Protein AF-A0AAV0MQD9-F1 (afdb_monomer_lite)

Organism: NCBI:txid586396

Sequence (584 aa):
MNAKMGSFRYGLAEKRERLLSMKGQSVFGFPNIEKEDEPRSCCSYRFFSDKIVEFCRTIQDFGIMAVEMGRSDPRKIVFSAKVGLTLMIISLLIYWKEPMKELSQHSVWAVLTVVVVFEFSIGATLSKGFNRGLGTLSAGGLALGMAELSQLVGEWEEEVIVISIFIMGFCATYAKLLPPLKPYEYGFRVYLLTYCMVMISGYQTREFIHTAVTRFLLIAFGAGVCLAINIFIYPIWAGEDLHNLVAKNFMNVATSLEGCVEGYLNCVEYERIPSKILTYQASDDPLYRGYRSAVESTSQEDALMSFAVWEPPHGPYKSCGYPWSNYVKVSGSLRHCAFMVMALHGCILSEIQLFNAQAPAERRQVFRQELQRVGAEGAKVLRLLGNKIKNLEKLGPVDVLYEVHEAAEELQKKVDKKSYLLVNAECWEIGSREKDMGEPQDMLTFDDDEENQFVEYKAHSEALLNLRSLTIPKSWDDRVPPGVASQDPAYAKQTSWPKRHSFTAASLPQIEESKTFESASALSLATFASLLTEFVARLQNIVDAFQELSEKGNFKDPIDEPVAEPVGFWTRLVKRVNFSRSSS

Radius of gyration: 39.48 Å; chains: 1; bounding box: 125×108×100 Å

Foldseek 3Di:
DDDDDDDPPPVVVVVVVVVVVPPDDDDDDDDDDDDDDDDDDPPPVVVVVVVVVVVVVVVVVVVVVVVVVCVVDVLVVLLVVLLVVLLVVLVVVLVVDDPDPPLNVVLVLLNVLSVQLQDSALLSSLLLLVLLLLLLVVLLVVLVVQQVVLVVVPPCSVVSLVVVLVVLVVVLVVCCVDPVCVSSNSSSVSNSVNNNCLSVVCVVVVCSPCVSVSSSVSSVVSSVSSSCSCVVRPHDALLVVLLLLLLQLLLLLLVLLLVLLVLQQVVPQPDDDDDPDDDPPLVPPSNCVNLVSLQPCLVVLVVSLSSNLSDAQDDLQRDNRQPSVLSSQLSVLSNVLSVLSVVSNVLSVVVSVVVVPPDDSVVSVLLSVLSNQLSNLLSVLSNVLSVCSVQLEADDPDDSLVSNLVSLVVSVVSCVVVVPQLDDPVVVPPDDDDDDDDDDDDDDDDDDDDDDDDDDPDDPPDPDPPPDDDPDDDDDDDDDDDDDDDDDDDDPDDPDDDDDDDDDDDPDPVVVSVVVSSNSVSVSVVSSSVSSSVSSVSSVSSSVSSNVSSVSSVGHYPPDPPPDDPPDPVVVVVVVVVVVVPDD

Structure (mmCIF, N/CA/C/O backbone):
data_AF-A0AAV0MQD9-F1
#
_entry.id   AF-A0AAV0MQD9-F1
#
loop_
_atom_site.group_PDB
_atom_site.id
_atom_site.type_symbol
_atom_site.label_atom_id
_atom_site.label_alt_id
_atom_site.label_comp_id
_atom_site.label_asym_id
_atom_site.label_entity_id
_atom_site.label_seq_id
_atom_site.pdbx_PDB_ins_code
_atom_site.Cartn_x
_atom_site.Cartn_y
_atom_site.Cartn_z
_atom_site.occupancy
_atom_site.B_iso_or_equiv
_atom_site.auth_seq_id
_atom_site.auth_comp_id
_atom_site.auth_asym_id
_atom_site.auth_atom_id
_atom_site.pdbx_PDB_model_num
ATOM 1 N N . MET A 1 1 ? -26.484 72.514 -2.781 1.00 33.03 1 MET A N 1
ATOM 2 C CA . MET A 1 1 ? -25.053 72.547 -2.411 1.00 33.03 1 MET A CA 1
ATOM 3 C C . MET A 1 1 ? -24.679 71.186 -1.843 1.00 33.03 1 MET A C 1
ATOM 5 O O . MET A 1 1 ? -25.092 70.881 -0.738 1.00 33.03 1 MET A O 1
ATOM 9 N N . ASN A 1 2 ? -24.014 70.344 -2.639 1.00 35.34 2 ASN A N 1
ATOM 10 C CA . ASN A 1 2 ? -23.446 69.052 -2.234 1.00 35.34 2 ASN A CA 1
ATOM 11 C C . ASN A 1 2 ? -22.345 68.670 -3.242 1.00 35.34 2 ASN A C 1
ATOM 13 O O . ASN A 1 2 ? -22.653 68.504 -4.418 1.00 35.34 2 ASN A O 1
ATOM 17 N N . ALA A 1 3 ? -21.092 68.599 -2.782 1.00 35.09 3 ALA A N 1
ATOM 18 C CA . ALA A 1 3 ? -19.903 67.935 -3.357 1.00 35.09 3 ALA A CA 1
ATOM 19 C C . ALA A 1 3 ? -18.698 68.382 -2.490 1.00 35.09 3 ALA A C 1
ATOM 21 O O . ALA A 1 3 ? -18.623 69.549 -2.129 1.00 35.09 3 ALA A O 1
ATOM 22 N N . LYS A 1 4 ? -17.735 67.549 -2.090 1.00 33.81 4 LYS A N 1
ATOM 23 C CA . LYS A 1 4 ? -16.895 66.702 -2.940 1.00 33.81 4 LYS A CA 1
ATOM 24 C C . LYS A 1 4 ? -16.383 65.472 -2.185 1.00 33.81 4 LYS A C 1
ATOM 26 O O . LYS A 1 4 ? -15.823 65.563 -1.100 1.00 33.81 4 LYS A O 1
ATOM 31 N N . MET A 1 5 ? -16.526 64.339 -2.861 1.00 46.53 5 MET A N 1
ATOM 32 C CA . MET A 1 5 ? -15.856 63.069 -2.623 1.00 46.53 5 MET A CA 1
ATOM 33 C C . MET A 1 5 ? -14.452 63.138 -3.247 1.00 46.53 5 MET A C 1
ATOM 35 O O . MET A 1 5 ? -14.337 63.469 -4.425 1.00 46.53 5 MET A O 1
ATOM 39 N N . GLY A 1 6 ? -13.391 62.836 -2.493 1.00 43.88 6 GLY A N 1
ATOM 40 C CA . GLY A 1 6 ? -12.042 62.722 -3.058 1.00 43.88 6 GLY A CA 1
ATOM 41 C C . GLY A 1 6 ? -10.918 62.849 -2.035 1.00 43.88 6 GLY A C 1
ATOM 42 O O . GLY A 1 6 ? -10.433 63.947 -1.816 1.00 43.88 6 GLY A O 1
ATOM 43 N N . SER A 1 7 ? -10.478 61.729 -1.446 1.00 42.12 7 SER A N 1
ATOM 44 C CA . SER A 1 7 ? -9.105 61.627 -0.903 1.00 42.12 7 SER A CA 1
ATOM 45 C C . SER A 1 7 ? -8.613 60.196 -0.620 1.00 42.12 7 SER A C 1
ATOM 47 O O . SER A 1 7 ? -7.439 60.015 -0.320 1.00 42.12 7 SER A O 1
ATOM 49 N N . PHE A 1 8 ? -9.440 59.150 -0.737 1.00 43.41 8 PHE A N 1
ATOM 50 C CA . PHE A 1 8 ? -9.006 57.787 -0.373 1.00 43.41 8 PHE A CA 1
ATOM 51 C C . PHE A 1 8 ? -8.350 56.970 -1.501 1.00 43.41 8 PHE A C 1
ATOM 53 O O . PHE A 1 8 ? -7.817 55.896 -1.244 1.00 43.41 8 PHE A O 1
ATOM 60 N N . ARG A 1 9 ? -8.344 57.463 -2.750 1.00 44.97 9 ARG A N 1
ATOM 61 C CA . ARG A 1 9 ? -7.757 56.741 -3.900 1.00 44.97 9 ARG A CA 1
ATOM 62 C C . ARG A 1 9 ? -6.309 57.122 -4.239 1.00 44.97 9 ARG A C 1
ATOM 64 O O . ARG A 1 9 ? -5.681 56.391 -4.994 1.00 44.97 9 ARG A O 1
ATOM 71 N N . TYR A 1 10 ? -5.757 58.189 -3.655 1.00 43.59 10 TYR A N 1
ATOM 72 C CA . TYR A 1 10 ? -4.379 58.621 -3.939 1.00 43.59 10 TYR A CA 1
ATOM 73 C C . TYR A 1 10 ? -3.321 57.882 -3.098 1.00 43.59 10 TYR A C 1
ATOM 75 O O . TYR A 1 10 ? -2.282 57.496 -3.624 1.00 43.59 10 TYR A O 1
ATOM 83 N N . GLY A 1 11 ? -3.617 57.552 -1.834 1.00 41.47 11 GLY A N 1
ATOM 84 C CA . GLY A 1 11 ? -2.646 56.885 -0.950 1.00 41.47 11 GLY A CA 1
ATOM 85 C C . GLY A 1 11 ? -2.337 55.421 -1.300 1.00 41.47 11 GLY A C 1
ATOM 86 O O . GLY A 1 11 ? -1.312 54.888 -0.882 1.00 41.47 11 GLY A O 1
ATOM 87 N N . LEU A 1 12 ? -3.201 54.754 -2.074 1.00 46.91 12 LEU A N 1
ATOM 88 C CA . LEU A 1 12 ? -3.037 53.334 -2.416 1.00 46.91 12 LEU A CA 1
ATOM 89 C C . LEU A 1 12 ? -2.239 53.124 -3.717 1.00 46.91 12 LEU A C 1
ATOM 91 O O . LEU A 1 12 ? -1.617 52.077 -3.884 1.00 46.91 12 LEU A O 1
ATOM 95 N N . ALA A 1 13 ? -2.198 54.130 -4.599 1.00 48.91 13 ALA A N 1
ATOM 96 C CA . ALA A 1 13 ? -1.353 54.134 -5.794 1.00 48.91 13 ALA A CA 1
ATOM 97 C C . ALA A 1 13 ? 0.106 54.491 -5.449 1.00 48.91 13 ALA A C 1
ATOM 99 O O . ALA A 1 13 ? 1.019 53.779 -5.859 1.00 48.91 13 ALA A O 1
ATOM 100 N N . GLU A 1 14 ? 0.318 55.485 -4.580 1.00 44.59 14 GLU A N 1
ATOM 101 C CA . GLU A 1 14 ? 1.656 55.914 -4.138 1.00 44.59 14 GLU A CA 1
ATOM 102 C C . GLU A 1 14 ? 2.383 54.820 -3.326 1.00 44.59 14 GLU A C 1
ATOM 104 O O . GLU A 1 14 ? 3.588 54.595 -3.468 1.00 44.59 14 GLU A O 1
ATOM 109 N N . LYS A 1 15 ? 1.634 54.048 -2.523 1.00 46.44 15 LYS A N 1
ATOM 110 C CA . LYS A 1 15 ? 2.177 52.907 -1.767 1.00 46.44 15 LYS A CA 1
ATOM 111 C C . LYS A 1 15 ? 2.495 51.699 -2.663 1.00 46.44 15 LYS A C 1
ATOM 113 O O . LYS A 1 15 ? 3.370 50.906 -2.321 1.00 46.44 15 LYS A O 1
ATOM 118 N N . ARG A 1 16 ? 1.824 51.574 -3.816 1.00 45.28 16 ARG A N 1
ATOM 119 C CA . ARG A 1 16 ? 2.076 50.524 -4.818 1.00 45.28 16 ARG A CA 1
ATOM 120 C C . ARG A 1 16 ? 3.290 50.853 -5.695 1.00 45.28 16 ARG A C 1
ATOM 122 O O . ARG A 1 16 ? 4.062 49.943 -5.981 1.00 45.28 16 ARG A O 1
ATOM 129 N N . GLU A 1 17 ? 3.516 52.123 -6.038 1.00 43.38 17 GLU A N 1
ATOM 130 C CA . GLU A 1 17 ? 4.738 52.569 -6.732 1.00 43.38 17 GLU A CA 1
ATOM 131 C C . GLU A 1 17 ? 5.990 52.449 -5.850 1.00 43.38 17 GLU A C 1
ATOM 133 O O . GLU A 1 17 ? 7.015 51.947 -6.314 1.00 43.38 17 GLU A O 1
ATOM 138 N N . ARG A 1 18 ? 5.905 52.777 -4.550 1.00 41.19 18 ARG A N 1
ATOM 139 C CA . ARG A 1 18 ? 7.035 52.578 -3.617 1.00 41.19 18 ARG A CA 1
ATOM 140 C C . ARG A 1 18 ? 7.420 51.111 -3.415 1.00 41.19 18 ARG A C 1
ATOM 142 O O . ARG A 1 18 ? 8.600 50.820 -3.259 1.00 41.19 18 ARG A O 1
ATOM 149 N N . LEU A 1 19 ? 6.460 50.184 -3.452 1.00 41.34 19 LEU A N 1
ATOM 150 C CA . LEU A 1 19 ? 6.739 48.745 -3.331 1.00 41.34 19 LEU A CA 1
ATOM 151 C C . LEU A 1 19 ? 7.304 48.127 -4.620 1.00 41.34 19 LEU A C 1
ATOM 153 O O . LEU A 1 19 ? 8.025 47.135 -4.544 1.00 41.34 19 LEU A O 1
ATOM 157 N N . LEU A 1 20 ? 7.020 48.710 -5.788 1.00 41.31 20 LEU A N 1
ATOM 158 C CA . LEU A 1 20 ? 7.576 48.262 -7.072 1.00 41.31 20 LEU A CA 1
ATOM 159 C C . LEU A 1 20 ? 8.964 48.861 -7.359 1.00 41.31 20 LEU A C 1
ATOM 161 O O . LEU A 1 20 ? 9.768 48.216 -8.025 1.00 41.31 20 LEU A O 1
ATOM 165 N N . SER A 1 21 ? 9.286 50.031 -6.795 1.00 33.59 21 SER A N 1
ATOM 166 C CA . SER A 1 21 ? 10.612 50.657 -6.924 1.00 33.59 21 SER A CA 1
ATOM 167 C C . SER A 1 21 ? 11.689 50.041 -6.017 1.00 33.59 21 SER A C 1
ATOM 169 O O . SER A 1 21 ? 12.871 50.286 -6.237 1.00 33.59 21 SER A O 1
ATOM 171 N N . MET A 1 22 ? 11.317 49.233 -5.017 1.00 35.03 22 MET A N 1
ATOM 172 C CA . MET A 1 22 ? 12.247 48.648 -4.033 1.00 35.03 22 MET A CA 1
ATOM 173 C C . MET A 1 22 ? 12.711 47.223 -4.394 1.00 35.03 22 MET A C 1
ATOM 175 O O . MET A 1 22 ? 13.134 46.464 -3.525 1.00 35.03 22 MET A O 1
ATOM 179 N N . LYS A 1 23 ? 12.608 46.842 -5.678 1.00 34.78 23 LYS A N 1
ATOM 180 C CA . LYS A 1 23 ? 13.048 45.539 -6.216 1.00 34.78 23 LYS A CA 1
ATOM 181 C C . LYS A 1 23 ? 14.187 45.649 -7.243 1.00 34.78 23 LYS A C 1
ATOM 183 O O . LYS A 1 23 ? 14.417 44.720 -8.010 1.00 34.78 23 LYS A O 1
ATOM 188 N N . GLY A 1 24 ? 14.914 46.764 -7.254 1.00 32.94 24 GLY A N 1
ATOM 189 C CA . GLY A 1 24 ? 16.140 46.937 -8.032 1.00 32.94 24 GLY A CA 1
ATOM 190 C C . GLY A 1 24 ? 17.265 47.448 -7.137 1.00 32.94 24 GLY A C 1
ATOM 191 O O . GLY A 1 24 ? 17.042 48.373 -6.370 1.00 32.94 24 GLY A O 1
ATOM 192 N N . GLN A 1 25 ? 18.450 46.847 -7.268 1.00 28.67 25 GLN A N 1
ATOM 193 C CA . GLN A 1 25 ? 19.722 47.175 -6.601 1.00 28.67 25 GLN A CA 1
ATOM 194 C C . GLN A 1 25 ? 19.928 46.668 -5.166 1.00 28.67 25 GLN A C 1
ATOM 196 O O . GLN A 1 25 ? 19.813 47.375 -4.173 1.00 28.67 25 GLN A O 1
ATOM 201 N N . SER A 1 26 ? 20.397 45.423 -5.096 1.00 34.66 26 SER A N 1
ATOM 202 C CA . SER A 1 26 ? 21.244 44.902 -4.025 1.00 34.66 26 SER A CA 1
ATOM 203 C C . SER A 1 26 ? 22.712 45.287 -4.272 1.00 34.66 26 SER A C 1
ATOM 205 O O . SER A 1 26 ? 23.404 44.547 -4.967 1.00 34.66 26 SER A O 1
ATOM 207 N N . VAL A 1 27 ? 23.206 46.410 -3.733 1.00 31.52 27 VAL A N 1
ATOM 208 C CA . VAL A 1 27 ? 24.652 46.727 -3.684 1.00 31.52 27 VAL A CA 1
ATOM 209 C C . VAL A 1 27 ? 24.963 47.644 -2.479 1.00 31.52 27 VAL A C 1
ATOM 211 O O . VAL A 1 27 ? 24.482 48.767 -2.427 1.00 31.52 27 VAL A O 1
ATOM 214 N N . PHE A 1 28 ? 25.824 47.152 -1.575 1.00 29.58 28 PHE A N 1
ATOM 215 C CA . PHE A 1 28 ? 26.694 47.859 -0.608 1.00 29.58 28 PHE A CA 1
ATOM 216 C C . PHE A 1 28 ? 26.152 48.588 0.647 1.00 29.58 28 PHE A C 1
ATOM 218 O O . PHE A 1 28 ? 25.425 49.569 0.572 1.00 29.58 28 PHE A O 1
ATOM 225 N N . GLY A 1 29 ? 26.749 48.207 1.792 1.00 26.53 29 GLY A N 1
ATOM 226 C CA . GLY A 1 29 ? 27.355 49.146 2.751 1.00 26.53 29 GLY A CA 1
ATOM 227 C C . GLY A 1 29 ? 26.518 49.563 3.963 1.00 26.53 29 GLY A C 1
ATOM 228 O O . GLY A 1 29 ? 25.791 50.546 3.902 1.00 26.53 29 GLY A O 1
ATOM 229 N N . PHE A 1 30 ? 26.700 48.896 5.107 1.00 27.48 30 PHE A N 1
ATOM 230 C CA . PHE A 1 30 ? 26.279 49.430 6.410 1.00 27.48 30 PHE A CA 1
ATOM 231 C C . PHE A 1 30 ? 27.345 50.394 6.958 1.00 27.48 30 PHE A C 1
ATOM 233 O O . PHE A 1 30 ? 28.492 49.966 7.106 1.00 27.48 30 PHE A O 1
ATOM 240 N N . PRO A 1 31 ? 27.010 51.645 7.331 1.00 31.72 31 PRO A N 1
ATOM 241 C CA . PRO A 1 31 ? 27.833 52.424 8.240 1.00 31.72 31 PRO A CA 1
ATOM 242 C C . PRO A 1 31 ? 27.359 52.235 9.689 1.00 31.72 31 PRO A C 1
ATOM 244 O O . PRO A 1 31 ? 26.170 52.331 10.000 1.00 31.72 31 PRO A O 1
ATOM 247 N N . ASN A 1 32 ? 28.332 51.980 10.566 1.00 32.62 32 ASN A N 1
ATOM 248 C CA . ASN A 1 32 ? 28.210 52.043 12.019 1.00 32.62 32 ASN A CA 1
ATOM 249 C C . ASN A 1 32 ? 27.655 53.403 12.463 1.00 32.62 32 ASN A C 1
ATOM 251 O O . ASN A 1 32 ? 28.198 54.441 12.086 1.00 32.62 32 ASN A O 1
ATOM 255 N N . ILE A 1 33 ? 26.640 53.390 13.326 1.00 35.84 33 ILE A N 1
ATOM 256 C CA . ILE A 1 33 ? 26.327 54.519 14.205 1.00 35.84 33 ILE A CA 1
ATOM 257 C C . ILE A 1 33 ? 26.250 53.969 15.626 1.00 35.84 33 ILE A C 1
ATOM 259 O O . ILE A 1 33 ? 25.294 53.290 16.000 1.00 35.84 33 ILE A O 1
ATOM 263 N N . GLU A 1 34 ? 27.299 54.269 16.387 1.00 36.25 34 GLU A N 1
ATOM 264 C CA . GLU A 1 34 ? 27.327 54.223 17.844 1.00 36.25 34 GLU A CA 1
ATOM 265 C C . GLU A 1 34 ? 26.241 55.143 18.412 1.00 36.25 34 GLU A C 1
ATOM 267 O O . GLU A 1 34 ? 26.135 56.306 18.013 1.00 36.25 34 GLU A O 1
ATOM 272 N N . LYS A 1 35 ? 25.470 54.642 19.380 1.00 35.34 35 LYS A N 1
ATOM 273 C CA . LYS A 1 35 ? 24.914 55.467 20.455 1.00 35.34 35 LYS A CA 1
ATOM 274 C C . LYS A 1 35 ? 24.990 54.714 21.776 1.00 35.34 35 LYS A C 1
ATOM 276 O O . LYS A 1 35 ? 24.605 53.551 21.861 1.00 35.34 35 LYS A O 1
ATOM 281 N N . GLU A 1 36 ? 25.533 55.449 22.734 1.00 33.75 36 GLU A N 1
ATOM 282 C CA . GLU A 1 36 ? 25.922 55.124 24.101 1.00 33.75 36 GLU A CA 1
ATOM 283 C C . GLU A 1 36 ? 24.770 54.626 24.996 1.00 33.75 36 GLU A C 1
ATOM 285 O O . GLU A 1 36 ? 23.600 54.961 24.793 1.00 33.75 36 GLU A O 1
ATOM 290 N N . ASP A 1 37 ? 25.165 53.836 26.001 1.00 42.41 37 ASP A N 1
ATOM 291 C CA . ASP A 1 37 ? 24.389 53.299 27.129 1.00 42.41 37 ASP A CA 1
ATOM 292 C C . ASP A 1 37 ? 23.804 54.408 28.035 1.00 42.41 37 ASP A C 1
ATOM 294 O O . ASP A 1 37 ? 24.410 55.459 28.209 1.00 42.41 37 ASP A O 1
ATOM 298 N N . GLU A 1 38 ? 22.587 54.280 28.586 1.00 35.66 38 GLU A N 1
ATOM 299 C CA . GLU A 1 38 ? 22.272 53.667 29.901 1.00 35.66 38 GLU A CA 1
ATOM 300 C C . GLU A 1 38 ? 20.730 53.673 30.167 1.00 35.66 38 GLU A C 1
ATOM 302 O O . GLU A 1 38 ? 20.009 54.386 29.466 1.00 35.66 38 GLU A O 1
ATOM 307 N N . PRO A 1 39 ? 20.164 53.053 31.239 1.00 44.47 39 PRO A N 1
ATOM 308 C CA . PRO A 1 39 ? 20.569 51.865 31.994 1.00 44.47 39 PRO A CA 1
ATOM 309 C C . PRO A 1 39 ? 19.437 50.798 32.107 1.00 44.47 39 PRO A C 1
ATOM 311 O O . PRO A 1 39 ? 18.262 51.019 31.823 1.00 44.47 39 PRO A O 1
ATOM 314 N N . ARG A 1 40 ? 19.826 49.598 32.559 1.00 48.06 40 ARG A N 1
ATOM 315 C CA . ARG A 1 40 ? 19.028 48.458 33.079 1.00 48.06 40 ARG A CA 1
ATOM 316 C C . ARG A 1 40 ? 17.509 48.665 33.286 1.00 48.06 40 ARG A C 1
ATOM 318 O O . ARG A 1 40 ? 17.102 49.162 34.328 1.00 48.06 40 ARG A O 1
ATOM 325 N N . SER A 1 41 ? 16.687 48.095 32.393 1.00 44.72 41 SER A N 1
ATOM 326 C CA . SER A 1 41 ? 15.481 47.289 32.721 1.00 44.72 41 SER A CA 1
ATOM 327 C C . SER A 1 41 ? 14.746 46.831 31.444 1.00 44.72 41 SER A C 1
ATOM 329 O O . SER A 1 41 ? 13.626 47.253 31.184 1.00 44.72 41 SER A O 1
ATOM 331 N N . CYS A 1 42 ? 15.364 46.026 30.565 1.00 45.25 42 CYS A N 1
ATOM 332 C CA . CYS A 1 42 ? 14.623 45.460 29.413 1.00 45.25 42 CYS A CA 1
ATOM 333 C C . CYS A 1 42 ? 15.250 44.231 28.727 1.00 45.25 42 CYS A C 1
ATOM 335 O O . CYS A 1 42 ? 14.826 43.861 27.632 1.00 45.25 42 CYS A O 1
ATOM 337 N N . CYS A 1 43 ? 16.218 43.545 29.343 1.00 51.50 43 CYS A N 1
ATOM 338 C CA . CYS A 1 43 ? 16.791 42.336 28.732 1.00 51.50 43 CYS A CA 1
ATOM 339 C C . CYS A 1 43 ? 15.778 41.176 28.664 1.00 51.50 43 CYS A C 1
ATOM 341 O O . CYS A 1 43 ? 15.827 40.371 27.742 1.00 51.50 43 CYS A O 1
ATOM 343 N N . SER A 1 44 ? 14.806 41.141 29.585 1.00 55.75 44 SER A N 1
ATOM 344 C CA . SER A 1 44 ? 13.690 40.187 29.541 1.00 55.75 44 SER A CA 1
ATOM 345 C C . SER A 1 44 ? 12.751 40.469 28.359 1.00 55.75 44 SER A C 1
ATOM 347 O O . SER A 1 44 ? 12.443 39.567 27.588 1.00 55.75 44 SER A O 1
ATOM 349 N N . TYR A 1 45 ? 12.356 41.729 28.136 1.00 58.91 45 TYR A N 1
ATOM 350 C CA . TYR A 1 45 ? 11.362 42.071 27.112 1.00 58.91 45 TYR A CA 1
ATOM 351 C C . TYR A 1 45 ? 11.860 41.832 25.680 1.00 58.91 45 TYR A C 1
ATOM 353 O O . TYR A 1 45 ? 11.102 41.318 24.864 1.00 58.91 45 TYR A O 1
ATOM 361 N N . ARG A 1 46 ? 13.137 42.119 25.378 1.00 64.62 46 ARG A N 1
ATOM 362 C CA . ARG A 1 46 ? 13.729 41.766 24.072 1.00 64.62 46 ARG A CA 1
ATOM 363 C C . ARG A 1 46 ? 13.799 40.253 23.866 1.00 64.62 46 ARG A C 1
ATOM 365 O O . ARG A 1 46 ? 13.354 39.782 22.834 1.00 64.62 46 ARG A O 1
ATOM 372 N N . PHE A 1 47 ? 14.219 39.488 24.875 1.00 69.50 47 PHE A N 1
ATOM 373 C CA . PHE A 1 47 ? 14.247 38.023 24.796 1.00 69.50 47 PHE A CA 1
ATOM 374 C C . PHE A 1 47 ? 12.850 37.402 24.606 1.00 69.50 47 PHE A C 1
ATOM 376 O O . PHE A 1 47 ? 12.679 36.487 23.802 1.00 69.50 47 PHE A O 1
ATOM 383 N N . PHE A 1 48 ? 11.830 37.907 25.311 1.00 71.12 48 PHE A N 1
ATOM 384 C CA . PHE A 1 48 ? 10.442 37.474 25.121 1.00 71.12 48 PHE A CA 1
ATOM 385 C C . PHE A 1 48 ? 9.877 37.918 23.765 1.00 71.12 48 PHE A C 1
ATOM 387 O O . PHE A 1 48 ? 9.196 37.132 23.114 1.00 71.12 48 PHE A O 1
ATOM 394 N N . SER A 1 49 ? 10.182 39.135 23.310 1.00 78.50 49 SER A N 1
ATOM 395 C CA . SER A 1 49 ? 9.783 39.637 21.990 1.00 78.50 49 SER A CA 1
ATOM 396 C C . SER A 1 49 ? 10.407 38.816 20.862 1.00 78.50 49 SER A C 1
ATOM 398 O O . SER A 1 49 ? 9.701 38.424 19.939 1.00 78.50 49 SER A O 1
ATOM 400 N N . ASP A 1 50 ? 11.697 38.496 20.951 1.00 81.25 50 ASP A N 1
ATOM 401 C CA . ASP A 1 50 ? 12.403 37.695 19.948 1.00 81.25 50 ASP A CA 1
ATOM 402 C C . ASP A 1 50 ? 11.848 36.265 19.897 1.00 81.25 50 ASP A C 1
ATOM 404 O O . ASP A 1 50 ? 11.572 35.757 18.810 1.00 81.25 50 ASP A O 1
ATOM 408 N N . LYS A 1 51 ? 11.542 35.660 21.055 1.00 81.50 51 LYS A N 1
ATOM 409 C CA . LYS A 1 51 ? 10.834 34.369 21.121 1.00 81.50 51 LYS A CA 1
ATOM 410 C C . LYS A 1 51 ? 9.429 34.416 20.527 1.00 81.50 51 LYS A C 1
ATOM 412 O O . LYS A 1 51 ? 9.012 33.457 19.886 1.00 81.50 51 LYS A O 1
ATOM 417 N N . ILE A 1 52 ? 8.685 35.504 20.730 1.00 83.94 52 ILE A N 1
ATOM 418 C CA . ILE A 1 52 ? 7.353 35.678 20.133 1.00 83.94 52 ILE A CA 1
ATOM 419 C C . ILE A 1 52 ? 7.470 35.835 18.614 1.00 83.94 52 ILE A C 1
ATOM 421 O O . ILE A 1 52 ? 6.677 35.251 17.884 1.00 83.94 52 ILE A O 1
ATOM 425 N N . VAL A 1 53 ? 8.464 36.574 18.118 1.00 85.88 53 VAL A N 1
ATOM 426 C CA . VAL A 1 53 ? 8.709 36.727 16.676 1.00 85.88 53 VAL A CA 1
ATOM 427 C C . VAL A 1 53 ? 9.124 35.397 16.043 1.00 85.88 53 VAL A C 1
ATOM 429 O O . VAL A 1 53 ? 8.621 35.055 14.974 1.00 85.88 53 VAL A O 1
ATOM 432 N N . GLU A 1 54 ? 9.984 34.620 16.701 1.00 86.62 54 GLU A N 1
ATOM 433 C CA . GLU A 1 54 ? 10.384 33.279 16.261 1.00 86.62 54 GLU A CA 1
ATOM 434 C C . GLU A 1 54 ? 9.198 32.302 16.264 1.00 86.62 54 GLU A C 1
ATOM 436 O O . GLU A 1 54 ? 8.981 31.575 15.293 1.00 86.62 54 GLU A O 1
ATOM 441 N N . PHE A 1 55 ? 8.354 32.354 17.297 1.00 87.25 55 PHE A N 1
ATOM 442 C CA . PHE A 1 55 ? 7.111 31.588 17.365 1.00 87.25 55 PHE A CA 1
ATOM 443 C C . PHE A 1 55 ? 6.125 31.984 16.256 1.00 87.25 55 PHE A C 1
ATOM 445 O O . PHE A 1 55 ? 5.569 31.117 15.587 1.00 87.25 55 PHE A O 1
ATOM 452 N N . CYS A 1 56 ? 5.951 33.281 15.992 1.00 86.81 56 CYS A N 1
ATOM 453 C CA . CYS A 1 56 ? 5.110 33.778 14.904 1.00 86.81 56 CYS A CA 1
ATOM 454 C C . CYS A 1 56 ? 5.635 33.357 13.525 1.00 86.81 56 CYS A C 1
ATOM 456 O O . CYS A 1 56 ? 4.832 32.969 12.679 1.00 86.81 56 CYS A O 1
ATOM 458 N N . ARG A 1 57 ? 6.958 33.385 13.296 1.00 86.50 57 ARG A N 1
ATOM 459 C CA . ARG A 1 57 ? 7.570 32.854 12.064 1.00 86.50 57 ARG A CA 1
ATOM 460 C C . ARG A 1 57 ? 7.326 31.358 11.928 1.00 86.50 57 ARG A C 1
ATOM 462 O O . ARG A 1 57 ? 6.865 30.925 10.885 1.00 86.50 57 ARG A O 1
ATOM 469 N N . THR A 1 58 ? 7.504 30.600 13.006 1.00 86.50 58 THR A N 1
ATOM 470 C CA . THR A 1 58 ? 7.228 29.156 13.026 1.00 86.50 58 THR A CA 1
ATOM 471 C C . THR A 1 58 ? 5.762 28.856 12.697 1.00 86.50 58 THR A C 1
ATOM 473 O O . THR A 1 58 ? 5.474 27.951 11.919 1.00 86.50 58 THR A O 1
ATOM 476 N N . ILE A 1 59 ? 4.816 29.636 13.235 1.00 88.19 59 ILE A N 1
ATOM 477 C CA . ILE A 1 59 ? 3.390 29.522 12.891 1.00 88.19 59 ILE A CA 1
ATOM 478 C C . ILE A 1 59 ? 3.142 29.897 11.430 1.00 88.19 59 ILE A C 1
ATOM 480 O O . ILE A 1 59 ? 2.338 29.246 10.765 1.00 88.19 59 ILE A O 1
ATOM 484 N N . GLN A 1 60 ? 3.799 30.940 10.924 1.00 89.12 60 GLN A N 1
ATOM 485 C CA . GLN A 1 60 ? 3.665 31.358 9.533 1.00 89.12 60 GLN A CA 1
ATOM 486 C C . GLN A 1 60 ? 4.189 30.278 8.580 1.00 89.12 60 GLN A C 1
ATOM 488 O O . GLN A 1 60 ? 3.492 29.934 7.627 1.00 89.12 60 GLN A O 1
ATOM 493 N N . ASP A 1 61 ? 5.352 29.701 8.870 1.00 88.69 61 ASP A N 1
ATOM 494 C CA . ASP A 1 61 ? 5.952 28.611 8.101 1.00 88.69 61 ASP A CA 1
ATOM 495 C C . ASP A 1 61 ? 5.070 27.359 8.156 1.00 88.69 61 ASP A C 1
ATOM 497 O O . ASP A 1 61 ? 4.770 26.764 7.121 1.00 88.69 61 ASP A O 1
ATOM 501 N N . PHE A 1 62 ? 4.543 27.017 9.337 1.00 87.56 62 PHE A N 1
ATOM 502 C CA . PHE A 1 62 ? 3.561 25.942 9.488 1.00 87.56 62 PHE A CA 1
ATOM 503 C C . PHE A 1 62 ? 2.277 26.221 8.696 1.00 87.56 62 PHE A C 1
ATOM 505 O O . PHE A 1 62 ? 1.715 25.319 8.077 1.00 87.56 62 PHE A O 1
ATOM 512 N N . GLY A 1 63 ? 1.820 27.475 8.667 1.00 84.75 63 GLY A N 1
ATOM 513 C CA . GLY A 1 63 ? 0.670 27.910 7.881 1.00 84.75 63 GLY A CA 1
ATOM 514 C C . GLY A 1 63 ? 0.903 27.763 6.378 1.00 84.75 63 GLY A C 1
ATOM 515 O O . GLY A 1 63 ? 0.033 27.252 5.674 1.00 84.75 63 GLY A O 1
ATOM 516 N N . ILE A 1 64 ? 2.085 28.147 5.887 1.00 87.38 64 ILE A N 1
ATOM 517 C CA . ILE A 1 64 ? 2.484 27.964 4.485 1.00 87.38 64 ILE A CA 1
ATOM 518 C C . ILE A 1 64 ? 2.527 26.470 4.149 1.00 87.38 64 ILE A C 1
ATOM 520 O O . ILE A 1 64 ? 1.894 26.057 3.178 1.00 87.38 64 ILE A O 1
ATOM 524 N N . MET A 1 65 ? 3.170 25.654 4.989 1.00 85.25 65 MET A N 1
ATOM 525 C CA . MET A 1 65 ? 3.222 24.199 4.823 1.00 85.25 65 MET A CA 1
ATOM 526 C C . MET A 1 65 ? 1.830 23.556 4.834 1.00 85.25 65 MET A C 1
ATOM 528 O O . MET A 1 65 ? 1.555 22.668 4.030 1.00 85.25 65 MET A O 1
ATOM 532 N N . ALA A 1 66 ? 0.923 24.000 5.705 1.00 82.94 66 ALA A N 1
ATOM 533 C CA . ALA A 1 66 ? -0.445 23.487 5.766 1.00 82.94 66 ALA A CA 1
ATOM 534 C C . ALA A 1 66 ? -1.250 23.845 4.504 1.00 82.94 66 ALA A C 1
ATOM 536 O O . ALA A 1 66 ? -1.975 23.004 3.966 1.00 82.94 66 ALA A O 1
ATOM 537 N N . VAL A 1 67 ? -1.096 25.071 3.992 1.00 85.81 67 VAL A N 1
ATOM 538 C CA . VAL A 1 67 ? -1.722 25.503 2.732 1.00 85.81 67 VAL A CA 1
ATOM 539 C C . VAL A 1 67 ? -1.146 24.732 1.545 1.00 85.81 67 VAL A C 1
ATOM 541 O O . VAL A 1 67 ? -1.898 24.300 0.671 1.00 85.81 67 VAL A O 1
ATOM 544 N N . GLU A 1 68 ? 0.167 24.521 1.514 1.00 89.50 68 GLU A N 1
ATOM 545 C CA . GLU A 1 68 ? 0.833 23.725 0.486 1.00 89.50 68 GLU A CA 1
ATOM 546 C C . GLU A 1 68 ? 0.402 22.254 0.541 1.00 89.50 68 GLU A C 1
ATOM 548 O O . GLU A 1 68 ? 0.097 21.664 -0.497 1.00 89.50 68 GLU A O 1
ATOM 553 N N . MET A 1 69 ? 0.257 21.685 1.740 1.00 84.12 69 MET A N 1
ATOM 554 C CA . MET A 1 69 ? -0.267 20.333 1.945 1.00 84.12 69 MET A CA 1
ATOM 555 C C . MET A 1 69 ? -1.691 20.194 1.399 1.00 84.12 69 MET A C 1
ATOM 557 O O . MET A 1 69 ? -1.988 19.220 0.706 1.00 84.12 69 MET A O 1
ATOM 561 N N . GLY A 1 70 ? -2.555 21.172 1.681 1.00 82.12 70 GLY A N 1
ATOM 562 C CA . GLY A 1 70 ? -3.931 21.200 1.193 1.00 82.12 70 GLY A CA 1
ATOM 563 C C . GLY A 1 70 ? -4.045 21.394 -0.322 1.00 82.12 70 GLY A C 1
ATOM 564 O O . GLY A 1 70 ? -4.927 20.811 -0.948 1.00 82.12 70 GLY A O 1
ATOM 565 N N . ARG A 1 71 ? -3.138 22.174 -0.927 1.00 85.00 71 ARG A N 1
ATOM 566 C CA . ARG A 1 71 ? -3.050 22.339 -2.389 1.00 85.00 71 ARG A CA 1
ATOM 567 C C . ARG A 1 71 ? -2.500 21.101 -3.091 1.00 85.00 71 ARG A C 1
ATOM 569 O O . ARG A 1 71 ? -2.939 20.799 -4.194 1.00 85.00 71 ARG A O 1
ATOM 576 N N . SER A 1 72 ? -1.552 20.411 -2.462 1.00 87.19 72 SER A N 1
ATOM 577 C CA . SER A 1 72 ? -0.895 19.234 -3.035 1.00 87.19 72 SER A CA 1
ATOM 578 C C . SER A 1 72 ? -1.811 18.011 -3.052 1.00 87.19 72 SER A C 1
ATOM 580 O O . SER A 1 72 ? -1.810 17.264 -4.026 1.00 87.19 72 SER A O 1
ATOM 582 N N . ASP A 1 73 ? -2.595 17.802 -1.988 1.00 85.12 73 ASP A N 1
ATOM 583 C CA . ASP A 1 73 ? -3.601 16.740 -1.937 1.00 85.12 73 ASP A CA 1
ATOM 584 C C . ASP A 1 73 ? -4.906 17.248 -1.290 1.00 85.12 73 ASP A C 1
ATOM 586 O O . ASP A 1 73 ? -5.037 17.235 -0.058 1.00 85.12 73 ASP A O 1
ATOM 590 N N . PRO A 1 74 ? -5.906 17.666 -2.094 1.00 86.88 74 PRO A N 1
ATOM 591 C CA . PRO A 1 74 ? -7.170 18.184 -1.572 1.00 86.88 74 PRO A CA 1
ATOM 592 C C . PRO A 1 74 ? -7.950 17.131 -0.770 1.00 86.88 74 PRO A C 1
ATOM 594 O O . PRO A 1 74 ? -8.774 17.488 0.076 1.00 86.88 74 PRO A O 1
ATOM 597 N N . ARG A 1 75 ? -7.663 15.833 -0.957 1.00 88.88 75 ARG A N 1
ATOM 598 C CA . ARG A 1 75 ? -8.312 14.746 -0.209 1.00 88.88 75 ARG A CA 1
ATOM 599 C C . ARG A 1 75 ? -8.005 14.822 1.285 1.00 88.88 75 ARG A C 1
ATOM 601 O O . ARG A 1 75 ? -8.848 14.436 2.088 1.00 88.88 75 ARG A O 1
ATOM 608 N N . LYS A 1 76 ? -6.862 15.394 1.683 1.00 89.44 76 LYS A N 1
ATOM 609 C CA . LYS A 1 76 ? -6.500 15.616 3.098 1.00 89.44 76 LYS A CA 1
ATOM 610 C C . LYS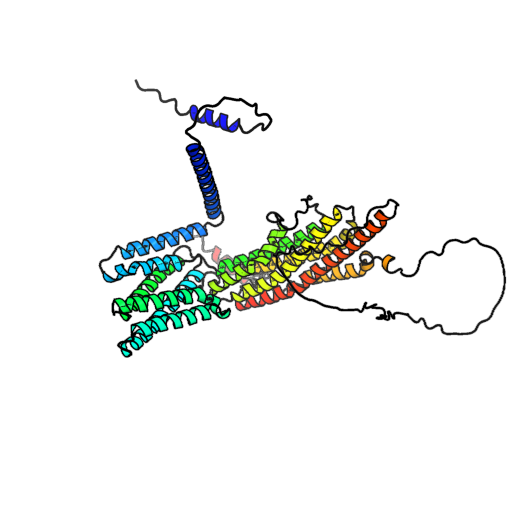 A 1 76 ? -7.401 16.639 3.791 1.00 89.44 76 LYS A C 1
ATOM 612 O O . LYS A 1 76 ? -7.722 16.474 4.971 1.00 89.44 76 LYS A O 1
ATOM 617 N N . ILE A 1 77 ? -7.849 17.660 3.055 1.00 89.81 77 ILE A N 1
ATOM 618 C CA . ILE A 1 77 ? -8.817 18.646 3.557 1.00 89.81 77 ILE A CA 1
ATOM 619 C C . ILE A 1 77 ? -10.178 17.974 3.723 1.00 89.81 77 ILE A C 1
ATOM 621 O O . ILE A 1 77 ? -10.786 18.079 4.787 1.00 89.81 77 ILE A O 1
ATOM 625 N N . VAL A 1 78 ? -10.625 17.238 2.699 1.00 90.50 78 VAL A N 1
ATOM 626 C CA . VAL A 1 78 ? -11.888 16.489 2.746 1.00 90.50 78 VAL A CA 1
ATOM 627 C C . VAL A 1 78 ? -11.876 15.514 3.924 1.00 90.50 78 VAL A C 1
ATOM 629 O O . VAL A 1 78 ? -12.814 15.509 4.713 1.00 90.50 78 VAL A O 1
ATOM 632 N N . PHE A 1 79 ? -10.801 14.744 4.097 1.00 91.56 79 PHE A N 1
ATOM 633 C CA . PHE A 1 79 ? -10.626 13.826 5.221 1.00 91.56 79 PHE A CA 1
ATOM 634 C C . PHE A 1 79 ? -10.763 14.531 6.577 1.00 91.56 79 PHE A C 1
ATOM 636 O O . PHE A 1 79 ? -11.586 14.131 7.399 1.00 91.56 79 PHE A O 1
ATOM 643 N N . SER A 1 80 ? -10.021 15.622 6.789 1.00 91.88 80 SER A N 1
ATOM 644 C CA . SER A 1 80 ? -10.093 16.400 8.034 1.00 91.88 80 SER A CA 1
ATOM 645 C C . SER A 1 80 ? -11.511 16.922 8.302 1.00 91.88 80 SER A C 1
ATOM 647 O O . SER A 1 80 ? -12.005 16.845 9.429 1.00 91.88 80 SER A O 1
ATOM 649 N N . ALA A 1 81 ? -12.203 17.390 7.259 1.00 92.75 81 ALA A N 1
ATOM 650 C CA . ALA A 1 81 ? -13.587 17.839 7.357 1.00 92.75 81 ALA A CA 1
ATOM 651 C C . ALA A 1 81 ? -14.551 16.694 7.720 1.00 92.75 81 ALA A C 1
ATOM 653 O O . ALA A 1 81 ? -15.446 16.898 8.539 1.00 92.75 81 ALA A O 1
ATOM 654 N N . LYS A 1 82 ? -14.355 15.480 7.183 1.00 93.62 82 LYS A N 1
ATOM 655 C CA . LYS A 1 82 ? -15.167 14.303 7.540 1.00 93.62 82 LYS A CA 1
ATOM 656 C C . LYS A 1 82 ? -15.004 13.905 9.001 1.00 93.62 82 LYS A C 1
ATOM 658 O O . LYS A 1 82 ? -16.001 13.601 9.653 1.00 93.62 82 LYS A O 1
ATOM 663 N N . VAL A 1 83 ? -13.777 13.916 9.523 1.00 93.56 83 VAL A N 1
ATOM 664 C CA . VAL A 1 83 ? -13.521 13.615 10.942 1.00 93.56 83 VAL A CA 1
ATOM 665 C C . VAL A 1 83 ? -14.253 14.627 11.823 1.00 93.56 83 VAL A C 1
ATOM 667 O O . VAL A 1 83 ? -14.996 14.238 12.725 1.00 93.56 83 VAL A O 1
ATOM 670 N N . GLY A 1 84 ? -14.118 15.922 11.514 1.00 93.75 84 GLY A N 1
ATOM 671 C CA . GLY A 1 84 ? -14.829 16.991 12.221 1.00 93.75 84 GLY A CA 1
ATOM 672 C C . GLY A 1 84 ? -16.350 16.836 12.156 1.00 93.75 84 GLY A C 1
ATOM 673 O O . GLY A 1 84 ? -17.023 16.923 13.182 1.00 93.75 84 GLY A O 1
ATOM 674 N N . LEU A 1 85 ? -16.891 16.520 10.976 1.00 94.06 85 LEU A N 1
ATOM 675 C CA . LEU A 1 85 ? -18.318 16.263 10.777 1.00 94.06 85 LEU A CA 1
ATOM 676 C C . LEU A 1 85 ? -18.804 15.047 11.580 1.00 94.06 85 LEU A C 1
ATOM 678 O O . LEU A 1 85 ? -19.875 15.092 12.178 1.00 94.06 85 LEU A O 1
ATOM 682 N N . THR A 1 86 ? -18.008 13.981 11.647 1.00 93.56 86 THR A N 1
ATOM 683 C CA . THR A 1 86 ? -18.322 12.770 12.421 1.00 93.56 86 THR A CA 1
ATOM 684 C C . THR A 1 86 ? -18.387 13.066 13.913 1.00 93.56 86 THR A C 1
ATOM 686 O O . THR A 1 86 ? -19.343 12.674 14.584 1.00 93.56 86 THR A O 1
ATOM 689 N N . LEU A 1 87 ? -17.404 13.807 14.431 1.00 92.69 87 LEU A N 1
ATOM 690 C CA . LEU A 1 87 ? -17.388 14.244 15.826 1.00 92.69 87 LEU A CA 1
ATOM 691 C C . LEU A 1 87 ? -18.558 15.181 16.141 1.00 92.69 87 LEU A C 1
ATOM 693 O O . LEU A 1 87 ? -19.180 15.040 17.194 1.00 92.69 87 LEU A O 1
ATOM 697 N N . MET A 1 88 ? -18.890 16.096 15.227 1.00 92.56 88 MET A N 1
ATOM 698 C CA . MET A 1 88 ? -20.057 16.970 15.344 1.00 92.56 88 MET A CA 1
ATOM 699 C C . MET A 1 88 ? -21.353 16.157 15.414 1.00 92.56 88 MET A C 1
ATOM 701 O O . MET A 1 88 ? -22.137 16.361 16.336 1.00 92.56 88 MET A O 1
ATOM 705 N N . ILE A 1 89 ? -21.565 15.211 14.494 1.00 90.69 89 ILE A N 1
ATOM 706 C CA . ILE A 1 89 ? -22.769 14.372 14.453 1.00 90.69 89 ILE A CA 1
ATOM 707 C C . ILE A 1 89 ? -22.890 13.535 15.726 1.00 90.69 89 ILE A C 1
ATOM 709 O O . ILE A 1 89 ? -23.942 13.552 16.357 1.00 90.69 89 ILE A O 1
ATOM 713 N N . ILE A 1 90 ? -21.826 12.854 16.161 1.00 88.94 90 ILE A N 1
ATOM 714 C CA . ILE A 1 90 ? -21.875 12.053 17.393 1.00 88.94 90 ILE A CA 1
ATOM 715 C C . ILE A 1 90 ? -22.136 12.930 18.615 1.00 88.94 90 ILE A C 1
ATOM 717 O O . ILE A 1 90 ? -22.946 12.557 19.457 1.00 88.94 90 ILE A O 1
ATOM 721 N N . SER A 1 91 ? -21.526 14.112 18.693 1.00 87.25 91 SER A N 1
ATOM 722 C CA . SER A 1 91 ? -21.773 15.044 19.797 1.00 87.25 91 SER A CA 1
ATOM 723 C C . SER A 1 91 ? -23.223 15.535 19.801 1.00 87.25 91 SER A C 1
ATOM 725 O O . SER A 1 91 ? -23.869 15.514 20.844 1.00 87.25 91 SER A O 1
ATOM 727 N N . LEU A 1 92 ? -23.774 15.907 18.641 1.00 86.38 92 LEU A N 1
ATOM 728 C CA . LEU A 1 92 ? -25.179 16.302 18.508 1.00 86.38 92 LEU A CA 1
ATOM 729 C C . LEU A 1 92 ? -26.129 15.166 18.899 1.00 86.38 92 LEU A C 1
ATOM 731 O O . LEU A 1 92 ? -27.074 15.403 19.646 1.00 86.38 92 LEU A O 1
ATOM 735 N N . LEU A 1 93 ? -25.851 13.932 18.470 1.00 80.81 93 LEU A N 1
ATOM 736 C CA . LEU A 1 93 ? -26.640 12.749 18.833 1.00 80.81 93 LEU A CA 1
ATOM 737 C C . LEU A 1 93 ? -26.568 12.442 20.337 1.00 80.81 93 LEU A C 1
ATOM 739 O O . LEU A 1 93 ? -27.552 11.986 20.915 1.00 80.81 93 LEU A O 1
ATOM 743 N N . ILE A 1 94 ? -25.437 12.733 20.989 1.00 76.06 94 ILE A N 1
ATOM 744 C CA . ILE A 1 94 ? -25.298 12.632 22.448 1.00 76.06 94 ILE A CA 1
ATOM 745 C C . ILE A 1 94 ? -26.126 13.713 23.158 1.00 76.06 94 ILE A C 1
ATOM 747 O O . ILE A 1 94 ? -26.705 13.424 24.203 1.00 76.06 94 ILE A O 1
ATOM 751 N N . TYR A 1 95 ? -26.201 14.936 22.623 1.00 74.06 95 TYR A N 1
ATOM 752 C CA . TYR A 1 95 ? -26.961 16.036 23.233 1.00 74.06 95 TYR A CA 1
ATOM 753 C C . TYR A 1 95 ? -28.473 15.969 22.981 1.00 74.06 95 TYR A C 1
ATOM 755 O O . TYR A 1 95 ? -29.233 16.436 23.825 1.00 74.06 95 TYR A O 1
ATOM 763 N N . TRP A 1 96 ? -28.931 15.353 21.885 1.00 70.69 96 TRP A N 1
ATOM 764 C CA . TRP A 1 96 ? -30.353 15.234 21.498 1.00 70.69 96 TRP A CA 1
ATOM 765 C C . TRP A 1 96 ? -31.178 14.275 22.401 1.00 70.69 96 TRP A C 1
ATOM 767 O O . TRP A 1 96 ? -32.171 13.678 22.001 1.00 70.69 96 TRP A O 1
ATOM 777 N N . LYS A 1 97 ? -30.752 14.059 23.644 1.00 56.06 97 LYS A N 1
ATOM 778 C CA . LYS A 1 97 ? -31.210 12.990 24.538 1.00 56.06 97 LYS A CA 1
ATOM 779 C C . LYS A 1 97 ? -32.632 13.163 25.084 1.00 56.06 97 LYS A C 1
ATOM 781 O O . LYS A 1 97 ? -32.821 13.699 26.172 1.00 56.06 97 LYS A O 1
ATOM 786 N N . GLU A 1 98 ? -33.594 12.531 24.417 1.00 49.38 98 GLU A N 1
ATOM 787 C CA . GLU A 1 98 ? -34.874 12.106 25.012 1.00 49.38 98 GLU A CA 1
ATOM 788 C C . GLU A 1 98 ? -35.030 10.580 25.243 1.00 49.38 98 GLU A C 1
ATOM 790 O O . GLU A 1 98 ? -35.671 10.240 26.234 1.00 49.38 98 GLU A O 1
ATOM 795 N N . PRO A 1 99 ? -34.420 9.623 24.498 1.00 51.34 99 PRO A N 1
ATOM 796 C CA . PRO A 1 99 ? -34.765 8.207 24.712 1.00 51.34 99 PRO A CA 1
ATOM 797 C C . PRO A 1 99 ? -33.901 7.417 25.714 1.00 51.34 99 PRO A C 1
ATOM 799 O O . PRO A 1 99 ? -34.338 6.359 26.144 1.00 51.34 99 PRO A O 1
ATOM 802 N N . MET A 1 100 ? -32.681 7.842 26.083 1.00 51.12 100 MET A N 1
ATOM 803 C CA . MET A 1 100 ? -31.768 6.983 26.874 1.00 51.12 100 MET A CA 1
ATOM 804 C C . MET A 1 100 ? -30.847 7.791 27.796 1.00 51.12 100 MET A C 1
ATOM 806 O O . MET A 1 100 ? -29.768 8.189 27.366 1.00 51.12 100 MET A O 1
ATOM 810 N N . LYS A 1 101 ? -31.207 8.058 29.058 1.00 57.84 101 LYS A N 1
ATOM 811 C CA . LYS A 1 101 ? -30.356 8.837 29.994 1.00 57.84 101 LYS A CA 1
ATOM 812 C C . LYS A 1 101 ? -29.063 8.109 30.406 1.00 57.84 101 LYS A C 1
ATOM 814 O O . LYS A 1 101 ? -28.036 8.765 30.536 1.00 57.84 101 LYS A O 1
ATOM 819 N N . GLU A 1 102 ? -29.047 6.781 30.462 1.00 56.16 102 GLU A N 1
ATOM 820 C CA . GLU A 1 102 ? -27.875 5.982 30.884 1.00 56.16 102 GLU A CA 1
ATOM 821 C C . GLU A 1 102 ? -26.717 6.004 29.867 1.00 56.16 102 GLU A C 1
ATOM 823 O O . GLU A 1 102 ? -25.548 6.106 30.233 1.00 56.16 102 GLU A O 1
ATOM 828 N N . LEU A 1 103 ? -27.019 6.088 28.567 1.00 55.91 103 LEU A N 1
ATOM 829 C CA . LEU A 1 103 ? -26.014 6.125 27.491 1.00 55.91 103 LEU A CA 1
ATOM 830 C C . LEU A 1 103 ? -25.082 7.365 27.506 1.00 55.91 103 LEU A C 1
ATOM 832 O O . LEU A 1 103 ? -24.101 7.395 26.770 1.00 55.91 103 LEU A O 1
ATOM 836 N N . SER A 1 104 ? -25.353 8.408 28.313 1.00 58.53 104 SER A N 1
ATOM 837 C CA . SER A 1 104 ? -24.540 9.654 28.323 1.00 58.53 104 SER A CA 1
ATOM 838 C C . SER A 1 104 ? -23.368 9.530 29.255 1.00 58.53 104 SER A C 1
ATOM 840 O O . SER A 1 104 ? -22.334 10.118 28.971 1.00 58.53 104 SER A O 1
ATOM 842 N N . GLN A 1 105 ? -23.520 8.790 30.355 1.00 66.12 105 GLN A N 1
ATOM 843 C CA . GLN A 1 105 ? -22.430 8.607 31.310 1.00 66.12 105 GLN A CA 1
ATOM 844 C C . GLN A 1 105 ? -21.255 7.868 30.656 1.00 66.12 105 GLN A C 1
ATOM 846 O O . GLN A 1 105 ? -20.102 8.088 31.008 1.00 66.12 105 GLN A O 1
ATOM 851 N N . HIS A 1 106 ? -21.539 7.070 29.624 1.00 73.38 106 HIS A N 1
ATOM 852 C CA . HIS A 1 106 ? -20.550 6.312 28.865 1.00 73.38 106 HIS A CA 1
ATOM 853 C C . HIS A 1 106 ? -20.281 6.872 27.454 1.00 73.38 106 HIS A C 1
ATOM 855 O O . HIS A 1 106 ? -19.484 6.299 26.713 1.00 73.38 106 HIS A O 1
ATOM 861 N N . SER A 1 107 ? -20.869 8.011 27.070 1.00 77.56 107 SER A N 1
ATOM 862 C CA . SER A 1 107 ? -20.789 8.552 25.698 1.00 77.56 107 SER A CA 1
ATOM 863 C C . SER A 1 107 ? -19.364 8.857 25.216 1.00 77.56 107 SER A C 1
ATOM 865 O O . SER A 1 107 ? -19.093 8.819 24.013 1.00 77.56 107 SER A O 1
ATOM 867 N N . VAL A 1 108 ? -18.430 9.065 26.151 1.00 83.81 108 VAL A N 1
ATOM 868 C CA . VAL A 1 108 ? -16.989 9.212 25.893 1.00 83.81 108 VAL A CA 1
ATOM 869 C C . VAL A 1 108 ? -16.452 8.063 25.034 1.00 83.81 108 VAL A C 1
ATOM 871 O O . VAL A 1 108 ? -15.614 8.293 24.166 1.00 83.81 108 VAL A O 1
ATOM 874 N N . TRP A 1 109 ? -16.964 6.837 25.193 1.00 83.75 109 TRP A N 1
ATOM 875 C CA . TRP A 1 109 ? -16.518 5.680 24.409 1.00 83.75 109 TRP A CA 1
ATOM 876 C C . TRP A 1 109 ? -16.887 5.771 22.932 1.00 83.75 109 TRP A C 1
ATOM 878 O O . TRP A 1 109 ? -16.097 5.334 22.091 1.00 83.75 109 TRP A O 1
ATOM 888 N N . ALA A 1 110 ? -18.039 6.357 22.600 1.00 87.25 110 ALA A N 1
ATOM 889 C CA . ALA A 1 110 ? -18.422 6.596 21.212 1.00 87.25 110 ALA A CA 1
ATOM 890 C C . ALA A 1 110 ? -17.501 7.649 20.578 1.00 87.25 110 ALA A C 1
ATOM 892 O O . ALA A 1 110 ? -16.934 7.401 19.515 1.00 87.25 110 ALA A O 1
ATOM 893 N N . VAL A 1 111 ? -17.254 8.765 21.273 1.00 89.19 111 VAL A N 1
ATOM 894 C CA . VAL A 1 111 ? -16.349 9.834 20.804 1.00 89.19 111 VAL A CA 1
ATOM 895 C C . VAL A 1 111 ? -14.913 9.322 20.645 1.00 89.19 111 VAL A C 1
ATOM 897 O O . VAL A 1 111 ? -14.302 9.506 19.595 1.00 89.19 111 VAL A O 1
ATOM 900 N N . LEU A 1 112 ? -14.388 8.601 21.641 1.00 88.56 112 LEU A N 1
ATOM 901 C CA . LEU A 1 112 ? -13.060 7.982 21.586 1.00 88.56 112 LEU A CA 1
ATOM 902 C C . LEU A 1 112 ? -12.954 6.987 20.423 1.00 88.56 112 LEU A C 1
ATOM 904 O O . LEU A 1 112 ? -11.896 6.847 19.817 1.00 88.56 112 LEU A O 1
ATOM 908 N N . THR A 1 113 ? -14.040 6.279 20.104 1.00 91.06 113 THR A N 1
ATOM 909 C CA . THR A 1 113 ? -14.056 5.349 18.970 1.00 91.06 113 THR A CA 1
ATOM 910 C C . THR A 1 113 ? -13.853 6.087 17.656 1.00 91.06 113 THR A C 1
ATOM 912 O O . THR A 1 113 ? -13.028 5.638 16.870 1.00 91.06 113 THR A O 1
ATOM 915 N N . VAL A 1 114 ? -14.498 7.238 17.448 1.00 91.56 114 VAL A N 1
ATOM 916 C CA . VAL A 1 114 ? -14.264 8.065 16.253 1.00 91.56 114 VAL A CA 1
ATOM 917 C C . VAL A 1 114 ? -12.801 8.446 16.139 1.00 91.56 114 VAL A C 1
ATOM 919 O O . VAL A 1 114 ? -12.173 8.160 15.130 1.00 91.56 114 VAL A O 1
ATOM 922 N N . VAL A 1 115 ? -12.242 9.032 17.196 1.00 91.19 115 VAL A N 1
ATOM 923 C CA . VAL A 1 115 ? -10.872 9.561 17.169 1.00 91.19 115 VAL A CA 1
ATOM 924 C C . VAL A 1 115 ? -9.841 8.470 16.870 1.00 91.19 115 VAL A C 1
ATOM 926 O O . VAL A 1 115 ? -8.845 8.734 16.209 1.00 91.19 115 VAL A O 1
ATOM 929 N N . VAL A 1 116 ? -10.065 7.245 17.353 1.00 90.12 116 VAL A N 1
ATOM 930 C CA . VAL A 1 116 ? -9.076 6.161 17.244 1.00 90.12 116 VAL A CA 1
ATOM 931 C C . VAL A 1 116 ? -9.296 5.266 16.015 1.00 90.12 116 VAL A C 1
ATOM 933 O O . VAL A 1 116 ? -8.347 4.656 15.525 1.00 90.12 116 VAL A O 1
ATOM 936 N N . VAL A 1 117 ? -10.535 5.134 15.534 1.00 90.81 117 VAL A N 1
ATOM 937 C CA . VAL A 1 117 ? -10.880 4.239 14.412 1.00 90.81 117 VAL A CA 1
ATOM 938 C C . VAL A 1 117 ? -10.904 4.968 13.075 1.00 90.81 117 VAL A C 1
ATOM 940 O O . VAL A 1 117 ? -10.644 4.336 12.055 1.00 90.81 117 VAL A O 1
ATOM 943 N N . PHE A 1 118 ? -11.232 6.260 13.059 1.00 92.00 118 PHE A N 1
ATOM 944 C CA . PHE A 1 118 ? -11.382 7.008 11.818 1.00 92.00 118 PHE A CA 1
ATOM 945 C C . PHE A 1 118 ? -10.013 7.256 11.176 1.00 92.00 118 PHE A C 1
ATOM 947 O O . PHE A 1 118 ? -9.199 8.023 11.681 1.00 92.00 118 PHE A O 1
ATOM 954 N N . GLU A 1 119 ? -9.777 6.600 10.046 1.00 93.00 119 GLU A N 1
ATOM 955 C CA . GLU A 1 119 ? -8.518 6.624 9.303 1.00 93.00 119 GLU A CA 1
ATOM 956 C C . GLU A 1 119 ? -8.710 7.177 7.895 1.00 93.00 119 GLU A C 1
ATOM 958 O O . GLU A 1 119 ? -9.835 7.295 7.408 1.00 93.00 119 GLU A O 1
ATOM 963 N N . PHE A 1 120 ? -7.595 7.510 7.236 1.00 90.12 120 PHE A N 1
ATOM 964 C CA . PHE A 1 120 ? -7.600 8.191 5.937 1.00 90.12 120 PHE A CA 1
ATOM 965 C C . PHE A 1 120 ? -8.379 7.441 4.845 1.00 90.12 120 PHE A C 1
ATOM 967 O O . PHE A 1 120 ? -9.093 8.071 4.065 1.00 90.12 120 PHE A O 1
ATOM 974 N N . SER A 1 121 ? -8.272 6.109 4.807 1.00 92.31 121 SER A N 1
ATOM 975 C CA . SER A 1 121 ? -9.001 5.256 3.865 1.00 92.31 121 SER A CA 1
ATOM 976 C C . SER A 1 121 ? -10.142 4.488 4.532 1.00 92.31 121 SER A C 1
ATOM 978 O O . SER A 1 121 ? -10.152 4.227 5.745 1.00 92.31 121 SER A O 1
ATOM 980 N N . ILE A 1 122 ? -11.108 4.076 3.710 1.00 92.19 122 ILE A N 1
ATOM 981 C CA . ILE A 1 122 ? -12.241 3.252 4.145 1.00 92.19 122 ILE A CA 1
ATOM 982 C C . ILE A 1 122 ? -11.748 1.898 4.664 1.00 92.19 122 ILE A C 1
ATOM 984 O O . ILE A 1 122 ? -12.149 1.490 5.755 1.00 92.19 122 ILE A O 1
ATOM 988 N N . GLY A 1 123 ? -10.836 1.238 3.941 1.00 90.69 123 GLY A N 1
ATOM 989 C CA . GLY A 1 123 ? -10.263 -0.045 4.351 1.00 90.69 123 GLY A CA 1
ATOM 990 C C . GLY A 1 123 ? -9.537 0.015 5.699 1.00 90.69 123 GLY A C 1
ATOM 991 O O . GLY A 1 123 ? -9.720 -0.861 6.544 1.00 90.69 123 GLY A O 1
ATOM 992 N N . ALA A 1 124 ? -8.783 1.089 5.960 1.00 91.19 124 ALA A N 1
ATOM 993 C CA . ALA A 1 124 ? -8.114 1.286 7.246 1.00 91.19 124 ALA A CA 1
ATOM 994 C C . ALA A 1 124 ? -9.119 1.500 8.389 1.00 91.19 124 ALA A C 1
ATOM 996 O O . ALA A 1 124 ? -8.973 0.906 9.460 1.00 91.19 124 ALA A O 1
ATOM 997 N N . THR A 1 125 ? -10.171 2.289 8.145 1.00 92.44 125 THR A N 1
ATOM 998 C CA . THR A 1 125 ? -11.245 2.516 9.123 1.00 92.44 125 THR A CA 1
ATOM 999 C C . THR A 1 125 ? -11.998 1.219 9.429 1.00 92.44 125 THR A C 1
ATOM 1001 O O . THR A 1 125 ? -12.255 0.920 10.595 1.00 92.44 125 THR A O 1
ATOM 1004 N N . LEU A 1 126 ? -12.316 0.416 8.408 1.00 91.25 126 LEU A N 1
ATOM 1005 C CA . LEU A 1 126 ? -12.967 -0.890 8.563 1.00 91.25 126 LEU A CA 1
ATOM 1006 C C . LEU A 1 126 ? -12.090 -1.864 9.351 1.00 91.25 126 LEU A C 1
ATOM 1008 O O . LEU A 1 126 ? -12.554 -2.437 10.335 1.00 91.25 126 LEU A O 1
ATOM 1012 N N . SER A 1 127 ? -10.816 -1.996 8.976 1.00 90.38 127 SER A N 1
ATOM 1013 C CA . SER A 1 127 ? -9.856 -2.871 9.654 1.00 90.38 127 SER A CA 1
ATOM 1014 C C . SER A 1 127 ? -9.685 -2.496 11.131 1.00 90.38 127 SER A C 1
ATOM 1016 O O . SER A 1 127 ? -9.801 -3.348 12.017 1.00 90.38 127 SER A O 1
ATOM 1018 N N . LYS A 1 128 ? -9.489 -1.206 11.443 1.00 90.31 128 LYS A N 1
ATOM 1019 C CA . LYS A 1 128 ? -9.404 -0.742 12.838 1.00 90.31 128 LYS A CA 1
ATOM 1020 C C . LYS A 1 128 ? -10.729 -0.896 13.576 1.00 90.31 128 LYS A C 1
ATOM 1022 O O . LYS A 1 128 ? -10.723 -1.318 14.730 1.00 90.31 128 LYS A O 1
ATOM 1027 N N . GLY A 1 129 ? -11.857 -0.587 12.944 1.00 90.62 129 GLY A N 1
ATOM 1028 C CA . GLY A 1 129 ? -13.184 -0.719 13.546 1.00 90.62 129 GLY A CA 1
ATOM 1029 C C . GLY A 1 129 ? -13.491 -2.163 13.925 1.00 90.62 129 GLY A C 1
ATOM 1030 O O . GLY A 1 129 ? -13.878 -2.431 15.063 1.00 90.62 129 GLY A O 1
ATOM 1031 N N . PHE A 1 130 ? -13.211 -3.094 13.014 1.00 89.62 130 PHE A N 1
ATOM 1032 C CA . PHE A 1 130 ? -13.346 -4.526 13.245 1.00 89.62 130 PHE A CA 1
ATOM 1033 C C . PHE A 1 130 ? -12.414 -5.011 14.361 1.00 89.62 130 PHE A C 1
ATOM 1035 O O . PHE A 1 130 ? -12.880 -5.632 15.312 1.00 89.62 130 PHE A O 1
ATOM 1042 N N . ASN A 1 131 ? -11.127 -4.651 14.319 1.00 90.31 131 ASN A N 1
ATOM 1043 C CA . ASN A 1 131 ? -10.163 -5.010 15.365 1.00 90.31 131 ASN A CA 1
ATOM 1044 C C . ASN A 1 131 ? -10.552 -4.458 16.746 1.00 90.31 131 ASN A C 1
ATOM 1046 O O . ASN A 1 131 ? -10.367 -5.137 17.757 1.00 90.31 131 ASN A O 1
ATOM 1050 N N . ARG A 1 132 ? -11.126 -3.247 16.809 1.00 90.06 132 ARG A N 1
ATOM 1051 C CA . ARG A 1 132 ? -11.661 -2.673 18.054 1.00 90.06 132 ARG A CA 1
ATOM 1052 C C . ARG A 1 132 ? -12.855 -3.474 18.558 1.00 90.06 132 ARG A C 1
ATOM 1054 O O . ARG A 1 132 ? -12.888 -3.820 19.734 1.00 90.06 132 ARG A O 1
ATOM 1061 N N . GLY A 1 133 ? -13.811 -3.765 17.676 1.00 89.56 133 GLY A N 1
ATOM 1062 C CA . GLY A 1 133 ? -15.002 -4.545 18.002 1.00 89.56 133 GLY A CA 1
ATOM 1063 C C . GLY A 1 133 ? -14.645 -5.941 18.506 1.00 89.56 133 GLY A C 1
ATOM 1064 O O . GLY A 1 133 ? -15.088 -6.329 19.583 1.00 89.56 133 GLY A O 1
ATOM 1065 N N . LEU A 1 134 ? -13.777 -6.652 17.783 1.00 90.31 134 LEU A N 1
ATOM 1066 C CA . LEU A 1 134 ? -13.304 -7.987 18.143 1.00 90.31 134 LEU A CA 1
ATOM 1067 C C . LEU A 1 134 ? -12.532 -7.980 19.470 1.00 90.31 134 LEU A C 1
ATOM 1069 O O . LEU A 1 134 ? -12.787 -8.820 20.333 1.00 90.31 134 LEU A O 1
ATOM 1073 N N . GLY A 1 135 ? -11.631 -7.012 19.665 1.00 91.12 135 GLY A N 1
ATOM 1074 C CA . GLY A 1 135 ? -10.873 -6.857 20.908 1.00 91.12 135 GLY A CA 1
ATOM 1075 C C . GLY A 1 135 ? -11.768 -6.560 22.113 1.00 91.12 135 GLY A C 1
ATOM 1076 O O . GLY A 1 135 ? -11.608 -7.176 23.161 1.00 91.12 135 GLY A O 1
ATOM 1077 N N . THR A 1 136 ? -12.750 -5.664 21.976 1.00 90.56 136 THR A N 1
ATOM 1078 C CA . THR A 1 136 ? -13.697 -5.354 23.060 1.00 90.56 136 THR A CA 1
ATOM 1079 C C . THR A 1 136 ? -14.651 -6.517 23.335 1.00 90.56 136 THR A C 1
ATOM 1081 O O . THR A 1 136 ? -14.885 -6.823 24.500 1.00 90.56 136 THR A O 1
ATOM 1084 N N . LEU A 1 137 ? -15.169 -7.192 22.305 1.00 90.88 137 LEU A N 1
ATOM 1085 C CA . LEU A 1 137 ? -16.083 -8.325 22.472 1.00 90.88 137 LEU A CA 1
ATOM 1086 C C . LEU A 1 137 ? -15.396 -9.507 23.168 1.00 90.88 137 LEU A C 1
ATOM 1088 O O . LEU A 1 137 ? -15.925 -10.037 24.142 1.00 90.88 137 LEU A O 1
ATOM 1092 N N . SER A 1 138 ? -14.201 -9.886 22.706 1.00 92.06 138 SER A N 1
ATOM 1093 C CA . SER A 1 138 ? -13.421 -10.971 23.319 1.00 92.06 138 SER A CA 1
ATOM 1094 C C . SER A 1 138 ? -12.983 -10.632 24.746 1.00 92.06 138 SER A C 1
ATOM 1096 O O . SER A 1 138 ? -13.061 -11.490 25.623 1.00 92.06 138 SER A O 1
ATOM 1098 N N . ALA A 1 139 ? -12.585 -9.383 25.011 1.00 92.19 139 ALA A N 1
ATOM 1099 C CA . ALA A 1 139 ? -12.263 -8.924 26.361 1.00 92.19 139 ALA A CA 1
ATOM 1100 C C . ALA A 1 139 ? -13.482 -8.937 27.283 1.00 92.19 139 ALA A C 1
ATOM 1102 O O . ALA A 1 139 ? -13.369 -9.395 28.413 1.00 92.19 139 ALA A O 1
ATOM 1103 N N . GLY A 1 140 ? -14.636 -8.463 26.807 1.00 90.00 140 GLY A N 1
ATOM 1104 C CA . GLY A 1 140 ? -15.885 -8.471 27.565 1.00 90.00 140 GLY A CA 1
ATOM 1105 C C . GLY A 1 140 ? -16.336 -9.890 27.902 1.00 90.00 140 GLY A C 1
ATOM 1106 O O . GLY A 1 140 ? -16.622 -10.170 29.058 1.00 90.00 140 GLY A O 1
ATOM 1107 N N . GLY A 1 141 ? -16.325 -10.803 26.925 1.00 90.50 141 GLY A N 1
ATOM 1108 C CA . GLY A 1 141 ? -16.688 -12.206 27.144 1.00 90.50 141 GLY A CA 1
ATOM 1109 C C . GLY A 1 141 ? -15.773 -12.913 28.148 1.00 90.50 141 GLY A C 1
ATOM 1110 O O . GLY A 1 141 ? -16.260 -13.570 29.065 1.00 90.50 141 GLY A O 1
ATOM 1111 N N . LEU A 1 142 ? -14.452 -12.732 28.024 1.00 92.19 142 LEU A N 1
ATOM 1112 C CA . LEU A 1 142 ? -13.495 -13.303 28.977 1.00 92.19 142 LEU A CA 1
ATOM 1113 C C . LEU A 1 142 ? -13.591 -12.656 30.363 1.00 92.19 142 LEU A C 1
ATOM 1115 O O . LEU A 1 142 ? -13.516 -13.367 31.359 1.00 92.19 142 LEU A O 1
ATOM 1119 N N . ALA A 1 143 ? -13.801 -11.339 30.444 1.00 91.06 143 ALA A N 1
ATOM 1120 C CA . ALA A 1 143 ? -13.991 -10.647 31.718 1.00 91.06 143 ALA A CA 1
ATOM 1121 C C . ALA A 1 143 ? -15.247 -11.139 32.449 1.00 91.06 143 ALA A C 1
ATOM 1123 O O . ALA A 1 143 ? -15.197 -11.336 33.655 1.00 91.06 143 ALA A O 1
ATOM 1124 N N . LEU A 1 144 ? -16.345 -11.404 31.733 1.00 89.69 144 LEU A N 1
ATOM 1125 C CA . LEU A 1 144 ? -17.547 -11.997 32.325 1.00 89.69 144 LEU A CA 1
ATOM 1126 C C . LEU A 1 144 ? -17.274 -13.400 32.877 1.00 89.69 144 LEU A C 1
ATOM 1128 O O . LEU A 1 144 ? -17.624 -13.676 34.018 1.00 89.69 144 LEU A O 1
ATOM 1132 N N . GLY A 1 145 ? -16.586 -14.257 32.115 1.00 89.38 145 GLY A N 1
ATOM 1133 C CA . GLY A 1 145 ? -16.205 -15.588 32.597 1.00 89.38 145 GLY A CA 1
ATOM 1134 C C . GLY A 1 145 ? -15.312 -15.540 33.842 1.00 89.38 145 GLY A C 1
ATOM 1135 O O . GLY A 1 145 ? -15.508 -16.315 34.774 1.00 89.38 145 GLY A O 1
ATOM 1136 N N . MET A 1 146 ? -14.365 -14.599 33.887 1.00 89.94 146 MET A N 1
ATOM 1137 C CA . MET A 1 146 ? -13.490 -14.411 35.047 1.00 89.94 146 MET A CA 1
ATOM 1138 C C . MET A 1 146 ? -14.203 -13.768 36.241 1.00 89.94 146 MET A C 1
ATOM 1140 O O . MET A 1 146 ? -13.857 -14.090 37.373 1.00 89.94 146 MET A O 1
ATOM 1144 N N . ALA A 1 147 ? -15.198 -12.909 36.011 1.00 86.81 147 ALA A N 1
ATOM 1145 C CA . ALA A 1 147 ? -16.024 -12.325 37.066 1.00 86.81 147 ALA A CA 1
ATOM 1146 C C . ALA A 1 147 ? -16.926 -13.373 37.740 1.00 86.81 147 ALA A C 1
ATOM 1148 O O . ALA A 1 147 ? -17.067 -13.373 38.959 1.00 86.81 147 ALA A O 1
ATOM 1149 N N . GLU A 1 148 ? -17.497 -14.303 36.973 1.00 87.31 148 GLU A N 1
ATOM 1150 C CA . GLU A 1 148 ? -18.225 -15.450 37.537 1.00 87.31 148 GLU A CA 1
ATOM 1151 C C . GLU A 1 148 ? -17.279 -16.349 38.350 1.00 87.31 148 GLU A C 1
ATOM 1153 O O . GLU A 1 148 ? -17.592 -16.758 39.467 1.00 87.31 148 GLU A O 1
ATOM 1158 N N . LEU A 1 149 ? -16.071 -16.603 37.830 1.00 87.38 149 LEU A N 1
ATOM 1159 C CA . LEU A 1 149 ? -15.057 -17.384 38.537 1.00 87.38 149 LEU A CA 1
ATOM 1160 C C . LEU A 1 149 ? -14.632 -16.720 39.856 1.00 87.38 149 LEU A C 1
ATOM 1162 O O . LEU A 1 149 ? -14.466 -17.412 40.856 1.00 87.38 149 LEU A O 1
ATOM 1166 N N . SER A 1 150 ? -14.465 -15.395 39.880 1.00 86.69 150 SER A N 1
ATOM 1167 C CA . SER A 1 150 ? -14.066 -14.669 41.089 1.00 86.69 150 SER A CA 1
ATOM 1168 C C . SER A 1 150 ? -15.172 -14.664 42.146 1.00 86.69 150 SER A C 1
ATOM 1170 O O . SER A 1 150 ? -14.875 -14.828 43.327 1.00 86.69 150 SER A O 1
ATOM 1172 N N . GLN A 1 151 ? -16.443 -14.577 41.736 1.00 83.81 151 GLN A N 1
ATOM 1173 C CA . GLN A 1 151 ? -17.587 -14.679 42.651 1.00 83.81 151 GLN A CA 1
ATOM 1174 C C . GLN A 1 151 ? -17.705 -16.067 43.295 1.00 83.81 151 GLN A C 1
ATOM 1176 O O . GLN A 1 151 ? -18.032 -16.165 44.477 1.00 83.81 151 GLN A O 1
ATOM 1181 N N . LEU A 1 152 ? -17.389 -17.142 42.560 1.00 86.31 152 LEU A N 1
ATOM 1182 C CA . LEU A 1 152 ? -17.384 -18.509 43.104 1.00 86.31 152 LEU A CA 1
ATOM 1183 C C . LEU A 1 152 ? -16.311 -18.727 44.181 1.00 86.31 152 LEU A C 1
ATOM 1185 O O . LEU A 1 152 ? -16.462 -19.609 45.025 1.00 86.31 152 LEU A O 1
ATOM 1189 N N . VAL A 1 153 ? -15.230 -17.947 44.147 1.00 86.12 153 VAL A N 1
ATOM 1190 C CA . VAL A 1 153 ? -14.099 -18.061 45.079 1.00 86.12 153 VAL A CA 1
ATOM 1191 C C . VAL A 1 153 ? -14.348 -17.296 46.394 1.00 86.12 153 VAL A C 1
ATOM 1193 O O . VAL A 1 153 ? -13.694 -17.573 47.402 1.00 86.12 153 VAL A O 1
ATOM 1196 N N . GLY A 1 154 ? -15.343 -16.406 46.439 1.00 83.31 154 GLY A N 1
ATOM 1197 C CA . GLY A 1 154 ? -15.794 -15.751 47.669 1.00 83.31 154 GLY A CA 1
ATOM 1198 C C . GLY A 1 154 ? -14.781 -14.746 48.219 1.00 83.31 154 GLY A C 1
ATOM 1199 O O . GLY A 1 154 ? -14.583 -13.687 47.636 1.00 83.31 154 GLY A O 1
ATOM 1200 N N . GLU A 1 155 ? -14.152 -15.058 49.356 1.00 83.19 155 GLU A N 1
ATOM 1201 C CA . GLU A 1 155 ? -13.269 -14.124 50.079 1.00 83.19 155 GLU A CA 1
ATOM 1202 C C . GLU A 1 155 ? -11.998 -13.743 49.308 1.00 83.19 155 GLU A C 1
ATOM 1204 O O . GLU A 1 155 ? -11.451 -12.676 49.564 1.00 83.19 155 GLU A O 1
ATOM 1209 N N . TRP A 1 156 ? -11.563 -14.565 48.344 1.00 85.81 156 TRP A N 1
ATOM 1210 C CA . TRP A 1 156 ? -10.378 -14.285 47.517 1.00 85.81 156 TRP A CA 1
ATOM 1211 C C . TRP A 1 156 ? -10.713 -13.640 46.162 1.00 85.81 156 TRP A C 1
ATOM 1213 O O . TRP A 1 156 ? -9.963 -13.775 45.190 1.00 85.81 156 TRP A O 1
ATOM 1223 N N . GLU A 1 157 ? -11.884 -13.003 46.050 1.00 85.44 157 GLU A N 1
ATOM 1224 C CA . GLU A 1 157 ? -12.347 -12.361 44.814 1.00 85.44 157 GLU A CA 1
ATOM 1225 C C . GLU A 1 157 ? -11.319 -11.337 44.301 1.00 85.44 157 GLU A C 1
ATOM 1227 O O . GLU A 1 157 ? -10.983 -11.337 43.113 1.00 85.44 157 GLU A O 1
ATOM 1232 N N . GLU A 1 158 ? -10.773 -10.501 45.189 1.00 86.94 158 GLU A N 1
ATOM 1233 C CA . GLU A 1 158 ? -9.819 -9.444 44.833 1.00 86.94 158 GLU A CA 1
ATOM 1234 C C . GLU A 1 158 ? -8.514 -10.019 44.266 1.00 86.94 158 GLU A C 1
ATOM 1236 O O . GLU A 1 158 ? -8.029 -9.574 43.219 1.00 86.94 158 GLU A O 1
ATOM 1241 N N . GLU A 1 159 ? -7.967 -11.056 44.898 1.00 89.50 159 GLU A N 1
ATOM 1242 C CA . GLU A 1 159 ? -6.741 -11.724 44.469 1.00 89.50 159 GLU A CA 1
ATOM 1243 C C . GLU A 1 159 ? -6.930 -12.409 43.116 1.00 89.50 159 GLU A C 1
ATOM 1245 O O . GLU A 1 159 ? -6.067 -12.294 42.240 1.00 89.50 159 GLU A O 1
ATOM 1250 N N . VAL A 1 160 ? -8.071 -13.073 42.907 1.00 89.25 160 VAL A N 1
ATOM 1251 C CA . VAL A 1 160 ? -8.406 -13.707 41.623 1.00 89.25 160 VAL A CA 1
ATOM 1252 C C . VAL A 1 160 ? -8.479 -12.662 40.512 1.00 89.25 160 VAL A C 1
ATOM 1254 O O . VAL A 1 160 ? -7.919 -12.877 39.432 1.00 89.25 160 VAL A O 1
ATOM 1257 N N . ILE A 1 161 ? -9.099 -11.506 40.766 1.00 89.94 161 ILE A N 1
ATOM 1258 C CA . ILE A 1 161 ? -9.171 -10.411 39.793 1.00 89.94 161 ILE A CA 1
ATOM 1259 C C . ILE A 1 161 ? -7.763 -9.903 39.453 1.00 89.94 161 ILE A C 1
ATOM 1261 O O . ILE A 1 161 ? -7.425 -9.808 38.269 1.00 89.94 161 ILE A O 1
ATOM 1265 N N . VAL A 1 162 ? -6.917 -9.634 40.452 1.00 91.94 162 VAL A N 1
ATOM 1266 C CA . VAL A 1 162 ? -5.546 -9.132 40.241 1.00 91.94 162 VAL A CA 1
ATOM 1267 C C . VAL A 1 162 ? -4.693 -10.135 39.459 1.00 91.94 162 VAL A C 1
ATOM 1269 O O . VAL A 1 162 ? -4.046 -9.760 38.475 1.00 91.94 162 VAL A O 1
ATOM 1272 N N . ILE A 1 163 ? -4.731 -11.417 39.833 1.00 92.56 163 ILE A N 1
ATOM 1273 C CA . ILE A 1 163 ? -4.005 -12.486 39.134 1.00 92.56 163 ILE A CA 1
ATOM 1274 C C . ILE A 1 163 ? -4.511 -12.619 37.692 1.00 92.56 163 ILE A C 1
ATOM 1276 O O . ILE A 1 163 ? -3.707 -12.746 36.765 1.00 92.56 163 ILE A O 1
ATOM 1280 N N . SER A 1 164 ? -5.825 -12.518 37.467 1.00 93.19 1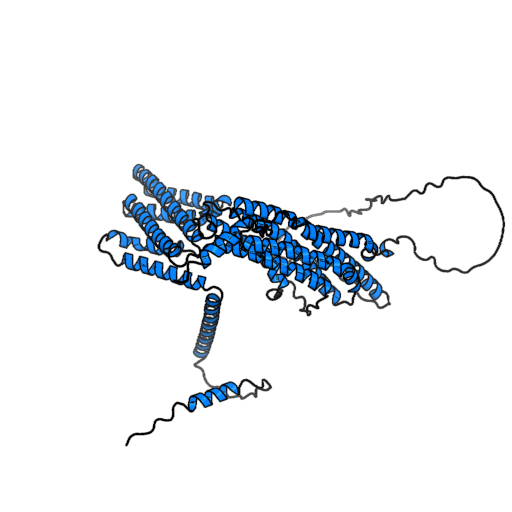64 SER A N 1
ATOM 1281 C CA . SER A 1 164 ? -6.401 -12.594 36.121 1.00 93.19 164 SER A CA 1
ATOM 1282 C C . SER A 1 164 ? -5.921 -11.457 35.212 1.00 93.19 164 SER A C 1
ATOM 1284 O O . SER A 1 164 ? -5.578 -11.694 34.054 1.00 93.19 164 SER A O 1
ATOM 1286 N N . ILE A 1 165 ? -5.831 -10.228 35.736 1.00 94.25 165 ILE A N 1
ATOM 1287 C CA . ILE A 1 165 ? -5.331 -9.062 34.997 1.00 94.25 165 ILE A CA 1
ATOM 1288 C C . ILE A 1 165 ? -3.863 -9.261 34.627 1.00 94.25 165 ILE A C 1
ATOM 1290 O O . ILE A 1 165 ? -3.478 -8.970 33.493 1.00 94.25 165 ILE A O 1
ATOM 1294 N N . PHE A 1 166 ? -3.053 -9.800 35.542 1.00 94.81 166 PHE A N 1
ATOM 1295 C CA . PHE A 1 166 ? -1.656 -10.118 35.261 1.00 94.81 166 PHE A CA 1
ATOM 1296 C C . PHE A 1 166 ? -1.519 -11.162 34.145 1.00 94.81 166 PHE A C 1
ATOM 1298 O O . PHE A 1 166 ? -0.801 -10.922 33.173 1.00 94.81 166 PHE A O 1
ATOM 1305 N N . ILE A 1 167 ? -2.239 -12.285 34.242 1.00 94.88 167 ILE A N 1
ATOM 1306 C CA . ILE A 1 167 ? -2.182 -13.368 33.249 1.00 94.88 167 ILE A CA 1
ATOM 1307 C C . ILE A 1 167 ? -2.632 -12.858 31.877 1.00 94.88 167 ILE A C 1
ATOM 1309 O O . ILE A 1 167 ? -1.906 -13.010 30.894 1.00 94.88 167 ILE A O 1
ATOM 1313 N N . MET A 1 168 ? -3.787 -12.191 31.800 1.00 94.06 168 MET A N 1
ATOM 1314 C CA . MET A 1 168 ? -4.300 -11.669 30.532 1.00 94.06 168 MET A CA 1
ATOM 1315 C C . MET A 1 168 ? -3.403 -10.572 29.951 1.00 94.06 168 MET A C 1
ATOM 1317 O O . MET A 1 168 ? -3.188 -10.536 28.737 1.00 94.06 168 MET A O 1
ATOM 1321 N N . GLY A 1 169 ? -2.831 -9.713 30.797 1.00 94.12 169 GLY A N 1
ATOM 1322 C CA . GLY A 1 169 ? -1.852 -8.704 30.398 1.00 94.12 169 GLY A CA 1
ATOM 1323 C C . GLY A 1 169 ? -0.579 -9.309 29.822 1.00 94.12 169 GLY A C 1
ATOM 1324 O O . GLY A 1 169 ? -0.127 -8.881 28.755 1.00 94.12 169 GLY A O 1
ATOM 1325 N N . PHE A 1 170 ? -0.038 -10.336 30.476 1.00 94.50 170 PHE A N 1
ATOM 1326 C CA . PHE A 1 170 ? 1.123 -11.077 29.995 1.00 94.50 170 PHE A CA 1
ATOM 1327 C C . PHE A 1 170 ? 0.826 -11.760 28.657 1.00 94.50 170 PHE A C 1
ATOM 1329 O O . PHE A 1 170 ? 1.541 -11.527 27.683 1.00 94.50 170 PHE A O 1
ATOM 1336 N N . CYS A 1 171 ? -0.265 -12.526 28.567 1.00 93.00 171 CYS A N 1
ATOM 1337 C CA . CYS A 1 171 ? -0.645 -13.242 27.350 1.00 93.00 171 CYS A CA 1
ATOM 1338 C C . CYS A 1 171 ? -0.899 -12.295 26.169 1.00 93.00 171 CYS A C 1
ATOM 1340 O O . CYS A 1 171 ? -0.370 -12.527 25.084 1.00 93.00 171 CYS A O 1
ATOM 1342 N N . ALA A 1 172 ? -1.652 -11.206 26.364 1.00 92.25 172 ALA A N 1
ATOM 1343 C CA . ALA A 1 172 ? -1.932 -10.238 25.301 1.00 92.25 172 ALA A CA 1
ATOM 1344 C C . ALA A 1 172 ? -0.661 -9.509 24.833 1.00 92.25 172 ALA A C 1
ATOM 1346 O O . ALA A 1 172 ? -0.466 -9.298 23.634 1.00 92.25 172 ALA A O 1
ATOM 1347 N N . THR A 1 173 ? 0.227 -9.151 25.766 1.00 91.69 173 THR A N 1
ATOM 1348 C CA . THR A 1 173 ? 1.497 -8.483 25.440 1.00 91.69 173 THR A CA 1
ATOM 1349 C C . THR A 1 173 ? 2.462 -9.430 24.735 1.00 91.69 173 THR A C 1
ATOM 1351 O O . THR A 1 173 ? 3.113 -9.028 23.774 1.00 91.69 173 THR A O 1
ATOM 1354 N N . TYR A 1 174 ? 2.523 -10.693 25.155 1.00 92.19 174 TYR A N 1
ATOM 1355 C CA . TYR A 1 174 ? 3.354 -11.707 24.515 1.00 92.19 174 TYR A CA 1
ATOM 1356 C C . TYR A 1 174 ? 2.849 -12.043 23.107 1.00 92.19 174 TYR A C 1
ATOM 1358 O O . TYR A 1 174 ? 3.630 -12.041 22.157 1.00 92.19 174 TYR A O 1
ATOM 1366 N N . ALA A 1 175 ? 1.535 -12.231 22.939 1.00 90.12 175 ALA A N 1
ATOM 1367 C CA . ALA A 1 175 ? 0.920 -12.475 21.635 1.00 90.12 175 ALA A CA 1
ATOM 1368 C C . ALA A 1 175 ? 1.206 -11.335 20.646 1.00 90.12 175 ALA A C 1
ATOM 1370 O O . ALA A 1 175 ? 1.520 -11.577 19.483 1.00 90.12 175 ALA A O 1
ATOM 1371 N N . LYS A 1 176 ? 1.188 -10.085 21.118 1.00 87.19 176 LYS A N 1
ATOM 1372 C CA . LYS A 1 176 ? 1.525 -8.907 20.311 1.00 87.19 176 LYS A CA 1
ATOM 1373 C C . LYS A 1 176 ? 2.948 -8.945 19.723 1.00 87.19 176 LYS A C 1
ATOM 1375 O O . LYS A 1 176 ? 3.171 -8.346 18.673 1.00 87.19 176 LYS A O 1
ATOM 1380 N N . LEU A 1 177 ? 3.909 -9.606 20.370 1.00 88.62 177 LEU A N 1
ATOM 1381 C CA . LEU A 1 177 ? 5.295 -9.683 19.886 1.00 88.62 177 LEU A CA 1
ATOM 1382 C C . LEU A 1 177 ? 5.472 -10.675 18.727 1.00 88.62 177 LEU A C 1
ATOM 1384 O O . LEU A 1 177 ? 6.518 -10.676 18.079 1.00 88.62 177 LEU A O 1
ATOM 1388 N N . LEU A 1 178 ? 4.465 -11.505 18.443 1.00 87.19 178 LEU A N 1
ATOM 1389 C CA . LEU A 1 178 ? 4.520 -12.477 17.359 1.00 87.19 178 LEU A CA 1
ATOM 1390 C C . LEU A 1 178 ? 4.374 -11.768 15.997 1.00 87.19 178 LEU A C 1
ATOM 1392 O O . LEU A 1 178 ? 3.343 -11.134 15.751 1.00 87.19 178 LEU A O 1
ATOM 1396 N N . PRO A 1 179 ? 5.335 -11.933 15.062 1.00 84.06 179 PRO A N 1
ATOM 1397 C CA . PRO A 1 179 ? 5.248 -11.373 13.711 1.00 84.06 179 PRO A CA 1
ATOM 1398 C C . PRO A 1 179 ? 3.917 -11.615 12.971 1.00 84.06 179 PRO A C 1
ATOM 1400 O O . PRO A 1 179 ? 3.402 -10.654 12.396 1.00 84.06 179 PRO A O 1
ATOM 1403 N N . PRO A 1 180 ? 3.296 -12.819 12.998 1.00 84.25 180 PRO A N 1
ATOM 1404 C CA . PRO A 1 180 ? 2.023 -13.047 12.303 1.00 84.25 180 PRO A CA 1
ATOM 1405 C C . PRO A 1 180 ? 0.842 -12.272 12.906 1.00 84.25 180 PRO A C 1
ATOM 1407 O O . PRO A 1 180 ? -0.163 -12.061 12.231 1.00 84.25 180 PRO A O 1
ATOM 1410 N N . LEU A 1 181 ? 0.948 -11.830 14.162 1.00 83.06 181 LEU A N 1
ATOM 1411 C CA . LEU A 1 181 ? -0.113 -11.113 14.870 1.00 83.06 181 LEU A CA 1
ATOM 1412 C C . LEU A 1 181 ? 0.031 -9.588 14.797 1.00 83.06 181 LEU A C 1
ATOM 1414 O O . LEU A 1 181 ? -0.823 -8.867 15.315 1.00 83.06 181 LEU A O 1
ATOM 1418 N N . LYS A 1 182 ? 1.055 -9.082 14.098 1.00 78.31 182 LYS A N 1
ATOM 1419 C CA . LYS A 1 182 ? 1.295 -7.646 13.899 1.00 78.31 182 LYS A CA 1
ATOM 1420 C C . LYS A 1 182 ? 0.067 -6.875 13.372 1.00 78.31 182 LYS A C 1
ATOM 1422 O O . LYS A 1 182 ? -0.205 -5.804 13.913 1.00 78.31 182 LYS A O 1
ATOM 1427 N N . PRO A 1 183 ? -0.737 -7.387 12.413 1.00 78.44 183 PRO A N 1
ATOM 1428 C CA . PRO A 1 183 ? -1.947 -6.689 11.956 1.00 78.44 183 PRO A CA 1
ATOM 1429 C C . PRO A 1 183 ? -3.002 -6.486 13.057 1.00 78.44 183 PRO A C 1
ATOM 1431 O O . PRO A 1 183 ? -3.799 -5.552 12.993 1.00 78.44 183 PRO A O 1
ATOM 1434 N N . TYR A 1 184 ? -2.989 -7.333 14.090 1.00 83.25 184 TYR A N 1
ATOM 1435 C CA . TYR A 1 184 ? -3.937 -7.318 15.206 1.00 83.25 184 TYR A CA 1
ATOM 1436 C C . TYR A 1 184 ? -3.424 -6.546 16.426 1.00 83.25 184 TYR A C 1
ATOM 1438 O O . TYR A 1 184 ? -4.099 -6.513 17.455 1.00 83.25 184 TYR A O 1
ATOM 1446 N N . GLU A 1 185 ? -2.260 -5.891 16.339 1.00 86.56 185 GLU A N 1
ATOM 1447 C CA . GLU A 1 185 ? -1.650 -5.166 17.460 1.00 86.56 185 GLU A CA 1
ATOM 1448 C C . GLU A 1 185 ? -2.633 -4.188 18.124 1.00 86.56 185 GLU A C 1
ATOM 1450 O O . GLU A 1 185 ? -2.716 -4.103 19.353 1.00 86.56 185 GLU A O 1
ATOM 1455 N N . TYR A 1 186 ? -3.395 -3.451 17.316 1.00 87.25 186 TYR A N 1
ATOM 1456 C CA . TYR A 1 186 ? -4.408 -2.528 17.816 1.00 87.25 186 TYR A CA 1
ATOM 1457 C C . TYR A 1 186 ? -5.528 -3.257 18.578 1.00 87.25 186 TYR A C 1
ATOM 1459 O O . TYR A 1 186 ? -5.930 -2.804 19.651 1.00 87.25 186 TYR A O 1
ATOM 1467 N N . GLY A 1 187 ? -5.970 -4.416 18.079 1.00 89.69 187 GLY A N 1
ATOM 1468 C CA . GLY A 1 187 ? -6.955 -5.271 18.740 1.00 89.69 187 GLY A CA 1
ATOM 1469 C C . GLY A 1 187 ? -6.485 -5.739 20.118 1.00 89.69 187 GLY A C 1
ATOM 1470 O O . GLY A 1 187 ? -7.230 -5.597 21.082 1.00 89.69 187 GLY A O 1
ATOM 1471 N N . PHE A 1 188 ? -5.229 -6.180 20.252 1.00 90.69 188 PHE A N 1
ATOM 1472 C CA . PHE A 1 188 ? -4.653 -6.581 21.547 1.00 90.69 188 PHE A CA 1
ATOM 1473 C C . PHE A 1 188 ? -4.552 -5.423 22.550 1.00 90.69 188 PHE A C 1
ATOM 1475 O O . PHE A 1 188 ? -4.829 -5.604 23.737 1.00 90.69 188 PHE A O 1
ATOM 1482 N N . ARG A 1 189 ? -4.205 -4.210 22.092 1.00 90.56 189 ARG A N 1
ATOM 1483 C CA . ARG A 1 189 ? -4.187 -3.015 22.959 1.00 90.56 189 ARG A CA 1
ATOM 1484 C C . ARG A 1 189 ? -5.589 -2.681 23.477 1.00 90.56 189 ARG A C 1
ATOM 1486 O O . ARG A 1 189 ? -5.761 -2.406 24.663 1.00 90.56 189 ARG A O 1
ATOM 1493 N N . VAL A 1 190 ? -6.592 -2.716 22.597 1.00 90.12 190 VAL A N 1
ATOM 1494 C CA . VAL A 1 190 ? -7.996 -2.470 22.965 1.00 90.12 190 VAL A CA 1
ATOM 1495 C C . VAL A 1 190 ? -8.531 -3.579 23.867 1.00 90.12 190 VAL A C 1
ATOM 1497 O O . VAL A 1 190 ? -9.244 -3.274 24.822 1.00 90.12 190 VAL A O 1
ATOM 1500 N N . TYR A 1 191 ? -8.176 -4.833 23.592 1.00 92.38 191 TYR A N 1
ATOM 1501 C CA . TYR A 1 191 ? -8.516 -5.992 24.409 1.00 92.38 191 TYR A CA 1
ATOM 1502 C C . TYR A 1 191 ? -8.063 -5.784 25.854 1.00 92.38 191 TYR A C 1
ATOM 1504 O O . TYR A 1 191 ? -8.893 -5.790 26.759 1.00 92.38 191 TYR A O 1
ATOM 1512 N N . LEU A 1 192 ? -6.776 -5.489 26.063 1.00 92.69 192 LEU A N 1
ATOM 1513 C CA . LEU A 1 192 ? -6.214 -5.315 27.400 1.00 92.69 192 LEU A CA 1
ATOM 1514 C C . LEU A 1 192 ? -6.867 -4.145 28.147 1.00 92.69 192 LEU A C 1
ATOM 1516 O O . LEU A 1 192 ? -7.293 -4.295 29.289 1.00 92.69 192 LEU A O 1
ATOM 1520 N N . LEU A 1 193 ? -7.018 -2.996 27.480 1.00 89.94 193 LEU A N 1
ATOM 1521 C CA . LEU A 1 193 ? -7.683 -1.827 28.062 1.00 89.94 193 LEU A CA 1
ATOM 1522 C C . LEU A 1 193 ? -9.143 -2.134 28.424 1.00 89.94 193 LEU A C 1
ATOM 1524 O O . LEU A 1 193 ? -9.647 -1.667 29.444 1.00 89.94 193 LEU A O 1
ATOM 1528 N N . THR A 1 194 ? -9.835 -2.914 27.591 1.00 90.56 194 THR A N 1
ATOM 1529 C CA . THR A 1 194 ? -11.218 -3.319 27.853 1.00 90.56 194 THR A CA 1
ATOM 1530 C C . THR A 1 194 ? -11.304 -4.274 29.030 1.00 90.56 194 THR A C 1
ATOM 1532 O O . THR A 1 194 ? -12.092 -4.017 29.933 1.00 90.56 194 THR A O 1
ATOM 1535 N N . TYR A 1 195 ? -10.470 -5.311 29.051 1.00 92.00 195 TYR A N 1
ATOM 1536 C CA . TYR A 1 195 ? -10.442 -6.313 30.108 1.00 92.00 195 TYR A CA 1
ATOM 1537 C C . TYR A 1 195 ? -10.182 -5.667 31.473 1.00 92.00 195 TYR A C 1
ATOM 1539 O O . TYR A 1 195 ? -11.012 -5.783 32.369 1.00 92.00 195 TYR A O 1
ATOM 1547 N N . CYS A 1 196 ? -9.103 -4.885 31.606 1.00 90.88 196 CYS A N 1
ATOM 1548 C CA . CYS A 1 196 ? -8.779 -4.209 32.864 1.00 90.88 196 CYS A CA 1
ATOM 1549 C C . CYS A 1 196 ? -9.911 -3.288 33.329 1.00 90.88 196 CYS A C 1
ATOM 1551 O O . CYS A 1 196 ? -10.267 -3.285 34.503 1.00 90.88 196 CYS A O 1
ATOM 1553 N N . MET A 1 197 ? -10.506 -2.520 32.411 1.00 85.81 197 MET A N 1
ATOM 1554 C CA . MET A 1 197 ? -11.594 -1.618 32.773 1.00 85.81 197 MET A CA 1
ATOM 1555 C C . MET A 1 197 ? -12.853 -2.372 33.210 1.00 85.81 197 MET A C 1
ATOM 1557 O O . MET A 1 197 ? -13.466 -1.965 34.188 1.00 85.81 197 MET A O 1
ATOM 1561 N N . VAL A 1 198 ? -13.256 -3.434 32.503 1.00 88.94 198 VAL A N 1
ATOM 1562 C CA . VAL A 1 198 ? -14.458 -4.209 32.859 1.00 88.94 198 VAL A CA 1
ATOM 1563 C C . VAL A 1 198 ? -14.260 -4.913 34.200 1.00 88.94 198 VAL A C 1
ATOM 1565 O O . VAL A 1 198 ? -15.168 -4.870 35.021 1.00 88.94 198 VAL A O 1
ATOM 1568 N N . MET A 1 199 ? -13.074 -5.470 34.463 1.00 89.44 199 MET A N 1
ATOM 1569 C CA . MET A 1 199 ? -12.769 -6.102 35.750 1.00 89.44 199 MET A CA 1
ATOM 1570 C C . MET A 1 199 ? -12.792 -5.090 36.908 1.00 89.44 199 MET A C 1
ATOM 1572 O O . MET A 1 199 ? -13.465 -5.323 37.906 1.00 89.44 199 MET A O 1
ATOM 1576 N N . ILE A 1 200 ? -12.126 -3.936 36.765 1.00 87.75 200 ILE A N 1
ATOM 1577 C CA . ILE A 1 200 ? -12.056 -2.912 37.826 1.00 87.75 200 ILE A CA 1
ATOM 1578 C C . ILE A 1 200 ? -13.411 -2.221 38.031 1.00 87.75 200 ILE A C 1
ATOM 1580 O O . ILE A 1 200 ? -13.881 -2.085 39.158 1.00 87.75 200 ILE A O 1
ATOM 1584 N N . SER A 1 201 ? -14.048 -1.772 36.945 1.00 83.00 201 SER A N 1
ATOM 1585 C CA . SER A 1 201 ? -15.335 -1.072 37.013 1.00 83.00 201 SER A CA 1
ATOM 1586 C C . SER A 1 201 ? -16.449 -2.010 37.459 1.00 83.00 201 SER A C 1
ATOM 1588 O O . SER A 1 201 ? -17.289 -1.601 38.251 1.00 83.00 201 SER A O 1
ATOM 1590 N N . GLY A 1 202 ? -16.457 -3.253 36.970 1.00 81.88 202 GLY A N 1
ATOM 1591 C CA . GLY A 1 202 ? -17.459 -4.248 37.334 1.00 81.88 202 GLY A CA 1
ATOM 1592 C C . GLY A 1 202 ? -17.340 -4.702 38.787 1.00 81.88 202 GLY A C 1
ATOM 1593 O O . GLY A 1 202 ? -18.364 -4.916 39.424 1.00 81.88 202 GLY A O 1
ATOM 1594 N N . TYR A 1 203 ? -16.127 -4.742 39.353 1.00 82.50 203 TYR A N 1
ATOM 1595 C CA . TYR A 1 203 ? -15.940 -4.972 40.788 1.00 82.50 203 TYR A CA 1
ATOM 1596 C C . TYR A 1 203 ? -16.579 -3.858 41.637 1.00 82.50 203 TYR A C 1
ATOM 1598 O O . TYR A 1 203 ? -17.273 -4.138 42.613 1.00 82.50 203 TYR A O 1
ATOM 1606 N N . GLN A 1 204 ? -16.411 -2.593 41.230 1.00 81.12 204 GLN A N 1
ATOM 1607 C CA . GLN A 1 204 ? -16.957 -1.434 41.950 1.00 81.12 204 GLN A CA 1
ATOM 1608 C C . GLN A 1 204 ? -18.481 -1.304 41.833 1.00 81.12 204 GLN A C 1
ATOM 1610 O O . GLN A 1 204 ? -19.138 -0.947 42.808 1.00 81.12 204 GLN A O 1
ATOM 1615 N N . THR A 1 205 ? -19.051 -1.557 40.650 1.00 76.62 205 THR A N 1
ATOM 1616 C CA . THR A 1 205 ? -20.492 -1.377 40.395 1.00 76.62 205 THR A CA 1
ATOM 1617 C C . THR A 1 205 ? -21.310 -2.656 40.556 1.00 76.62 205 THR A C 1
ATOM 1619 O O . THR A 1 205 ? -22.533 -2.582 40.541 1.00 76.62 205 THR A O 1
ATOM 1622 N N . ARG A 1 206 ? -20.661 -3.822 40.687 1.00 80.12 206 ARG A N 1
ATOM 1623 C CA . ARG A 1 206 ? -21.264 -5.172 40.684 1.00 80.12 206 ARG A CA 1
ATOM 1624 C C . ARG A 1 206 ? -22.106 -5.496 39.435 1.00 80.12 206 ARG A C 1
ATOM 1626 O O . ARG A 1 206 ? -22.771 -6.524 39.384 1.00 80.12 206 ARG A O 1
ATOM 1633 N N . GLU A 1 207 ? -22.013 -4.679 38.382 1.00 80.06 207 GLU A N 1
ATOM 1634 C CA . GLU A 1 207 ? -22.768 -4.815 37.129 1.00 80.06 207 GLU A CA 1
ATOM 1635 C C . GLU A 1 207 ? -21.840 -5.066 35.924 1.00 80.06 207 GLU A C 1
ATOM 1637 O O . GLU A 1 207 ? -21.679 -4.228 35.027 1.00 80.06 207 GLU A O 1
ATOM 1642 N N . PHE A 1 208 ? -21.213 -6.245 35.880 1.00 79.25 208 PHE A N 1
ATOM 1643 C CA . PHE A 1 208 ? -20.269 -6.607 34.812 1.00 79.25 208 PHE A CA 1
ATOM 1644 C C . PHE A 1 208 ? -20.929 -6.665 33.422 1.00 79.25 208 PHE A C 1
ATOM 1646 O O . PHE A 1 208 ? -20.396 -6.111 32.457 1.00 79.25 208 PHE A O 1
ATOM 1653 N N . ILE A 1 209 ? -22.108 -7.296 33.316 1.00 81.62 209 ILE A N 1
ATOM 1654 C CA . ILE A 1 209 ? -22.832 -7.488 32.044 1.00 81.62 209 ILE A CA 1
ATOM 1655 C C . ILE A 1 209 ? -23.249 -6.144 31.453 1.00 81.62 209 ILE A C 1
ATOM 1657 O O . ILE A 1 209 ? -22.965 -5.861 30.288 1.00 81.62 209 ILE A O 1
ATOM 1661 N N . HIS A 1 210 ? -23.886 -5.300 32.263 1.00 79.88 210 HIS A N 1
ATOM 1662 C CA . HIS A 1 210 ? -24.359 -3.996 31.820 1.00 79.88 210 HIS A CA 1
ATOM 1663 C C . HIS A 1 210 ? -23.190 -3.112 31.350 1.00 79.88 210 HIS A C 1
ATOM 1665 O O . HIS A 1 210 ? -23.239 -2.556 30.251 1.00 79.88 210 HIS A O 1
ATOM 1671 N N . THR A 1 211 ? -22.082 -3.086 32.100 1.00 80.00 211 THR A N 1
ATOM 1672 C CA . THR A 1 211 ? -20.871 -2.336 31.724 1.00 80.00 211 THR A CA 1
ATOM 1673 C C . THR A 1 211 ? -20.285 -2.814 30.389 1.00 80.00 211 THR A C 1
ATOM 1675 O O . THR A 1 211 ? -19.934 -1.998 29.528 1.00 80.00 211 THR A O 1
ATOM 1678 N N . ALA A 1 212 ? -20.192 -4.132 30.179 1.00 80.88 212 ALA A N 1
ATOM 1679 C CA . ALA A 1 212 ? -19.638 -4.710 28.956 1.00 80.88 212 ALA A CA 1
ATOM 1680 C C . ALA A 1 212 ? -20.531 -4.454 27.726 1.00 80.88 212 ALA A C 1
ATOM 1682 O O . ALA A 1 212 ? -20.036 -4.016 26.681 1.00 80.88 212 ALA A O 1
ATOM 1683 N N . VAL A 1 213 ? -21.845 -4.673 27.852 1.00 84.12 213 VAL A N 1
ATOM 1684 C CA . VAL A 1 213 ? -22.816 -4.506 26.756 1.00 84.12 213 VAL A CA 1
ATOM 1685 C C . VAL A 1 213 ? -22.945 -3.041 26.354 1.00 84.12 213 VAL A C 1
ATOM 1687 O O . VAL A 1 213 ? -22.828 -2.720 25.169 1.00 84.12 213 VAL A O 1
ATOM 1690 N N . THR A 1 214 ? -23.108 -2.133 27.318 1.00 82.31 214 THR A N 1
ATOM 1691 C CA . THR A 1 214 ? -23.244 -0.695 27.045 1.00 82.31 214 THR A CA 1
ATOM 1692 C C . THR A 1 214 ? -22.017 -0.152 26.316 1.00 82.31 214 THR A C 1
ATOM 1694 O O . THR A 1 214 ? -22.141 0.597 25.342 1.00 82.31 214 THR A O 1
ATOM 1697 N N . ARG A 1 215 ? -20.816 -0.594 26.707 1.00 83.12 215 ARG A N 1
ATOM 1698 C CA . ARG A 1 215 ? -19.575 -0.231 26.018 1.00 83.12 215 ARG A CA 1
ATOM 1699 C C . ARG A 1 215 ? -19.527 -0.764 24.588 1.00 83.12 215 ARG A C 1
ATOM 1701 O O . ARG A 1 215 ? -19.153 -0.017 23.683 1.00 83.12 215 ARG A O 1
ATOM 1708 N N . PHE A 1 216 ? -19.888 -2.027 24.373 1.00 85.81 216 PHE A N 1
ATOM 1709 C CA . PHE A 1 216 ? -19.908 -2.614 23.035 1.00 85.81 216 PHE A CA 1
ATOM 1710 C C . PHE A 1 216 ? -20.885 -1.874 22.110 1.00 85.81 216 PHE A C 1
ATOM 1712 O O . PHE A 1 216 ? -20.503 -1.502 21.002 1.00 85.81 216 PHE A O 1
ATOM 1719 N N . LEU A 1 217 ? -22.097 -1.568 22.585 1.00 87.19 217 LEU A N 1
ATOM 1720 C CA . LEU A 1 217 ? -23.102 -0.823 21.819 1.00 87.19 217 LEU A CA 1
ATOM 1721 C C . LEU A 1 217 ? -22.630 0.590 21.453 1.00 87.19 217 LEU A C 1
ATOM 1723 O O . LEU A 1 217 ? -22.811 1.017 20.315 1.00 87.19 217 LEU A O 1
ATOM 1727 N N . LEU A 1 218 ? -21.970 1.301 22.371 1.00 85.81 218 LEU A N 1
ATOM 1728 C CA . LEU A 1 218 ? -21.409 2.630 22.101 1.00 85.81 218 LEU A CA 1
ATOM 1729 C C . LEU A 1 218 ? -20.262 2.604 21.086 1.00 85.81 218 LEU A C 1
ATOM 1731 O O . LEU A 1 218 ? -20.148 3.512 20.261 1.00 85.81 218 LEU A O 1
ATOM 1735 N N . ILE A 1 219 ? -19.418 1.571 21.129 1.00 88.12 219 ILE A N 1
ATOM 1736 C CA . ILE A 1 219 ? -18.359 1.365 20.134 1.00 88.12 219 ILE A CA 1
ATOM 1737 C C . ILE A 1 219 ? -18.976 1.035 18.774 1.00 88.12 219 ILE A C 1
ATOM 1739 O O . ILE A 1 219 ? -18.574 1.632 17.779 1.00 88.12 219 ILE A O 1
ATOM 1743 N N . ALA A 1 220 ? -19.961 0.135 18.726 1.00 88.94 220 ALA A N 1
ATOM 1744 C CA . ALA A 1 220 ? -20.664 -0.227 17.498 1.00 88.94 220 ALA A CA 1
ATOM 1745 C C . ALA A 1 220 ? -21.372 0.987 16.879 1.00 88.94 220 ALA A C 1
ATOM 1747 O O . ALA A 1 220 ? -21.263 1.218 15.677 1.00 88.94 220 ALA A O 1
ATOM 1748 N N . PHE A 1 221 ? -22.018 1.810 17.705 1.00 88.75 221 PHE A N 1
ATOM 1749 C CA . PHE A 1 221 ? -22.641 3.059 17.281 1.00 88.75 221 PHE A CA 1
ATOM 1750 C C . PHE A 1 221 ? -21.614 4.053 16.722 1.00 88.75 221 PHE A C 1
ATOM 1752 O O . PHE A 1 221 ? -21.779 4.544 15.606 1.00 88.75 221 PHE A O 1
ATOM 1759 N N . GLY A 1 222 ? -20.521 4.304 17.453 1.00 89.62 222 GLY A N 1
ATOM 1760 C CA . GLY A 1 222 ? -19.445 5.187 16.999 1.00 89.62 222 GLY A CA 1
ATOM 1761 C C . GLY A 1 222 ? -18.825 4.716 15.681 1.00 89.62 222 GLY A C 1
ATOM 1762 O O . GLY A 1 222 ? -18.716 5.495 14.738 1.00 89.62 222 GLY A O 1
ATOM 1763 N N . ALA A 1 223 ? -18.487 3.427 15.582 1.00 91.19 223 ALA A N 1
ATOM 1764 C CA . ALA A 1 223 ? -17.950 2.826 14.364 1.00 91.19 223 ALA A CA 1
ATOM 1765 C C . ALA A 1 223 ? -18.948 2.891 13.195 1.00 91.19 223 ALA A C 1
ATOM 1767 O O . ALA A 1 223 ? -18.548 3.206 12.077 1.00 91.19 223 ALA A O 1
ATOM 1768 N N . GLY A 1 224 ? -20.240 2.661 13.445 1.00 90.62 224 GLY A N 1
ATOM 1769 C CA . GLY A 1 224 ? -21.292 2.745 12.431 1.00 90.62 224 GLY A CA 1
ATOM 1770 C C . GLY A 1 224 ? -21.410 4.140 11.816 1.00 90.62 224 GLY A C 1
ATOM 1771 O O . GLY A 1 224 ? -21.428 4.270 10.593 1.00 90.62 224 GLY A O 1
ATOM 1772 N N . VAL A 1 225 ? -21.410 5.192 12.644 1.00 91.50 225 VAL A N 1
ATOM 1773 C CA . VAL A 1 225 ? -21.442 6.581 12.153 1.00 91.50 225 VAL A CA 1
ATOM 1774 C C . VAL A 1 225 ? -20.163 6.926 11.380 1.00 91.50 225 VAL A C 1
ATOM 1776 O O . VAL A 1 225 ? -20.252 7.523 10.306 1.00 91.50 225 VAL A O 1
ATOM 1779 N N . CYS A 1 226 ? -18.985 6.503 11.864 1.00 91.88 226 CYS A N 1
ATOM 1780 C CA . CYS A 1 226 ? -17.719 6.683 11.143 1.00 91.88 226 CYS A CA 1
ATOM 1781 C C . CYS A 1 226 ? -17.766 6.065 9.742 1.00 91.88 226 CYS A C 1
ATOM 1783 O O . CYS A 1 226 ? -17.396 6.714 8.764 1.00 91.88 226 CYS A O 1
ATOM 1785 N N . LEU A 1 227 ? -18.226 4.815 9.643 1.00 91.12 227 LEU A N 1
ATOM 1786 C CA . LEU A 1 227 ? -18.310 4.093 8.376 1.00 91.12 227 LEU A CA 1
ATOM 1787 C C . LEU A 1 227 ? -19.325 4.726 7.429 1.00 91.12 227 LEU A C 1
ATOM 1789 O O . LEU A 1 227 ? -19.014 4.902 6.254 1.00 91.12 227 LEU A O 1
ATOM 1793 N N . ALA A 1 228 ? -20.494 5.128 7.934 1.00 91.50 228 ALA A N 1
ATOM 1794 C CA . ALA A 1 228 ? -21.501 5.810 7.129 1.00 91.50 228 ALA A CA 1
ATOM 1795 C C . ALA A 1 228 ? -20.925 7.080 6.486 1.00 91.50 228 ALA A C 1
ATOM 1797 O O . ALA A 1 228 ? -20.995 7.252 5.271 1.00 91.50 228 ALA A O 1
ATOM 1798 N N . ILE A 1 229 ? -20.279 7.942 7.273 1.00 92.88 229 ILE A N 1
ATOM 1799 C CA . ILE A 1 229 ? -19.688 9.183 6.757 1.00 92.88 229 ILE A CA 1
ATOM 1800 C C . ILE A 1 229 ? -18.562 8.893 5.762 1.00 92.88 229 ILE A C 1
ATOM 1802 O O . ILE A 1 229 ? -18.498 9.532 4.711 1.00 92.88 229 ILE A O 1
ATOM 1806 N N . ASN A 1 230 ? -17.703 7.914 6.052 1.00 90.69 230 ASN A N 1
ATOM 1807 C CA . ASN A 1 230 ? -16.593 7.564 5.168 1.00 90.69 230 ASN A CA 1
ATOM 1808 C C . ASN A 1 230 ? -17.036 6.990 3.819 1.00 90.69 230 ASN A C 1
ATOM 1810 O O . ASN A 1 230 ? -16.389 7.279 2.812 1.00 90.69 230 ASN A O 1
ATOM 1814 N N . ILE A 1 231 ? -18.124 6.218 3.792 1.00 88.88 231 ILE A N 1
ATOM 1815 C CA . ILE A 1 231 ? -18.660 5.609 2.569 1.00 88.88 231 ILE A CA 1
ATOM 1816 C C . ILE A 1 231 ? -19.485 6.621 1.761 1.00 88.88 231 ILE A C 1
ATOM 1818 O O . ILE A 1 231 ? -19.340 6.686 0.542 1.00 88.88 231 ILE A O 1
ATOM 1822 N N . PHE A 1 232 ? -20.337 7.423 2.411 1.00 89.00 232 PHE A N 1
ATOM 1823 C CA . PHE A 1 232 ? -21.285 8.297 1.706 1.00 89.00 232 PHE A CA 1
ATOM 1824 C C . PHE A 1 232 ? -20.711 9.657 1.294 1.00 89.00 232 PHE A C 1
ATOM 1826 O O . PHE A 1 232 ? -21.185 10.244 0.323 1.00 89.00 232 PHE A O 1
ATOM 1833 N N . ILE A 1 233 ? -19.702 10.178 1.995 1.00 89.75 233 ILE A N 1
ATOM 1834 C CA . ILE A 1 233 ? -19.113 11.489 1.697 1.00 89.75 233 ILE A CA 1
ATOM 1835 C C . ILE A 1 233 ? -17.736 11.269 1.074 1.00 89.75 233 ILE A C 1
ATOM 1837 O O . ILE A 1 233 ? -16.813 10.892 1.785 1.00 89.75 233 ILE A O 1
ATOM 1841 N N . TYR A 1 234 ? -17.580 11.523 -0.233 1.00 88.19 234 TYR A N 1
ATOM 1842 C CA . TYR A 1 234 ? -16.304 11.469 -0.981 1.00 88.19 234 TYR A CA 1
ATOM 1843 C C . TYR A 1 234 ? -15.390 10.283 -0.607 1.00 88.19 234 TYR A C 1
ATOM 1845 O O . TYR A 1 234 ? -14.352 10.503 0.022 1.00 88.19 234 TYR A O 1
ATOM 1853 N N . PRO A 1 235 ? -15.757 9.032 -0.927 1.00 89.75 235 PRO A N 1
ATOM 1854 C CA . PRO A 1 235 ? -15.024 7.850 -0.476 1.00 89.75 235 PRO A CA 1
ATOM 1855 C C . PRO A 1 235 ? -13.549 7.876 -0.915 1.00 89.75 235 PRO A C 1
ATOM 1857 O O . PRO A 1 235 ? -13.241 8.266 -2.039 1.00 89.75 235 PRO A O 1
ATOM 1860 N N . ILE A 1 236 ? -12.646 7.487 -0.009 1.00 91.69 236 ILE A N 1
ATOM 1861 C CA . ILE A 1 236 ? -11.196 7.413 -0.251 1.00 91.69 236 ILE A CA 1
ATOM 1862 C C . ILE A 1 236 ? -10.777 5.945 -0.124 1.00 91.69 236 ILE A C 1
ATOM 1864 O O . ILE A 1 236 ? -10.920 5.354 0.953 1.00 91.69 236 ILE A O 1
ATOM 1868 N N . TRP A 1 237 ? -10.272 5.377 -1.218 1.00 92.88 237 TRP A N 1
ATOM 1869 C CA . TRP A 1 237 ? -9.955 3.954 -1.350 1.00 92.88 237 TRP A CA 1
ATOM 1870 C C . TRP A 1 237 ? -8.442 3.718 -1.343 1.00 92.88 237 TRP A C 1
ATOM 1872 O O . TRP A 1 237 ? -7.709 4.291 -2.150 1.00 92.88 237 TRP A O 1
ATOM 1882 N N . ALA A 1 238 ? -7.971 2.842 -0.457 1.00 93.69 238 ALA A N 1
ATOM 1883 C CA . ALA A 1 238 ? -6.577 2.412 -0.406 1.00 93.69 238 ALA A CA 1
ATOM 1884 C C . ALA A 1 238 ? -6.201 1.555 -1.622 1.00 93.69 238 ALA A C 1
ATOM 1886 O O . ALA A 1 238 ? -5.063 1.636 -2.085 1.00 93.69 238 ALA A O 1
ATOM 1887 N N . GLY A 1 239 ? -7.141 0.767 -2.159 1.00 92.62 239 GLY A N 1
ATOM 1888 C CA . GLY A 1 239 ? -6.913 -0.025 -3.368 1.00 92.62 239 GLY A CA 1
ATOM 1889 C C . GLY A 1 239 ? -6.609 0.838 -4.596 1.00 92.62 239 GLY A C 1
ATOM 1890 O O . GLY A 1 239 ? -5.694 0.541 -5.363 1.00 92.62 239 GLY A O 1
ATOM 1891 N N . GLU A 1 240 ? -7.313 1.960 -4.751 1.00 92.75 240 GLU A N 1
ATOM 1892 C CA . GLU A 1 240 ? -7.061 2.923 -5.829 1.00 92.75 240 GLU A CA 1
ATOM 1893 C C . GLU A 1 240 ? -5.708 3.633 -5.663 1.00 92.75 240 GLU A C 1
ATOM 1895 O O . GLU A 1 240 ? -4.969 3.797 -6.637 1.00 92.75 240 GLU A O 1
ATOM 1900 N N . ASP A 1 241 ? -5.338 4.000 -4.433 1.00 93.56 241 ASP A N 1
ATOM 1901 C CA . ASP A 1 241 ? -4.015 4.556 -4.141 1.00 93.56 241 ASP A CA 1
ATOM 1902 C C . ASP A 1 241 ? -2.894 3.541 -4.433 1.00 93.56 241 ASP A C 1
ATOM 1904 O O . ASP A 1 241 ? -1.878 3.919 -5.018 1.00 93.56 241 ASP A O 1
ATOM 1908 N N . LEU A 1 242 ? -3.084 2.254 -4.103 1.00 94.94 242 LEU A N 1
ATOM 1909 C CA . LEU A 1 242 ? -2.134 1.183 -4.431 1.00 94.94 242 LEU A CA 1
ATOM 1910 C C . LEU A 1 242 ? -1.980 1.023 -5.944 1.00 94.94 242 LEU A C 1
ATOM 1912 O O . LEU A 1 242 ? -0.862 1.002 -6.456 1.00 94.94 242 LEU A O 1
ATOM 1916 N N . HIS A 1 243 ? -3.095 0.948 -6.668 1.00 94.69 243 HIS A N 1
ATOM 1917 C CA . HIS A 1 243 ? -3.102 0.853 -8.123 1.00 94.69 243 HIS A CA 1
ATOM 1918 C C . HIS A 1 243 ? -2.336 2.014 -8.774 1.00 94.69 243 HIS A C 1
ATOM 1920 O O . HIS A 1 243 ? -1.443 1.799 -9.599 1.00 94.69 243 HIS A O 1
ATOM 1926 N N . ASN A 1 244 ? -2.658 3.248 -8.374 1.00 94.31 244 ASN A N 1
ATOM 1927 C CA . ASN A 1 244 ? -2.028 4.454 -8.904 1.00 94.31 244 ASN A CA 1
ATOM 1928 C C . ASN A 1 244 ? -0.538 4.524 -8.549 1.00 94.31 244 ASN A C 1
ATOM 1930 O O . ASN A 1 244 ? 0.267 4.949 -9.379 1.00 94.31 244 ASN A O 1
ATOM 1934 N N . LEU A 1 245 ? -0.162 4.095 -7.341 1.00 95.06 245 LEU A N 1
ATOM 1935 C CA . LEU A 1 245 ? 1.230 4.030 -6.900 1.00 95.06 245 LEU A CA 1
ATOM 1936 C C . LEU A 1 245 ? 2.039 3.057 -7.761 1.00 95.06 245 LEU A C 1
ATOM 1938 O O . LEU A 1 245 ? 3.087 3.440 -8.278 1.00 95.06 245 LEU A O 1
ATOM 1942 N N . VAL A 1 246 ? 1.531 1.838 -7.971 1.00 95.56 246 VAL A N 1
ATOM 1943 C CA . VAL A 1 246 ? 2.200 0.831 -8.805 1.00 95.56 246 VAL A CA 1
ATOM 1944 C C . VAL A 1 246 ? 2.358 1.353 -10.234 1.00 95.56 246 VAL A C 1
ATOM 1946 O O . VAL A 1 246 ? 3.479 1.410 -10.733 1.00 95.56 246 VAL A O 1
ATOM 1949 N N . ALA A 1 247 ? 1.283 1.831 -10.870 1.00 95.94 247 ALA A N 1
ATOM 1950 C CA . ALA A 1 247 ? 1.346 2.368 -12.233 1.00 95.94 247 ALA A CA 1
ATOM 1951 C C . ALA A 1 247 ? 2.333 3.545 -12.365 1.00 95.94 247 ALA A C 1
ATOM 1953 O O . ALA A 1 247 ? 3.088 3.634 -13.335 1.00 95.94 247 ALA A O 1
ATOM 1954 N N . LYS A 1 248 ? 2.375 4.438 -11.369 1.00 94.81 248 LYS A N 1
ATOM 1955 C CA . LYS A 1 248 ? 3.323 5.558 -11.331 1.00 94.81 248 LYS A CA 1
ATOM 1956 C C . LYS A 1 248 ? 4.769 5.083 -11.190 1.00 94.81 248 LYS A C 1
ATOM 1958 O O . LYS A 1 248 ? 5.642 5.623 -11.867 1.00 94.81 248 LYS A O 1
ATOM 1963 N N . ASN A 1 249 ? 5.025 4.076 -10.359 1.00 95.25 249 ASN A N 1
ATOM 1964 C CA . ASN A 1 249 ? 6.362 3.513 -10.181 1.00 95.25 249 ASN A CA 1
ATOM 1965 C C . ASN A 1 249 ? 6.912 2.934 -11.494 1.00 95.25 249 ASN A C 1
ATOM 1967 O O . ASN A 1 249 ? 8.079 3.163 -11.799 1.00 95.25 249 ASN A O 1
ATOM 1971 N N . PHE A 1 250 ? 6.082 2.283 -12.319 1.00 96.38 250 PHE A N 1
ATOM 1972 C CA . PHE A 1 250 ? 6.490 1.834 -13.661 1.00 96.38 250 PHE A CA 1
ATOM 1973 C C . PHE A 1 250 ? 6.976 2.991 -14.540 1.00 96.38 250 PHE A C 1
ATOM 1975 O O . PHE A 1 250 ? 8.057 2.919 -15.126 1.00 96.38 250 PHE A O 1
ATOM 1982 N N . MET A 1 251 ? 6.208 4.083 -14.592 1.00 95.38 251 MET A N 1
ATOM 1983 C CA . MET A 1 251 ? 6.566 5.272 -15.377 1.00 95.38 251 MET A CA 1
ATOM 1984 C C . MET A 1 251 ? 7.848 5.936 -14.864 1.00 95.38 251 MET A C 1
ATOM 1986 O O . MET A 1 251 ? 8.687 6.379 -15.652 1.00 95.38 251 MET A O 1
ATOM 1990 N N . ASN A 1 252 ? 8.007 5.985 -13.543 1.00 94.06 252 ASN A N 1
ATOM 1991 C CA . ASN A 1 252 ? 9.186 6.534 -12.890 1.00 94.06 252 ASN A CA 1
ATOM 1992 C C . ASN A 1 252 ? 10.446 5.716 -13.206 1.00 94.06 252 ASN A C 1
ATOM 1994 O O . ASN A 1 252 ? 11.450 6.295 -13.611 1.00 94.06 252 ASN A O 1
ATOM 1998 N N . VAL A 1 253 ? 10.395 4.385 -13.072 1.00 95.31 253 VAL A N 1
ATOM 1999 C CA . VAL A 1 253 ? 11.535 3.500 -13.373 1.00 95.31 253 VAL A CA 1
ATOM 2000 C C . VAL A 1 253 ? 11.890 3.552 -14.859 1.00 95.31 253 VAL A C 1
ATOM 2002 O O . VAL A 1 253 ? 13.070 3.625 -15.187 1.00 95.31 253 VAL A O 1
ATOM 2005 N N . ALA A 1 254 ? 10.898 3.592 -15.755 1.00 95.44 254 ALA A N 1
ATOM 2006 C CA . ALA A 1 254 ? 11.134 3.733 -17.192 1.00 95.44 254 ALA A CA 1
ATOM 2007 C C . ALA A 1 254 ? 11.881 5.032 -17.538 1.00 95.44 254 ALA A C 1
ATOM 2009 O O . ALA A 1 254 ? 12.842 5.019 -18.301 1.00 95.44 254 ALA A O 1
ATOM 2010 N N . THR A 1 255 ? 11.457 6.149 -16.942 1.00 94.00 255 THR A N 1
ATOM 2011 C CA . THR A 1 255 ? 12.086 7.462 -17.157 1.00 94.00 255 THR A CA 1
ATOM 2012 C C . THR A 1 255 ? 13.499 7.501 -16.571 1.00 94.00 255 THR A C 1
ATOM 2014 O O . THR A 1 255 ? 14.415 8.013 -17.207 1.00 94.00 255 THR A O 1
ATOM 2017 N N . SER A 1 256 ? 13.703 6.908 -15.390 1.00 93.25 256 SER A N 1
ATOM 2018 C CA . SER A 1 256 ? 15.034 6.767 -14.796 1.00 93.25 256 SER A CA 1
ATOM 2019 C C . SER A 1 256 ? 15.968 5.898 -15.635 1.00 93.25 256 SER A C 1
ATOM 2021 O O . SER A 1 256 ? 17.142 6.232 -15.729 1.00 93.25 256 SER A O 1
ATOM 2023 N N . LEU A 1 257 ? 15.485 4.805 -16.237 1.00 94.31 257 LEU A N 1
ATOM 2024 C CA . LEU A 1 257 ? 16.302 3.939 -17.091 1.00 94.31 257 LEU A CA 1
ATOM 2025 C C . LEU A 1 257 ? 16.829 4.701 -18.310 1.00 94.31 257 LEU A C 1
ATOM 2027 O O . LEU A 1 257 ? 18.037 4.722 -18.534 1.00 94.31 257 LEU A O 1
ATOM 2031 N N . GLU A 1 258 ? 15.938 5.349 -19.065 1.00 92.44 258 GLU A N 1
ATOM 2032 C CA . GLU A 1 258 ? 16.331 6.154 -20.228 1.00 92.44 258 GLU A CA 1
ATOM 2033 C C . GLU A 1 258 ? 17.298 7.260 -19.839 1.00 92.44 258 GLU A C 1
ATOM 2035 O O . GLU A 1 258 ? 18.338 7.409 -20.472 1.00 92.44 258 GLU A O 1
ATOM 2040 N N . GLY A 1 259 ? 17.002 7.987 -18.763 1.00 88.56 259 GLY A N 1
ATOM 2041 C CA . GLY A 1 259 ? 17.866 9.066 -18.320 1.00 88.56 259 GLY A CA 1
ATOM 2042 C C . GLY A 1 259 ? 19.211 8.591 -17.755 1.00 88.56 259 GLY A C 1
ATOM 2043 O O . GLY A 1 259 ? 20.204 9.297 -17.901 1.00 88.56 259 GLY A O 1
ATOM 2044 N N . CYS A 1 260 ? 19.299 7.379 -17.193 1.00 88.56 260 CYS A N 1
ATOM 2045 C CA . CYS A 1 260 ? 20.585 6.767 -16.843 1.00 88.56 260 CYS A CA 1
ATOM 2046 C C . CYS A 1 260 ? 21.398 6.429 -18.100 1.00 88.56 260 CYS A C 1
ATOM 2048 O O . CYS A 1 260 ? 22.585 6.732 -18.169 1.00 88.56 260 CYS A O 1
ATOM 2050 N N . VAL A 1 261 ? 20.775 5.830 -19.116 1.00 89.69 261 VAL A N 1
ATOM 2051 C CA . VAL A 1 261 ? 21.451 5.504 -20.382 1.00 89.69 261 VAL A CA 1
ATOM 2052 C C . VAL A 1 261 ? 21.884 6.769 -21.120 1.00 89.69 261 VAL A C 1
ATOM 2054 O O . VAL A 1 261 ? 23.021 6.861 -21.579 1.00 89.69 261 VAL A O 1
ATOM 2057 N N . GLU A 1 262 ? 21.020 7.776 -21.179 1.00 87.19 262 GLU A N 1
ATOM 2058 C CA . GLU A 1 262 ? 21.331 9.066 -21.782 1.00 87.19 262 GLU A CA 1
ATOM 2059 C C . GLU A 1 262 ? 22.431 9.805 -21.010 1.00 87.19 262 GLU A C 1
ATOM 2061 O O . GLU A 1 262 ? 23.392 10.272 -21.621 1.00 87.19 262 GLU A O 1
ATOM 2066 N N . GLY A 1 263 ? 22.347 9.854 -19.677 1.00 80.69 263 GLY A N 1
ATOM 2067 C CA . GLY A 1 263 ? 23.367 10.459 -18.819 1.00 80.69 263 GLY A CA 1
ATOM 2068 C C . GLY A 1 263 ? 24.728 9.774 -18.953 1.00 80.69 263 GLY A C 1
ATOM 2069 O O . GLY A 1 263 ? 25.753 10.451 -19.049 1.00 80.69 263 GLY A O 1
ATOM 2070 N N . TYR A 1 264 ? 24.736 8.442 -19.057 1.00 81.00 264 TYR A N 1
ATOM 2071 C CA . TYR A 1 264 ? 25.944 7.649 -19.284 1.00 81.00 264 TYR A CA 1
ATOM 2072 C C . TYR A 1 264 ? 26.612 7.959 -20.633 1.00 81.00 264 TYR A C 1
ATOM 2074 O O . TYR A 1 264 ? 27.839 8.063 -20.713 1.00 81.00 264 TYR A O 1
ATOM 2082 N N . LEU A 1 265 ? 25.813 8.123 -21.692 1.00 79.88 265 LEU A N 1
ATOM 2083 C CA . LEU A 1 265 ? 26.292 8.363 -23.056 1.00 79.88 265 LEU A CA 1
ATOM 2084 C C . LEU A 1 265 ? 26.684 9.822 -23.316 1.00 79.88 265 LEU A C 1
ATOM 2086 O O . LEU A 1 265 ? 27.674 10.077 -24.000 1.00 79.88 265 LEU A O 1
ATOM 2090 N N . ASN A 1 266 ? 25.924 10.780 -22.785 1.00 72.44 266 ASN A N 1
ATOM 2091 C CA . ASN A 1 266 ? 26.137 12.208 -23.027 1.00 72.44 266 ASN A CA 1
ATOM 2092 C C . ASN A 1 266 ? 27.200 12.830 -22.110 1.00 72.44 266 ASN A C 1
ATOM 2094 O O . ASN A 1 266 ? 27.521 14.000 -22.296 1.00 72.44 266 ASN A O 1
ATOM 2098 N N . CYS A 1 267 ? 27.771 12.068 -21.165 1.00 60.91 267 CYS A N 1
ATOM 2099 C CA . CYS A 1 267 ? 28.812 12.542 -20.245 1.00 60.91 267 CYS A CA 1
ATOM 2100 C C . CYS A 1 267 ? 28.415 13.856 -19.554 1.00 60.91 267 CYS A C 1
ATOM 2102 O O . CYS A 1 267 ? 29.232 14.772 -19.469 1.00 60.91 267 CYS A O 1
ATOM 2104 N N . VAL A 1 268 ? 27.147 13.985 -19.141 1.00 52.53 268 VAL A N 1
ATOM 2105 C CA . VAL A 1 268 ? 26.655 15.232 -18.547 1.00 52.53 268 VAL A CA 1
ATOM 2106 C C . VAL A 1 268 ? 27.481 15.507 -17.294 1.00 52.53 268 VAL A C 1
ATOM 2108 O O . VAL A 1 268 ? 27.487 14.717 -16.351 1.00 52.53 268 VAL A O 1
ATOM 2111 N N . GLU A 1 269 ? 28.231 16.603 -17.330 1.00 43.34 269 GLU A N 1
ATOM 2112 C CA . GLU A 1 269 ? 29.062 17.079 -16.236 1.00 43.34 269 GLU A CA 1
ATOM 2113 C C . GLU A 1 269 ? 28.146 17.385 -15.045 1.00 43.34 269 GLU A C 1
ATOM 2115 O O . GLU A 1 269 ? 27.467 18.410 -15.013 1.00 43.34 269 GLU A O 1
ATOM 2120 N N . TYR A 1 270 ? 28.069 16.477 -14.068 1.00 45.69 270 TYR A N 1
ATOM 2121 C CA . TYR A 1 270 ? 27.532 16.864 -12.769 1.00 45.69 270 TYR A CA 1
ATOM 2122 C C . TYR A 1 270 ? 28.557 17.798 -12.143 1.00 45.69 270 TYR A C 1
ATOM 2124 O O . TYR A 1 270 ? 29.693 17.406 -11.861 1.00 45.69 270 TYR A O 1
ATOM 2132 N N . GLU A 1 271 ? 28.145 19.044 -11.948 1.00 36.56 271 GLU A N 1
ATOM 2133 C CA . GLU A 1 271 ? 28.959 20.059 -11.305 1.00 36.56 271 GLU A CA 1
ATOM 2134 C C . GLU A 1 271 ? 29.435 19.538 -9.937 1.00 36.56 271 GLU A C 1
ATOM 2136 O O . GLU A 1 271 ? 28.661 19.051 -9.107 1.00 36.56 271 GLU A O 1
ATOM 2141 N N . ARG A 1 272 ? 30.753 19.574 -9.734 1.00 40.16 272 ARG A N 1
ATOM 2142 C CA . ARG A 1 272 ? 31.455 19.057 -8.558 1.00 40.16 272 ARG A CA 1
ATOM 2143 C C . ARG A 1 272 ? 30.912 19.689 -7.272 1.00 40.16 272 ARG A C 1
ATOM 2145 O O . ARG A 1 272 ? 31.342 20.776 -6.894 1.00 40.16 272 ARG A O 1
ATOM 2152 N N . ILE A 1 273 ? 30.079 18.971 -6.521 1.00 37.72 273 ILE A N 1
ATOM 2153 C CA . ILE A 1 273 ? 29.853 19.293 -5.106 1.00 37.72 273 ILE A CA 1
ATOM 2154 C C . ILE A 1 273 ? 30.866 18.484 -4.282 1.00 37.72 273 ILE A C 1
ATOM 2156 O O . ILE A 1 273 ? 30.917 17.258 -4.402 1.00 37.72 273 ILE A O 1
ATOM 2160 N N . PRO A 1 274 ? 31.724 19.138 -3.478 1.00 34.25 274 PRO A N 1
ATOM 2161 C CA . PRO A 1 274 ? 32.811 18.482 -2.767 1.00 34.25 274 PRO A CA 1
ATOM 2162 C C . PRO A 1 274 ? 32.289 17.375 -1.852 1.00 34.25 274 PRO A C 1
ATOM 2164 O O . PRO A 1 274 ? 31.308 17.540 -1.128 1.00 34.25 274 PRO A O 1
ATOM 2167 N N . SER A 1 275 ? 33.003 16.252 -1.877 1.00 39.78 275 SER A N 1
ATOM 2168 C CA . SER A 1 275 ? 32.771 15.024 -1.125 1.00 39.78 275 SER A CA 1
ATOM 2169 C C . SER A 1 275 ? 32.778 15.245 0.395 1.00 39.78 275 SER A C 1
ATOM 2171 O O . SER A 1 275 ? 33.732 14.893 1.089 1.00 39.78 275 SER A O 1
ATOM 2173 N N . LYS A 1 276 ? 31.685 15.785 0.939 1.00 37.28 276 LYS A N 1
ATOM 2174 C CA . LYS A 1 276 ? 31.183 15.382 2.253 1.00 37.28 276 LYS A CA 1
ATOM 2175 C C . LYS A 1 276 ? 30.254 14.200 2.024 1.00 37.28 276 LYS A C 1
ATOM 2177 O O . LYS A 1 276 ? 29.079 14.322 1.702 1.00 37.28 276 LYS A O 1
ATOM 2182 N N . ILE A 1 277 ? 30.893 13.046 2.106 1.00 47.59 277 ILE A N 1
ATOM 2183 C CA . ILE A 1 277 ? 30.333 11.705 2.075 1.00 47.59 277 ILE A CA 1
ATOM 2184 C C . ILE A 1 277 ? 29.029 11.661 2.894 1.00 47.59 277 ILE A C 1
ATOM 2186 O O . ILE A 1 277 ? 29.007 12.058 4.057 1.00 47.59 277 ILE A O 1
ATOM 2190 N N . LEU A 1 278 ? 27.972 11.135 2.266 1.00 41.12 278 LEU A N 1
ATOM 2191 C CA . LEU A 1 278 ? 26.701 10.696 2.862 1.00 41.12 278 LEU A CA 1
ATOM 2192 C C . LEU A 1 278 ? 25.597 11.713 3.211 1.00 41.12 278 LEU A C 1
ATOM 2194 O O . LEU A 1 278 ? 24.618 11.327 3.842 1.00 41.12 278 LEU A O 1
ATOM 2198 N N . THR A 1 279 ? 25.647 12.953 2.732 1.00 36.78 279 THR A N 1
ATOM 2199 C CA . THR A 1 279 ? 24.442 13.808 2.682 1.00 36.78 279 THR A CA 1
ATOM 2200 C C . THR A 1 279 ? 24.289 14.391 1.290 1.00 36.78 279 THR A C 1
ATOM 2202 O O . THR A 1 279 ? 24.383 15.600 1.091 1.00 36.78 279 THR A O 1
ATOM 2205 N N . TYR A 1 280 ? 24.112 13.527 0.290 1.00 42.88 280 TYR A N 1
ATOM 2206 C CA . TYR A 1 280 ? 23.659 14.014 -1.003 1.00 42.88 280 TYR A CA 1
ATOM 2207 C C . TYR A 1 280 ? 22.280 14.646 -0.779 1.00 42.88 280 TYR A C 1
ATOM 2209 O O . TYR A 1 280 ? 21.336 13.974 -0.353 1.00 42.88 280 TYR A O 1
ATOM 2217 N N . GLN A 1 281 ? 22.176 15.941 -1.074 1.00 43.28 281 GLN A N 1
ATOM 2218 C CA . GLN A 1 281 ? 20.928 16.614 -1.416 1.00 43.28 281 GLN A CA 1
ATOM 2219 C C . GLN A 1 281 ? 20.488 16.077 -2.791 1.00 43.28 281 GLN A C 1
ATOM 2221 O O . GLN A 1 281 ? 20.431 16.779 -3.789 1.00 43.28 281 GLN A O 1
ATOM 2226 N N . ALA A 1 282 ? 20.238 14.765 -2.818 1.00 45.56 282 ALA A N 1
ATOM 2227 C CA . ALA A 1 282 ? 19.747 13.955 -3.927 1.00 45.56 282 ALA A CA 1
ATOM 2228 C C . ALA A 1 282 ? 18.289 14.229 -4.259 1.00 45.56 282 ALA A C 1
ATOM 2230 O O . ALA A 1 282 ? 17.695 13.542 -5.085 1.00 45.56 282 ALA A O 1
ATOM 2231 N N . SER A 1 283 ? 17.669 15.131 -3.504 1.00 45.84 283 SER A N 1
ATOM 2232 C CA . SER A 1 283 ? 16.241 15.380 -3.556 1.00 45.84 283 SER A CA 1
ATOM 2233 C C . SER A 1 283 ? 15.804 15.912 -4.917 1.00 45.84 283 SER A C 1
ATOM 2235 O O . SER A 1 283 ? 14.647 15.704 -5.284 1.00 45.84 283 SER A O 1
ATOM 2237 N N . ASP A 1 284 ? 16.723 16.534 -5.665 1.00 52.88 284 ASP A N 1
ATOM 2238 C CA . ASP A 1 284 ? 16.374 17.354 -6.823 1.00 52.88 284 ASP A CA 1
ATOM 2239 C C . ASP A 1 284 ? 16.765 16.729 -8.171 1.00 52.88 284 ASP A C 1
ATOM 2241 O O . ASP A 1 284 ? 16.314 17.232 -9.196 1.00 52.88 284 ASP A O 1
ATOM 2245 N N . ASP A 1 285 ? 17.528 15.625 -8.202 1.00 67.38 285 ASP A N 1
ATOM 2246 C CA . ASP A 1 285 ? 17.800 14.907 -9.456 1.00 67.38 285 ASP A CA 1
ATOM 2247 C C . ASP A 1 285 ? 16.568 14.070 -9.867 1.00 67.38 285 ASP A C 1
ATOM 2249 O O . ASP A 1 285 ? 16.195 13.115 -9.162 1.00 67.38 285 ASP A O 1
ATOM 2253 N N . PRO A 1 286 ? 15.918 14.388 -11.007 1.00 69.62 286 PRO A N 1
ATOM 2254 C CA . PRO A 1 286 ? 14.772 13.633 -11.501 1.00 69.62 286 PRO A CA 1
ATOM 2255 C C . PRO A 1 286 ? 15.072 12.139 -11.698 1.00 69.62 286 PRO A C 1
ATOM 2257 O O . PRO A 1 286 ? 14.178 11.313 -11.484 1.00 69.62 286 PRO A O 1
ATOM 2260 N N . LEU A 1 287 ? 16.316 11.779 -12.050 1.00 72.00 287 LEU A N 1
ATOM 2261 C CA . LEU A 1 287 ? 16.739 10.394 -12.288 1.00 72.00 287 LEU A CA 1
ATOM 2262 C C . LEU A 1 287 ? 16.724 9.577 -11.005 1.00 72.00 287 LEU A C 1
ATOM 2264 O O . LEU A 1 287 ? 16.164 8.478 -10.978 1.00 72.00 287 LEU A O 1
ATOM 2268 N N . TYR A 1 288 ? 17.281 10.141 -9.934 1.00 78.50 288 TYR A N 1
ATOM 2269 C CA . TYR A 1 288 ? 17.341 9.523 -8.616 1.00 78.50 288 TYR A CA 1
ATOM 2270 C C . TYR A 1 288 ? 15.946 9.321 -8.017 1.00 78.50 288 TYR A C 1
ATOM 2272 O O . TYR A 1 288 ? 15.624 8.247 -7.503 1.00 78.50 288 TYR A O 1
ATOM 2280 N N . ARG A 1 289 ? 15.083 10.341 -8.119 1.00 81.06 289 ARG A N 1
ATOM 2281 C CA . ARG A 1 289 ? 13.724 10.305 -7.562 1.00 81.06 289 ARG A CA 1
ATOM 2282 C C . ARG A 1 289 ? 12.861 9.208 -8.189 1.00 81.06 289 ARG A C 1
ATOM 2284 O O . ARG A 1 289 ? 12.036 8.618 -7.487 1.00 81.06 289 ARG A O 1
ATOM 2291 N N . GLY A 1 290 ? 13.046 8.935 -9.482 1.00 82.56 290 GLY A N 1
ATOM 2292 C CA . GLY A 1 290 ? 12.237 7.970 -10.219 1.00 82.56 290 GLY A CA 1
ATOM 2293 C C . GLY A 1 290 ? 12.372 6.546 -9.670 1.00 82.56 290 GLY A C 1
ATOM 2294 O O . GLY A 1 290 ? 11.427 6.028 -9.072 1.00 82.56 290 GLY A O 1
ATOM 2295 N N . TYR A 1 291 ? 13.544 5.920 -9.783 1.00 85.62 291 TYR A N 1
ATOM 2296 C CA . TYR A 1 291 ? 13.736 4.547 -9.299 1.00 85.62 291 TYR A CA 1
ATOM 2297 C C . TYR A 1 291 ? 13.701 4.437 -7.762 1.00 85.62 291 TYR A C 1
ATOM 2299 O O . TYR A 1 291 ? 13.249 3.415 -7.242 1.00 85.62 291 TYR A O 1
ATOM 2307 N N . ARG A 1 292 ? 14.107 5.479 -7.011 1.00 88.50 292 ARG A N 1
ATOM 2308 C CA . ARG A 1 292 ? 14.040 5.484 -5.535 1.00 88.50 292 ARG A CA 1
ATOM 2309 C C . ARG A 1 292 ? 12.611 5.320 -5.033 1.00 88.50 292 ARG A C 1
ATOM 2311 O O . ARG A 1 292 ? 12.391 4.569 -4.087 1.00 88.50 292 ARG A O 1
ATOM 2318 N N . SER A 1 293 ? 11.648 5.960 -5.698 1.00 87.75 293 SER A N 1
ATOM 2319 C CA . SER A 1 293 ? 10.235 5.841 -5.327 1.00 87.75 293 SER A CA 1
ATOM 2320 C C . SER A 1 293 ? 9.724 4.394 -5.368 1.00 87.75 293 SER A C 1
ATOM 2322 O O . SER A 1 293 ? 8.979 4.005 -4.478 1.00 87.75 293 SER A O 1
ATOM 2324 N N . ALA A 1 294 ? 10.189 3.579 -6.322 1.00 89.44 294 ALA A N 1
ATOM 2325 C CA . ALA A 1 294 ? 9.832 2.161 -6.427 1.00 89.44 294 ALA A CA 1
ATOM 2326 C C . ALA A 1 294 ? 10.578 1.267 -5.413 1.00 89.44 294 ALA A C 1
ATOM 2328 O O . ALA A 1 294 ? 10.080 0.221 -4.987 1.00 89.44 294 ALA A O 1
ATOM 2329 N N . VAL A 1 295 ? 11.788 1.663 -5.013 1.00 90.44 295 VAL A N 1
ATOM 2330 C CA . VAL A 1 295 ? 12.582 0.926 -4.018 1.00 90.44 295 VAL A CA 1
ATOM 2331 C C . VAL A 1 295 ? 12.050 1.151 -2.602 1.00 90.44 295 VAL A C 1
ATOM 2333 O O . VAL A 1 295 ? 11.909 0.198 -1.835 1.00 90.44 295 VAL A O 1
ATOM 2336 N N . GLU A 1 296 ? 11.705 2.390 -2.262 1.00 90.56 296 GLU A N 1
ATOM 2337 C CA . GLU A 1 296 ? 11.241 2.765 -0.921 1.00 90.56 296 GLU A CA 1
ATOM 2338 C C . GLU A 1 296 ? 9.742 2.510 -0.692 1.00 90.56 296 GLU A C 1
ATOM 2340 O O . GLU A 1 296 ? 9.296 2.513 0.456 1.00 90.56 296 GLU A O 1
ATOM 2345 N N . SER A 1 297 ? 8.956 2.232 -1.739 1.00 90.62 297 SER A N 1
ATOM 2346 C CA . SER A 1 297 ? 7.500 2.057 -1.635 1.00 90.62 297 SER A CA 1
ATOM 2347 C C . SER A 1 297 ? 7.043 0.778 -0.929 1.00 90.62 297 SER A C 1
ATOM 2349 O O . SER A 1 297 ? 5.858 0.667 -0.641 1.00 90.62 297 SER A O 1
ATOM 2351 N N . THR A 1 298 ? 7.933 -0.168 -0.603 1.00 91.06 298 THR A N 1
ATOM 2352 C CA . THR A 1 298 ? 7.569 -1.491 -0.042 1.00 91.06 298 THR A CA 1
ATOM 2353 C C . THR A 1 298 ? 6.630 -1.394 1.165 1.00 91.06 298 THR A C 1
ATOM 2355 O O . THR A 1 298 ? 5.566 -2.004 1.186 1.00 91.06 298 THR A O 1
ATOM 2358 N N . SER A 1 299 ? 6.978 -0.574 2.162 1.00 89.00 299 SER A N 1
ATOM 2359 C CA . SER A 1 299 ? 6.166 -0.434 3.378 1.00 89.00 299 SER A CA 1
ATOM 2360 C C . SER A 1 299 ? 4.821 0.247 3.113 1.00 89.00 299 SER A C 1
ATOM 2362 O O . SER A 1 299 ? 3.826 -0.073 3.765 1.00 89.00 299 SER A O 1
ATOM 2364 N N . GLN A 1 300 ? 4.782 1.174 2.153 1.00 91.25 300 GLN A N 1
ATOM 2365 C CA . GLN A 1 300 ? 3.563 1.858 1.735 1.00 91.25 300 GLN A CA 1
ATOM 2366 C C . GLN A 1 300 ? 2.637 0.914 0.958 1.00 91.25 300 GLN A C 1
ATOM 2368 O O . GLN A 1 300 ? 1.434 0.912 1.202 1.00 91.25 300 GLN A O 1
ATOM 2373 N N . GLU A 1 301 ? 3.185 0.098 0.059 1.00 93.12 301 GLU A N 1
ATOM 2374 C CA . GLU A 1 301 ? 2.451 -0.909 -0.713 1.00 93.12 301 GLU A CA 1
ATOM 2375 C C . GLU A 1 301 ? 1.830 -1.969 0.193 1.00 93.12 301 GLU A C 1
ATOM 2377 O O . GLU A 1 301 ? 0.636 -2.238 0.076 1.00 93.12 301 GLU A O 1
ATOM 2382 N N . ASP A 1 302 ? 2.602 -2.508 1.142 1.00 90.62 302 ASP A N 1
ATOM 2383 C CA . ASP A 1 302 ? 2.117 -3.495 2.111 1.00 90.62 302 ASP A CA 1
ATOM 2384 C C . ASP A 1 302 ? 0.997 -2.921 2.987 1.00 90.62 302 ASP A C 1
ATOM 2386 O O . ASP A 1 302 ? -0.022 -3.579 3.220 1.00 90.62 302 ASP A O 1
ATOM 2390 N N . ALA A 1 303 ? 1.150 -1.673 3.447 1.00 91.12 303 ALA A N 1
ATOM 2391 C CA . ALA A 1 303 ? 0.123 -0.991 4.225 1.00 91.12 303 ALA A CA 1
ATOM 2392 C C . ALA A 1 303 ? -1.161 -0.797 3.405 1.00 91.12 303 ALA A C 1
ATOM 2394 O O . ALA A 1 303 ? -2.237 -1.189 3.858 1.00 91.12 303 ALA A O 1
ATOM 2395 N N . LEU A 1 304 ? -1.059 -0.256 2.187 1.00 93.44 304 LEU A N 1
ATOM 2396 C CA . LEU A 1 304 ? -2.213 -0.042 1.311 1.00 93.44 304 LEU A CA 1
ATOM 2397 C C . LEU A 1 304 ? -2.902 -1.358 0.946 1.00 93.44 304 LEU A C 1
ATOM 2399 O O . LEU A 1 304 ? -4.125 -1.434 1.022 1.00 93.44 304 LEU A O 1
ATOM 2403 N N . MET A 1 305 ? -2.137 -2.406 0.633 1.00 93.62 305 MET A N 1
ATOM 2404 C CA . MET A 1 305 ? -2.665 -3.743 0.354 1.00 93.62 305 MET A CA 1
ATOM 2405 C C . MET A 1 305 ? -3.425 -4.299 1.561 1.00 93.62 305 MET A C 1
ATOM 2407 O O . MET A 1 305 ? -4.560 -4.754 1.411 1.00 93.62 305 MET A O 1
ATOM 2411 N N . SER A 1 306 ? -2.857 -4.184 2.767 1.00 90.56 306 SER A N 1
ATOM 2412 C CA . SER A 1 306 ? -3.501 -4.669 3.994 1.00 90.56 306 SER A CA 1
ATOM 2413 C C . SER A 1 306 ? -4.837 -3.984 4.286 1.00 90.56 306 SER A C 1
ATOM 2415 O O . SER A 1 306 ? -5.713 -4.600 4.889 1.00 90.56 306 SER A O 1
ATOM 2417 N N . PHE A 1 307 ? -5.018 -2.739 3.834 1.00 92.06 307 PHE A N 1
ATOM 2418 C CA . PHE A 1 307 ? -6.276 -2.004 3.950 1.00 92.06 307 PHE A CA 1
ATOM 2419 C C . PHE A 1 307 ? -7.232 -2.302 2.794 1.00 92.06 307 PHE A C 1
ATOM 2421 O O . PHE A 1 307 ? -8.423 -2.470 3.038 1.00 92.06 307 PHE A O 1
ATOM 2428 N N . ALA A 1 308 ? -6.727 -2.425 1.567 1.00 92.38 308 ALA A N 1
ATOM 2429 C CA . ALA A 1 308 ? -7.524 -2.656 0.364 1.00 92.38 308 ALA A CA 1
ATOM 2430 C C . ALA A 1 308 ? -8.323 -3.972 0.412 1.00 92.38 308 ALA A C 1
ATOM 2432 O O . ALA A 1 308 ? -9.430 -4.046 -0.116 1.00 92.38 308 ALA A O 1
ATOM 2433 N N . VAL A 1 309 ? -7.813 -5.000 1.101 1.00 91.12 309 VAL A N 1
ATOM 2434 C CA . VAL A 1 309 ? -8.524 -6.281 1.302 1.00 91.12 309 VAL A CA 1
ATOM 2435 C C . VAL A 1 309 ? -9.823 -6.121 2.109 1.00 91.12 309 VAL A C 1
ATOM 2437 O O . VAL A 1 309 ? -10.742 -6.920 1.946 1.00 91.12 309 VAL A O 1
ATOM 2440 N N . TRP A 1 310 ? -9.932 -5.088 2.951 1.00 90.19 310 TRP A N 1
ATOM 2441 C CA . TRP A 1 310 ? -11.144 -4.807 3.734 1.00 90.19 310 TRP A CA 1
ATOM 2442 C C . TRP A 1 310 ? -12.187 -3.996 2.966 1.00 90.19 310 TRP A C 1
ATOM 2444 O O . TRP A 1 310 ? -13.291 -3.790 3.469 1.00 90.19 310 TRP A O 1
ATOM 2454 N N . GLU A 1 311 ? -11.848 -3.484 1.784 1.00 90.38 311 GLU A N 1
ATOM 2455 C CA . GLU A 1 311 ? -12.722 -2.579 1.052 1.00 90.38 311 GLU A CA 1
ATOM 2456 C C . GLU A 1 311 ? -13.837 -3.350 0.335 1.00 90.38 311 GLU A C 1
ATOM 2458 O O . GLU A 1 311 ? -13.577 -4.377 -0.299 1.00 90.38 311 GLU A O 1
ATOM 2463 N N . PRO A 1 312 ? -15.094 -2.876 0.399 1.00 87.88 312 PRO A N 1
ATOM 2464 C CA . PRO A 1 312 ? -16.151 -3.428 -0.436 1.00 87.88 312 PRO A CA 1
ATOM 2465 C C . PRO A 1 312 ? -15.831 -3.240 -1.931 1.00 87.88 312 PRO A C 1
ATOM 2467 O O . PRO A 1 312 ? -15.092 -2.316 -2.290 1.00 87.88 312 PRO A O 1
ATOM 2470 N N . PRO A 1 313 ? -16.420 -4.065 -2.819 1.00 88.19 313 PRO A N 1
ATOM 2471 C CA . PRO A 1 313 ? -16.282 -3.892 -4.262 1.00 88.19 313 PRO A CA 1
ATOM 2472 C C . PRO A 1 313 ? -16.686 -2.479 -4.693 1.00 88.19 313 PRO A C 1
ATOM 2474 O O . PRO A 1 313 ? -17.777 -2.009 -4.361 1.00 88.19 313 PRO A O 1
ATOM 2477 N N . HIS A 1 314 ? -15.814 -1.798 -5.433 1.00 86.38 314 HIS A N 1
ATOM 2478 C CA . HIS A 1 314 ? -16.006 -0.398 -5.803 1.00 86.38 314 HIS A CA 1
ATOM 2479 C C . HIS A 1 314 ? -15.409 -0.084 -7.176 1.00 86.38 314 HIS A C 1
ATOM 2481 O O . HIS A 1 314 ? -14.418 -0.673 -7.599 1.00 86.38 314 HIS A O 1
ATOM 2487 N N . GLY A 1 315 ? -16.018 0.875 -7.880 1.00 85.38 315 GLY A N 1
ATOM 2488 C CA . GLY A 1 315 ? -15.490 1.398 -9.140 1.00 85.38 315 GLY A CA 1
ATOM 2489 C C . GLY A 1 315 ? -15.206 0.304 -10.191 1.00 85.38 315 GLY A C 1
ATOM 2490 O O . GLY A 1 315 ? -16.108 -0.481 -10.511 1.00 85.38 315 GLY A O 1
ATOM 2491 N N . PRO A 1 316 ? -13.985 0.255 -10.759 1.00 83.75 316 PRO A N 1
ATOM 2492 C CA . PRO A 1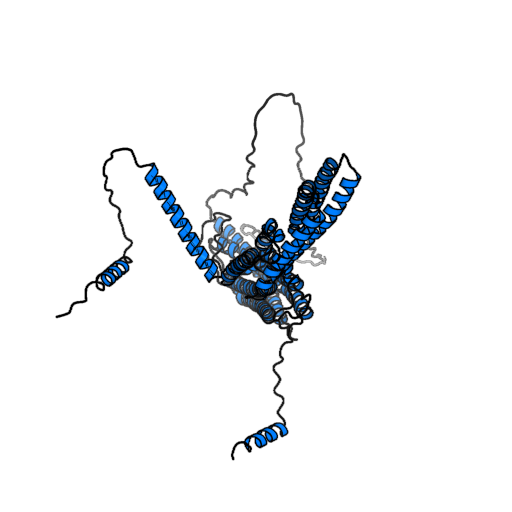 316 ? -13.545 -0.816 -11.661 1.00 83.75 316 PRO A CA 1
ATOM 2493 C C . PRO A 1 316 ? -13.321 -2.172 -10.969 1.00 83.75 316 PRO A C 1
ATOM 2495 O O . PRO A 1 316 ? -13.389 -3.211 -11.621 1.00 83.75 316 PRO A O 1
ATOM 2498 N N . TYR A 1 317 ? -13.096 -2.178 -9.655 1.00 86.69 317 TYR A N 1
ATOM 2499 C CA . TYR A 1 317 ? -12.734 -3.344 -8.846 1.00 86.69 317 TYR A CA 1
ATOM 2500 C C . TYR A 1 317 ? -13.993 -4.038 -8.303 1.00 86.69 317 TYR A C 1
ATOM 2502 O O . TYR A 1 317 ? -14.321 -3.977 -7.117 1.00 86.69 317 TYR A O 1
ATOM 2510 N N . LYS A 1 318 ? -14.765 -4.657 -9.203 1.00 77.31 318 LYS A N 1
ATOM 2511 C CA . LYS A 1 318 ? -16.128 -5.147 -8.910 1.00 77.31 318 LYS A CA 1
ATOM 2512 C C . LYS A 1 318 ? -16.208 -6.539 -8.273 1.00 77.31 318 LYS A C 1
ATOM 2514 O O . LYS A 1 318 ? -17.306 -6.981 -7.943 1.00 77.31 318 LYS A O 1
ATOM 2519 N N . SER A 1 319 ? -15.090 -7.239 -8.093 1.00 77.75 319 SER A N 1
ATOM 2520 C CA . SER A 1 319 ? -15.066 -8.574 -7.483 1.00 77.75 319 SER A CA 1
ATOM 2521 C C . SER A 1 319 ? -14.788 -8.509 -5.981 1.00 77.75 319 SER A C 1
ATOM 2523 O O . SER A 1 319 ? -13.851 -7.843 -5.543 1.00 77.75 319 SER A O 1
ATOM 2525 N N . CYS A 1 320 ? -15.560 -9.261 -5.193 1.00 74.19 320 CYS A N 1
ATOM 2526 C CA . CYS A 1 320 ? -15.228 -9.515 -3.792 1.00 74.19 320 CYS A CA 1
ATOM 2527 C C . CYS A 1 320 ? -13.903 -10.291 -3.720 1.00 74.19 320 CYS A C 1
ATOM 2529 O O . CYS A 1 320 ? -13.734 -11.265 -4.451 1.00 74.19 320 CYS A O 1
ATOM 2531 N N . GLY A 1 321 ? -12.961 -9.849 -2.882 1.00 78.19 321 GLY A N 1
ATOM 2532 C CA . GLY A 1 321 ? -11.629 -10.462 -2.806 1.00 78.19 321 GLY A CA 1
ATOM 2533 C C . GLY A 1 321 ? -10.746 -10.189 -4.030 1.00 78.19 321 GLY A C 1
ATOM 2534 O O . GLY A 1 321 ? -10.039 -11.084 -4.486 1.00 78.19 321 GLY A O 1
ATOM 2535 N N . TYR A 1 322 ? -10.802 -8.971 -4.582 1.00 88.44 322 TYR A N 1
ATOM 2536 C CA . TYR A 1 322 ? -9.926 -8.527 -5.674 1.00 88.44 322 TYR A CA 1
ATOM 2537 C C . TYR A 1 322 ? -8.429 -8.781 -5.352 1.00 88.44 322 TYR A C 1
ATOM 2539 O O . TYR A 1 322 ? -8.032 -8.644 -4.189 1.00 88.44 322 TYR A O 1
ATOM 2547 N N . PRO A 1 323 ? -7.578 -9.157 -6.333 1.00 92.44 323 PRO A N 1
ATOM 2548 C CA . PRO A 1 323 ? -6.226 -9.669 -6.079 1.00 92.44 323 PRO A CA 1
ATOM 2549 C C . PRO A 1 323 ? -5.199 -8.564 -5.764 1.00 92.44 323 PRO A C 1
ATOM 2551 O O . PRO A 1 323 ? -4.217 -8.367 -6.480 1.00 92.44 323 PRO A O 1
ATOM 2554 N N . TRP A 1 324 ? -5.381 -7.844 -4.656 1.00 93.31 324 TRP A N 1
ATOM 2555 C CA . TRP A 1 324 ? -4.460 -6.788 -4.212 1.00 93.31 324 TRP A CA 1
ATOM 2556 C C . TRP A 1 324 ? -3.043 -7.300 -3.902 1.00 93.31 324 TRP A C 1
ATOM 2558 O O . TRP A 1 324 ? -2.072 -6.568 -4.080 1.00 93.31 324 TRP A O 1
ATOM 2568 N N . SER A 1 325 ? -2.890 -8.566 -3.501 1.00 92.75 325 SER A N 1
ATOM 2569 C CA . SER A 1 325 ? -1.575 -9.191 -3.288 1.00 92.75 325 SER A CA 1
ATOM 2570 C C . SER A 1 325 ? -0.757 -9.300 -4.580 1.00 92.75 325 SER A C 1
ATOM 2572 O O . SER A 1 325 ? 0.466 -9.152 -4.554 1.00 92.75 325 SER A O 1
ATOM 2574 N N . ASN A 1 326 ? -1.417 -9.493 -5.725 1.00 94.56 326 ASN A N 1
ATOM 2575 C CA . ASN A 1 326 ? -0.758 -9.550 -7.025 1.00 94.56 326 ASN A CA 1
ATOM 2576 C C . ASN A 1 326 ? -0.177 -8.185 -7.435 1.00 94.56 326 ASN A C 1
ATOM 2578 O O . ASN A 1 326 ? 0.869 -8.158 -8.077 1.00 94.56 326 ASN A O 1
ATOM 2582 N N . TYR A 1 327 ? -0.763 -7.059 -7.003 1.00 94.75 327 TYR A N 1
ATOM 2583 C CA . TYR A 1 327 ? -0.159 -5.731 -7.205 1.00 94.75 327 TYR A CA 1
ATOM 2584 C C . TYR A 1 327 ? 1.186 -5.607 -6.480 1.00 94.75 327 TYR A C 1
ATOM 2586 O O . TYR A 1 327 ? 2.154 -5.121 -7.063 1.00 94.75 327 TYR A O 1
ATOM 2594 N N . VAL A 1 328 ? 1.272 -6.097 -5.238 1.00 94.81 328 VAL A N 1
ATOM 2595 C CA . VAL A 1 328 ? 2.529 -6.112 -4.468 1.00 94.81 328 VAL A CA 1
ATOM 2596 C C . VAL A 1 328 ? 3.547 -7.053 -5.111 1.00 94.81 328 VAL A C 1
ATOM 2598 O O . VAL A 1 328 ? 4.724 -6.712 -5.191 1.00 94.81 328 VAL A O 1
ATOM 2601 N N . LYS A 1 329 ? 3.109 -8.202 -5.647 1.00 95.31 329 LYS A N 1
ATOM 2602 C CA . LYS A 1 329 ? 3.980 -9.123 -6.395 1.00 95.31 329 LYS A CA 1
ATOM 2603 C C . LYS A 1 329 ? 4.583 -8.457 -7.637 1.00 95.31 329 LYS A C 1
ATOM 2605 O O . LYS A 1 329 ? 5.796 -8.509 -7.820 1.00 95.31 329 LYS A O 1
ATOM 2610 N N . VAL A 1 330 ? 3.759 -7.787 -8.446 1.00 95.88 330 VAL A N 1
ATOM 2611 C CA . VAL A 1 330 ? 4.208 -7.034 -9.631 1.00 95.88 330 VAL A CA 1
ATOM 2612 C C . VAL A 1 330 ? 5.170 -5.914 -9.239 1.00 95.88 330 VAL A C 1
ATOM 2614 O O . VAL A 1 330 ? 6.222 -5.765 -9.860 1.00 95.88 330 VAL A O 1
ATOM 2617 N N . SER A 1 331 ? 4.855 -5.156 -8.184 1.00 94.94 331 SER A N 1
ATOM 2618 C CA . SER A 1 331 ? 5.757 -4.112 -7.687 1.00 94.94 331 SER A CA 1
ATOM 2619 C C . SER A 1 331 ? 7.072 -4.688 -7.144 1.00 94.94 331 SER A C 1
ATOM 2621 O O . SER A 1 331 ? 8.140 -4.115 -7.348 1.00 94.94 331 SER A O 1
ATOM 2623 N N . GLY A 1 332 ? 7.028 -5.874 -6.530 1.00 95.06 332 GLY A N 1
ATOM 2624 C CA . GLY A 1 332 ? 8.202 -6.652 -6.139 1.00 95.06 332 GLY A CA 1
ATOM 2625 C C . GLY A 1 332 ? 9.120 -6.963 -7.318 1.00 95.06 332 GLY A C 1
ATOM 2626 O O . GLY A 1 332 ? 10.310 -6.650 -7.260 1.00 95.06 332 GLY A O 1
ATOM 2627 N N . SER A 1 333 ? 8.574 -7.494 -8.416 1.00 95.19 333 SER A N 1
ATOM 2628 C CA . SER A 1 333 ? 9.338 -7.722 -9.651 1.00 95.19 333 SER A CA 1
ATOM 2629 C C . SER A 1 333 ? 9.897 -6.411 -10.225 1.00 95.19 333 SER A C 1
ATOM 2631 O O . SER A 1 333 ? 11.077 -6.346 -10.574 1.00 95.19 333 SER A O 1
ATOM 2633 N N . LEU A 1 334 ? 9.099 -5.335 -10.251 1.00 95.81 334 LEU A N 1
ATOM 2634 C CA . LEU A 1 334 ? 9.546 -4.010 -10.701 1.00 95.81 334 LEU A CA 1
ATOM 2635 C C . LEU A 1 334 ? 10.717 -3.480 -9.865 1.00 95.81 334 LEU A C 1
ATOM 2637 O O . LEU A 1 334 ? 11.652 -2.889 -10.407 1.00 95.81 334 LEU A O 1
ATOM 2641 N N . ARG A 1 335 ? 10.705 -3.712 -8.553 1.00 94.38 335 ARG A N 1
ATOM 2642 C CA . ARG A 1 335 ? 11.776 -3.298 -7.642 1.00 94.38 335 ARG A CA 1
ATOM 2643 C C . ARG A 1 335 ? 13.103 -3.968 -7.968 1.00 94.38 335 ARG A C 1
ATOM 2645 O O . ARG A 1 335 ? 14.140 -3.312 -7.918 1.00 94.38 335 ARG A O 1
ATOM 2652 N N . HIS A 1 336 ? 13.078 -5.238 -8.371 1.00 92.44 336 HIS A N 1
ATOM 2653 C CA . HIS A 1 336 ? 14.282 -5.920 -8.843 1.00 92.44 336 HIS A CA 1
ATOM 2654 C C . HIS A 1 336 ? 14.862 -5.277 -10.106 1.00 92.44 336 HIS A C 1
ATOM 2656 O O . HIS A 1 336 ? 16.084 -5.205 -10.232 1.00 92.44 336 HIS A O 1
ATOM 2662 N N . CYS A 1 337 ? 14.026 -4.755 -11.002 1.00 93.94 337 CYS A N 1
ATOM 2663 C CA . CYS A 1 337 ? 14.482 -3.934 -12.124 1.00 93.94 337 CYS A CA 1
ATOM 2664 C C . CYS A 1 337 ? 14.981 -2.554 -11.664 1.00 93.94 337 CYS A C 1
ATOM 2666 O O . CYS A 1 337 ? 16.016 -2.089 -12.135 1.00 93.94 337 CYS A O 1
ATOM 2668 N N . ALA A 1 338 ? 14.320 -1.924 -10.690 1.00 94.00 338 ALA A N 1
ATOM 2669 C CA . ALA A 1 338 ? 14.750 -0.644 -10.126 1.00 94.00 338 ALA A CA 1
ATOM 2670 C C . ALA A 1 338 ? 16.131 -0.722 -9.444 1.00 94.00 338 ALA A C 1
ATOM 2672 O O . ALA A 1 338 ? 16.902 0.231 -9.534 1.00 94.00 338 ALA A O 1
ATOM 2673 N N . PHE A 1 339 ? 16.489 -1.851 -8.819 1.00 93.50 339 PHE A N 1
ATOM 2674 C CA . PHE A 1 339 ? 17.844 -2.073 -8.294 1.00 93.50 339 PHE A CA 1
ATOM 2675 C C . PHE A 1 339 ? 18.910 -2.071 -9.395 1.00 93.50 339 PHE A C 1
ATOM 2677 O O . PHE A 1 339 ? 19.998 -1.541 -9.179 1.00 93.50 339 PHE A O 1
ATOM 2684 N N . MET A 1 340 ? 18.594 -2.594 -10.583 1.00 93.12 340 MET A N 1
ATOM 2685 C CA . MET A 1 340 ? 19.507 -2.534 -11.730 1.00 93.12 340 MET A CA 1
ATOM 2686 C C . MET A 1 340 ? 19.686 -1.096 -12.208 1.00 93.12 340 MET A C 1
ATOM 2688 O O . MET A 1 340 ? 20.810 -0.658 -12.414 1.00 93.12 340 MET A O 1
ATOM 2692 N N . VAL A 1 341 ? 18.597 -0.323 -12.292 1.00 92.69 341 VAL A N 1
ATOM 2693 C CA . VAL A 1 341 ? 18.657 1.110 -12.634 1.00 92.69 341 VAL A CA 1
ATOM 2694 C C . VAL A 1 341 ? 19.457 1.903 -11.596 1.00 92.69 341 VAL A C 1
ATOM 2696 O O . VAL A 1 341 ? 20.260 2.758 -11.957 1.00 92.69 341 VAL A O 1
ATOM 2699 N N . MET A 1 342 ? 19.313 1.585 -10.308 1.00 91.12 342 MET A N 1
ATOM 2700 C CA . MET A 1 342 ? 20.131 2.175 -9.246 1.00 91.12 342 MET A CA 1
ATOM 2701 C C . MET A 1 342 ? 21.622 1.853 -9.423 1.00 91.12 342 MET A C 1
ATOM 2703 O O . MET A 1 342 ? 22.458 2.733 -9.230 1.00 91.12 342 MET A O 1
ATOM 2707 N N . ALA A 1 343 ? 21.959 0.619 -9.807 1.00 90.44 343 ALA A N 1
ATOM 2708 C CA . ALA A 1 343 ? 23.336 0.228 -10.099 1.00 90.44 343 ALA A CA 1
ATOM 2709 C C . ALA A 1 343 ? 23.886 0.950 -11.344 1.00 90.44 343 ALA A C 1
ATOM 2711 O O . ALA A 1 343 ? 25.003 1.460 -11.294 1.00 90.44 343 ALA A O 1
ATOM 2712 N N . LEU A 1 344 ? 23.083 1.089 -12.409 1.00 89.50 344 LEU A N 1
ATOM 2713 C CA . LEU A 1 344 ? 23.426 1.875 -13.603 1.00 89.50 344 LEU A CA 1
ATOM 2714 C C . LEU A 1 344 ? 23.697 3.342 -13.248 1.00 89.50 344 LEU A C 1
ATOM 2716 O O . LEU A 1 344 ? 24.685 3.915 -13.703 1.00 89.50 344 LEU A O 1
ATOM 2720 N N . HIS A 1 345 ? 22.875 3.940 -12.381 1.00 86.00 345 HIS A N 1
ATOM 2721 C CA . HIS A 1 345 ? 23.127 5.289 -11.877 1.00 86.00 345 HIS A CA 1
ATOM 2722 C C . HIS A 1 345 ? 24.430 5.361 -11.059 1.00 86.00 345 HIS A C 1
ATOM 2724 O O . HIS A 1 345 ? 25.202 6.310 -11.192 1.00 86.00 345 HIS A O 1
ATOM 2730 N N . GLY A 1 346 ? 24.734 4.328 -10.268 1.00 82.69 346 GLY A N 1
ATOM 2731 C CA . GLY A 1 346 ? 26.018 4.193 -9.577 1.00 82.69 346 GLY A CA 1
ATOM 2732 C C . GLY A 1 346 ? 27.220 4.205 -10.529 1.00 82.69 346 GLY A C 1
ATOM 2733 O O . GLY A 1 346 ? 28.207 4.884 -10.244 1.00 82.69 346 GLY A O 1
ATOM 2734 N N . CYS A 1 347 ? 27.122 3.531 -11.682 1.00 80.44 347 CYS A N 1
ATOM 2735 C CA . CYS A 1 347 ? 28.157 3.564 -12.721 1.00 80.44 347 CYS A CA 1
ATOM 2736 C C . CYS A 1 347 ? 28.393 4.991 -13.239 1.00 80.44 347 CYS A C 1
ATOM 2738 O O . CYS A 1 347 ? 29.544 5.420 -13.312 1.00 80.44 347 CYS A O 1
ATOM 2740 N N . ILE A 1 348 ? 27.324 5.750 -13.504 1.00 77.06 348 ILE A N 1
ATOM 2741 C CA . ILE A 1 348 ? 27.404 7.153 -13.949 1.00 77.06 348 ILE A CA 1
ATOM 2742 C C . ILE A 1 348 ? 28.147 8.008 -12.916 1.00 77.06 348 ILE A C 1
ATOM 2744 O O . ILE A 1 348 ? 29.112 8.688 -13.257 1.00 77.06 348 ILE A O 1
ATOM 2748 N N . LEU A 1 349 ? 27.757 7.932 -11.639 1.00 73.12 349 LEU A N 1
ATOM 2749 C CA . LEU A 1 349 ? 28.388 8.710 -10.565 1.00 73.12 349 LEU A CA 1
ATOM 2750 C C . LEU A 1 349 ? 29.863 8.336 -10.357 1.00 73.12 349 LEU A C 1
ATOM 2752 O O . LEU A 1 349 ? 30.702 9.215 -10.148 1.00 73.12 349 LEU A O 1
ATOM 2756 N N . SER A 1 350 ? 30.188 7.041 -10.436 1.00 68.50 350 SER A N 1
ATOM 2757 C CA . SER A 1 350 ? 31.569 6.560 -10.309 1.00 68.50 350 SER A CA 1
ATOM 2758 C C . SER A 1 350 ? 32.463 7.052 -11.450 1.00 68.50 350 SER A C 1
ATOM 2760 O O . SER A 1 350 ? 33.608 7.436 -11.210 1.00 68.50 350 SER A O 1
ATOM 2762 N N . GLU A 1 351 ? 31.927 7.120 -12.671 1.00 57.81 351 GLU A N 1
ATOM 2763 C CA . GLU A 1 351 ? 32.647 7.624 -13.837 1.00 57.81 351 GLU A CA 1
ATOM 2764 C C . GLU A 1 351 ? 32.773 9.144 -13.836 1.00 57.81 351 GLU A C 1
ATOM 2766 O O . GLU A 1 351 ? 33.833 9.644 -14.183 1.00 57.81 351 GLU A O 1
ATOM 2771 N N . ILE A 1 352 ? 31.756 9.898 -13.412 1.00 55.34 352 ILE A N 1
ATOM 2772 C CA . ILE A 1 352 ? 31.849 11.365 -13.291 1.00 55.34 352 ILE A CA 1
ATOM 2773 C C . ILE A 1 352 ? 32.959 11.756 -12.309 1.00 55.34 352 ILE A C 1
ATOM 2775 O O . ILE A 1 352 ? 33.728 12.695 -12.544 1.00 55.34 352 ILE A O 1
ATOM 2779 N N . GLN A 1 353 ? 33.074 11.023 -11.200 1.00 49.97 353 GLN A N 1
ATOM 2780 C CA . GLN A 1 353 ? 34.135 11.252 -10.225 1.00 49.97 353 GLN A CA 1
ATOM 2781 C C . GLN A 1 353 ? 35.531 10.972 -10.809 1.00 49.97 353 GLN A C 1
ATOM 2783 O O . GLN A 1 353 ? 36.500 11.615 -10.405 1.00 49.97 353 GLN A O 1
ATOM 2788 N N . LEU A 1 354 ? 35.621 10.056 -11.774 1.00 47.56 354 LEU A N 1
ATOM 2789 C CA . LEU A 1 354 ? 36.845 9.672 -12.473 1.00 47.56 354 LEU A CA 1
ATOM 2790 C C . LEU A 1 354 ? 37.148 10.593 -13.678 1.00 47.56 354 LEU A C 1
ATOM 2792 O O . LEU A 1 354 ? 38.302 10.924 -13.910 1.00 47.56 354 LEU A O 1
ATOM 2796 N N . PHE A 1 355 ? 36.128 11.104 -14.374 1.00 46.81 355 PHE A N 1
ATOM 2797 C CA . PHE A 1 355 ? 36.222 12.000 -15.538 1.00 46.81 355 PHE A CA 1
ATOM 2798 C C . PHE A 1 355 ? 36.767 13.395 -15.203 1.00 46.81 355 PHE A C 1
ATOM 2800 O O . PHE A 1 355 ? 37.428 14.012 -16.034 1.00 46.81 355 PHE A O 1
ATOM 2807 N N . ASN A 1 356 ? 36.586 13.865 -13.962 1.00 48.66 356 ASN A N 1
ATOM 2808 C CA . ASN A 1 356 ? 37.293 15.048 -13.450 1.00 48.66 356 ASN A CA 1
ATOM 2809 C C . ASN A 1 356 ? 38.836 14.892 -13.492 1.00 48.66 356 ASN A C 1
ATOM 2811 O O . ASN A 1 356 ? 39.557 15.868 -13.289 1.00 48.66 356 ASN A O 1
ATOM 2815 N N . ALA A 1 357 ? 39.340 13.684 -13.777 1.00 41.94 357 ALA A N 1
ATOM 2816 C CA . ALA A 1 357 ? 40.703 13.385 -14.191 1.00 41.94 357 ALA A CA 1
ATOM 2817 C C . ALA A 1 357 ? 40.735 12.916 -15.670 1.00 41.94 357 ALA A C 1
ATOM 2819 O O . ALA A 1 357 ? 40.943 11.752 -15.965 1.00 41.94 357 ALA A O 1
ATOM 2820 N N . GLN A 1 358 ? 40.513 13.833 -16.615 1.00 38.09 358 GLN A N 1
ATOM 2821 C CA . GLN A 1 358 ? 41.057 13.797 -17.987 1.00 38.09 358 GLN A CA 1
ATOM 2822 C C . GLN A 1 358 ? 40.926 12.465 -18.818 1.00 38.09 358 GLN A C 1
ATOM 2824 O O . GLN A 1 358 ? 41.932 11.816 -19.084 1.00 38.09 358 GLN A O 1
ATOM 2829 N N . ALA A 1 359 ? 39.720 12.177 -19.368 1.00 44.50 359 ALA A N 1
ATOM 2830 C CA . ALA A 1 359 ? 39.391 11.324 -20.565 1.00 44.50 359 ALA A CA 1
ATOM 2831 C C . ALA A 1 359 ? 39.396 9.757 -20.447 1.00 44.50 359 ALA A C 1
ATOM 2833 O O . ALA A 1 359 ? 40.073 9.255 -19.556 1.00 44.50 359 ALA A O 1
ATOM 2834 N N . PRO A 1 360 ? 38.685 8.945 -21.310 1.00 53.31 360 PRO A N 1
ATOM 2835 C CA . PRO A 1 360 ? 38.075 9.234 -22.634 1.00 53.31 360 PRO A CA 1
ATOM 2836 C C . PRO A 1 360 ? 36.587 8.812 -22.861 1.00 53.31 360 PRO A C 1
ATOM 2838 O O . PRO A 1 360 ? 36.119 7.758 -22.437 1.00 53.31 360 PRO A O 1
ATOM 2841 N N . ALA A 1 361 ? 35.831 9.603 -23.640 1.00 60.59 361 ALA A N 1
ATOM 2842 C CA . ALA A 1 361 ? 34.432 9.333 -24.035 1.00 60.59 361 ALA A CA 1
ATOM 2843 C C . ALA A 1 361 ? 34.272 8.444 -25.295 1.00 60.59 361 ALA A C 1
ATOM 2845 O O . ALA A 1 361 ? 33.164 8.031 -25.640 1.00 60.59 361 ALA A O 1
ATOM 2846 N N . GLU A 1 362 ? 35.367 8.122 -25.986 1.00 63.75 362 GLU A N 1
ATOM 2847 C CA . GLU A 1 362 ? 35.338 7.525 -27.329 1.00 63.75 362 GLU A CA 1
ATOM 2848 C C . GLU A 1 362 ? 34.848 6.068 -27.354 1.00 63.75 362 GLU A C 1
ATOM 2850 O O . GLU A 1 362 ? 34.119 5.676 -28.265 1.00 63.75 362 GLU A O 1
ATOM 2855 N N . ARG A 1 363 ? 35.164 5.264 -26.326 1.00 69.44 363 ARG A N 1
ATOM 2856 C CA . ARG A 1 363 ? 34.733 3.852 -26.252 1.00 69.44 363 ARG A CA 1
ATOM 2857 C C . ARG A 1 363 ? 33.226 3.705 -26.076 1.00 69.44 363 ARG A C 1
ATOM 2859 O O . ARG A 1 363 ? 32.628 2.828 -26.691 1.00 69.44 363 ARG A O 1
ATOM 2866 N N . ARG A 1 364 ? 32.592 4.596 -25.307 1.00 71.38 364 ARG A N 1
ATOM 2867 C CA . ARG A 1 364 ? 31.128 4.627 -25.137 1.00 71.38 364 ARG A CA 1
ATOM 2868 C C . ARG A 1 364 ? 30.418 4.927 -26.447 1.00 71.38 364 ARG A C 1
ATOM 2870 O O . ARG A 1 364 ? 29.399 4.314 -26.749 1.00 71.38 364 ARG A O 1
ATOM 2877 N N . GLN A 1 365 ? 30.991 5.819 -27.254 1.00 77.38 365 GLN A N 1
ATOM 2878 C CA . GLN A 1 365 ? 30.421 6.186 -28.545 1.00 77.38 365 GLN A CA 1
ATOM 2879 C C . GLN A 1 365 ? 30.345 4.986 -29.501 1.00 77.38 365 GLN A C 1
ATOM 2881 O O . GLN A 1 365 ? 29.406 4.904 -30.292 1.00 77.38 365 GLN A O 1
ATOM 2886 N N . VAL A 1 366 ? 31.266 4.018 -29.383 1.00 83.38 366 VAL A N 1
ATOM 2887 C CA . VAL A 1 366 ? 31.224 2.771 -30.163 1.00 83.38 366 VAL A CA 1
ATOM 2888 C C . VAL A 1 366 ? 29.964 1.963 -29.857 1.00 83.38 366 VAL A C 1
ATOM 2890 O O . VAL A 1 366 ? 29.397 1.409 -30.789 1.00 83.38 366 VAL A O 1
ATOM 2893 N N . PHE A 1 367 ? 29.500 1.923 -28.606 1.00 85.31 367 PHE A N 1
ATOM 2894 C CA . PHE A 1 367 ? 28.321 1.153 -28.169 1.00 85.31 367 PHE A CA 1
ATOM 2895 C C . PHE A 1 367 ? 27.055 2.003 -28.006 1.00 85.31 367 PHE A C 1
ATOM 2897 O O . PHE A 1 367 ? 26.037 1.520 -27.514 1.00 85.31 367 PHE A O 1
ATOM 2904 N N . ARG A 1 368 ? 27.103 3.284 -28.392 1.00 86.81 368 ARG A N 1
ATOM 2905 C CA . ARG A 1 368 ? 26.030 4.249 -28.134 1.00 86.81 368 ARG A CA 1
ATOM 2906 C C . ARG A 1 368 ? 24.683 3.797 -28.672 1.00 86.81 368 ARG A C 1
ATOM 2908 O O . ARG A 1 368 ? 23.694 3.893 -27.958 1.00 86.81 368 ARG A O 1
ATOM 2915 N N . GLN A 1 369 ? 24.650 3.330 -29.917 1.00 90.19 369 GLN A N 1
ATOM 2916 C CA . GLN A 1 369 ? 23.405 2.934 -30.574 1.00 90.19 369 GLN A CA 1
ATOM 2917 C C . GLN A 1 369 ? 22.755 1.748 -29.856 1.00 90.19 369 GLN A C 1
ATOM 2919 O O . GLN A 1 369 ? 21.558 1.775 -29.595 1.00 90.19 369 GLN A O 1
ATOM 2924 N N . GLU A 1 370 ? 23.546 0.750 -29.472 1.00 92.81 370 GLU A N 1
ATOM 2925 C CA . GLU A 1 370 ? 23.074 -0.483 -28.846 1.00 92.81 370 GLU A CA 1
ATOM 2926 C C . GLU A 1 370 ? 22.638 -0.239 -27.401 1.00 92.81 370 GLU A C 1
ATOM 2928 O O . GLU A 1 370 ? 21.546 -0.645 -27.013 1.00 92.81 370 GLU A O 1
ATOM 2933 N N . LEU A 1 371 ? 23.439 0.496 -26.619 1.00 91.44 371 LEU A N 1
ATOM 2934 C CA . LEU A 1 371 ? 23.081 0.877 -25.249 1.00 91.44 371 LEU A CA 1
ATOM 2935 C C . LEU A 1 371 ? 21.796 1.717 -25.230 1.00 91.44 371 LEU A C 1
ATOM 2937 O O . LEU A 1 371 ? 20.903 1.464 -24.422 1.00 91.44 371 LEU A O 1
ATOM 2941 N N . GLN A 1 372 ? 21.678 2.682 -26.149 1.00 93.38 372 GLN A N 1
ATOM 2942 C CA . GLN A 1 372 ? 20.492 3.525 -26.278 1.00 93.38 3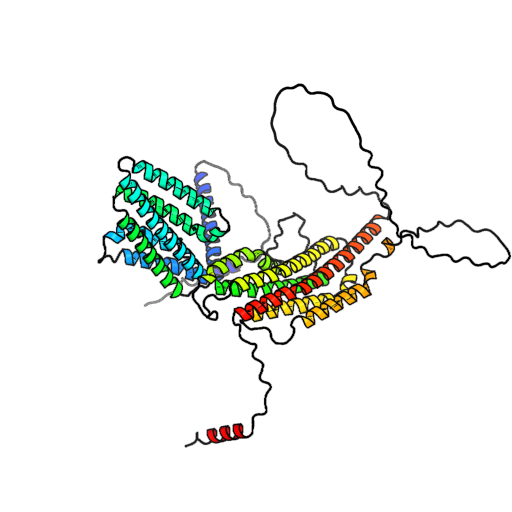72 GLN A CA 1
ATOM 2943 C C . GLN A 1 372 ? 19.261 2.726 -26.723 1.00 93.38 372 GLN A C 1
ATOM 2945 O O . GLN A 1 372 ? 18.186 2.931 -26.161 1.00 93.38 372 GLN A O 1
ATOM 2950 N N . ARG A 1 373 ? 19.406 1.796 -27.680 1.00 94.69 373 ARG A N 1
ATOM 2951 C CA . ARG A 1 373 ? 18.310 0.927 -28.141 1.00 94.69 373 ARG A CA 1
ATOM 2952 C C . ARG A 1 373 ? 17.789 0.047 -27.004 1.00 94.69 373 ARG A C 1
ATOM 2954 O O . ARG A 1 373 ? 16.585 0.028 -26.774 1.00 94.69 373 ARG A O 1
ATOM 2961 N N . VAL A 1 374 ? 18.676 -0.608 -26.249 1.00 95.19 374 VAL A N 1
ATOM 2962 C CA . VAL A 1 374 ? 18.290 -1.447 -25.097 1.00 95.19 374 VAL A CA 1
ATOM 2963 C C . VAL A 1 374 ? 17.584 -0.625 -24.016 1.00 95.19 374 VAL A C 1
ATOM 2965 O O . VAL A 1 374 ? 16.543 -1.043 -23.509 1.00 95.19 374 VAL A O 1
ATOM 2968 N N . GLY A 1 375 ? 18.105 0.562 -23.687 1.00 94.12 375 GLY A N 1
ATOM 2969 C CA . GLY A 1 375 ? 17.473 1.466 -22.723 1.00 94.12 375 GLY A CA 1
ATOM 2970 C C . GLY A 1 375 ? 16.077 1.926 -23.154 1.00 94.12 375 GLY A C 1
ATOM 2971 O O . GLY A 1 375 ? 15.143 1.881 -22.352 1.00 94.12 375 GLY A O 1
ATOM 2972 N N . ALA A 1 376 ? 15.922 2.323 -24.420 1.00 95.50 376 ALA A N 1
ATOM 2973 C CA . ALA A 1 376 ? 14.659 2.808 -24.974 1.00 95.50 376 ALA A CA 1
ATOM 2974 C C . ALA A 1 376 ? 13.603 1.697 -25.087 1.00 95.50 376 ALA A C 1
ATOM 2976 O O . ALA A 1 376 ? 12.471 1.879 -24.634 1.00 95.50 376 ALA A O 1
ATOM 2977 N N . GLU A 1 377 ? 13.959 0.527 -25.629 1.00 95.75 377 GLU A N 1
ATOM 2978 C CA . GLU A 1 377 ? 13.028 -0.606 -25.724 1.00 95.75 377 GLU A CA 1
ATOM 2979 C C . GLU A 1 377 ? 12.671 -1.145 -24.328 1.00 95.75 377 GLU A C 1
ATOM 2981 O O . GLU A 1 377 ? 11.497 -1.376 -24.037 1.00 95.75 377 GLU A O 1
ATOM 2986 N N . GLY A 1 378 ? 13.630 -1.222 -23.398 1.00 95.62 378 GLY A N 1
ATOM 2987 C CA . GLY A 1 378 ? 13.356 -1.583 -22.003 1.00 95.62 378 GLY A CA 1
ATOM 2988 C C . GLY A 1 378 ? 12.402 -0.610 -21.298 1.00 95.62 378 GLY A C 1
ATOM 2989 O O . GLY A 1 378 ? 11.460 -1.027 -20.616 1.00 95.62 378 GLY A O 1
ATOM 2990 N N . ALA A 1 379 ? 12.583 0.698 -21.494 1.00 95.75 379 ALA A N 1
ATOM 2991 C CA . ALA A 1 379 ? 11.690 1.713 -20.938 1.00 95.75 379 ALA A CA 1
ATOM 2992 C C . ALA A 1 379 ? 10.301 1.686 -21.589 1.00 95.75 379 ALA A C 1
ATOM 2994 O O . ALA A 1 379 ? 9.293 1.867 -20.903 1.00 95.75 379 ALA A O 1
ATOM 2995 N N . LYS A 1 380 ? 10.219 1.419 -22.894 1.00 96.12 380 LYS A N 1
ATOM 2996 C CA . LYS A 1 380 ? 8.961 1.242 -23.628 1.00 96.12 380 LYS A CA 1
ATOM 2997 C C . LYS A 1 380 ? 8.152 0.065 -23.084 1.00 96.12 380 LYS A C 1
ATOM 2999 O O . LYS A 1 380 ? 6.954 0.242 -22.864 1.00 96.12 380 LYS A O 1
ATOM 3004 N N . VAL A 1 381 ? 8.785 -1.070 -22.769 1.00 96.12 381 VAL A N 1
ATOM 3005 C CA . VAL A 1 381 ? 8.126 -2.207 -22.095 1.00 96.12 381 VAL A CA 1
ATOM 3006 C C . VAL A 1 381 ? 7.560 -1.784 -20.738 1.00 96.12 381 VAL A C 1
ATOM 3008 O O . VAL A 1 381 ? 6.376 -1.992 -20.471 1.00 96.12 381 VAL A O 1
ATOM 3011 N N . LEU A 1 382 ? 8.360 -1.125 -19.893 1.00 96.62 382 LEU A N 1
ATOM 3012 C CA . LEU A 1 382 ? 7.895 -0.653 -18.583 1.00 96.62 382 LEU A CA 1
ATOM 3013 C C . LEU A 1 382 ? 6.734 0.348 -18.691 1.00 96.62 382 LEU A C 1
ATOM 3015 O O . LEU A 1 382 ? 5.775 0.255 -17.924 1.00 96.62 382 LEU A O 1
ATOM 3019 N N . ARG A 1 383 ? 6.777 1.285 -19.646 1.00 96.69 383 ARG A N 1
ATOM 3020 C CA . ARG A 1 383 ? 5.675 2.233 -19.894 1.00 96.69 383 ARG A CA 1
ATOM 3021 C C . ARG A 1 383 ? 4.428 1.538 -20.411 1.00 96.69 383 ARG A C 1
ATOM 3023 O O . ARG A 1 383 ? 3.329 1.891 -19.989 1.00 96.69 383 ARG A O 1
ATOM 3030 N N . LEU A 1 384 ? 4.579 0.568 -21.312 1.00 95.31 384 LEU A N 1
ATOM 3031 C CA . LEU A 1 384 ? 3.462 -0.219 -21.819 1.00 95.31 384 LEU A CA 1
ATOM 3032 C C . LEU A 1 384 ? 2.771 -0.949 -20.666 1.00 95.31 384 LEU A C 1
ATOM 3034 O O . LEU A 1 384 ? 1.566 -0.789 -20.493 1.00 95.31 384 LEU A O 1
ATOM 3038 N N . LEU A 1 385 ? 3.532 -1.669 -19.838 1.00 95.50 385 LEU A N 1
ATOM 3039 C CA . LEU A 1 385 ? 3.007 -2.360 -18.659 1.00 95.50 385 LEU A CA 1
ATOM 3040 C C . LEU A 1 385 ? 2.361 -1.379 -17.674 1.00 95.50 385 LEU A C 1
ATOM 3042 O O . LEU A 1 385 ? 1.228 -1.597 -17.256 1.00 95.50 385 LEU A O 1
ATOM 3046 N N . GLY A 1 386 ? 3.013 -0.255 -17.367 1.00 95.50 386 GLY A N 1
ATOM 3047 C CA . GLY A 1 386 ? 2.455 0.787 -16.500 1.00 95.50 386 GLY A CA 1
ATOM 3048 C C . GLY A 1 386 ? 1.127 1.356 -17.015 1.00 95.50 386 GLY A C 1
ATOM 3049 O O . GLY A 1 386 ? 0.179 1.506 -16.242 1.00 95.50 386 GLY A O 1
ATOM 3050 N N . ASN A 1 387 ? 1.017 1.609 -18.322 1.00 95.75 387 ASN A N 1
ATOM 3051 C CA . ASN A 1 387 ? -0.220 2.067 -18.961 1.00 95.75 387 ASN A CA 1
ATOM 3052 C C . ASN A 1 387 ? -1.309 0.987 -18.960 1.00 95.75 387 ASN A C 1
ATOM 3054 O O . ASN A 1 387 ? -2.472 1.296 -18.709 1.00 95.75 387 ASN A O 1
ATOM 3058 N N . LYS A 1 388 ? -0.946 -0.279 -19.189 1.00 94.62 388 LYS A N 1
ATOM 3059 C CA . LYS A 1 388 ? -1.877 -1.412 -19.129 1.00 94.62 388 LYS A CA 1
ATOM 3060 C C . LYS A 1 388 ? -2.404 -1.651 -17.716 1.00 94.62 388 LYS A C 1
ATOM 3062 O O . LYS A 1 388 ? -3.605 -1.854 -17.559 1.00 94.62 388 LYS A O 1
ATOM 3067 N N . ILE A 1 389 ? -1.556 -1.519 -16.688 1.00 94.38 389 ILE A N 1
ATOM 3068 C CA . ILE A 1 389 ? -1.992 -1.499 -15.282 1.00 94.38 389 ILE A CA 1
ATOM 3069 C C . ILE A 1 389 ? -2.972 -0.349 -15.080 1.00 94.38 389 ILE A C 1
ATOM 3071 O O . ILE A 1 389 ? -4.091 -0.604 -14.654 1.00 94.38 389 ILE A O 1
ATOM 3075 N N . LYS A 1 390 ? -2.588 0.882 -15.442 1.00 94.19 390 LYS A N 1
ATOM 3076 C CA . LYS A 1 390 ? -3.407 2.093 -15.267 1.00 94.19 390 LYS A CA 1
ATOM 3077 C C . LYS A 1 390 ? -4.791 1.991 -15.922 1.00 94.19 390 LYS A C 1
ATOM 3079 O O . LYS A 1 390 ? -5.771 2.489 -15.377 1.00 94.19 390 LYS A O 1
ATOM 3084 N N . ASN A 1 391 ? -4.871 1.354 -17.088 1.00 93.50 391 ASN A N 1
ATOM 3085 C CA . ASN A 1 391 ? -6.114 1.200 -17.844 1.00 93.50 391 ASN A CA 1
ATOM 3086 C C . ASN A 1 391 ? -6.884 -0.091 -17.509 1.00 93.50 391 ASN A C 1
ATOM 3088 O O . ASN A 1 391 ? -8.019 -0.246 -17.963 1.00 93.50 391 ASN A O 1
ATOM 3092 N N . LEU A 1 392 ? -6.302 -0.990 -16.703 1.00 91.56 392 LEU A N 1
ATOM 3093 C CA . LEU A 1 392 ? -6.837 -2.321 -16.389 1.00 91.56 392 LEU A CA 1
ATOM 3094 C C . LEU A 1 392 ? -7.099 -3.155 -17.654 1.00 91.56 392 LEU A C 1
ATOM 3096 O O . LEU A 1 392 ? -8.184 -3.710 -17.837 1.00 91.56 392 LEU A O 1
ATOM 3100 N N . GLU A 1 393 ? -6.102 -3.224 -18.534 1.00 93.06 393 GLU A N 1
ATOM 3101 C CA . GLU A 1 393 ? -6.145 -3.944 -19.813 1.00 93.06 393 GLU A CA 1
ATOM 3102 C C . GLU A 1 393 ? -5.121 -5.080 -19.841 1.00 93.06 393 GLU A C 1
ATOM 3104 O O . GLU A 1 393 ? -3.999 -4.911 -19.365 1.00 93.06 393 GLU A O 1
ATOM 3109 N N . LYS A 1 394 ? -5.467 -6.220 -20.441 1.00 91.94 394 LYS A N 1
ATOM 3110 C CA . LYS A 1 394 ? -4.527 -7.330 -20.647 1.00 91.94 394 LYS A CA 1
ATOM 3111 C C . LYS A 1 394 ? -3.481 -7.000 -21.719 1.00 91.94 394 LYS A C 1
ATOM 3113 O O . LYS A 1 394 ? -3.640 -6.076 -22.527 1.00 91.94 394 LYS A O 1
ATOM 3118 N N . LEU A 1 395 ? -2.398 -7.779 -21.721 1.00 89.12 395 LEU A N 1
ATOM 3119 C CA . LEU A 1 395 ? -1.443 -7.792 -22.829 1.00 89.12 395 LEU A CA 1
ATOM 3120 C C . LEU A 1 395 ? -2.104 -8.375 -24.085 1.00 89.12 395 LEU A C 1
ATOM 3122 O O . LEU A 1 395 ? -2.966 -9.247 -23.993 1.00 89.12 395 LEU A O 1
ATOM 3126 N N . GLY A 1 396 ? -1.713 -7.854 -25.250 1.00 81.94 396 GLY A N 1
ATOM 3127 C CA . GLY A 1 396 ? -2.113 -8.414 -26.541 1.00 81.94 396 GLY A CA 1
ATOM 3128 C C . GLY A 1 396 ? -1.388 -9.725 -26.855 1.00 81.94 396 GLY A C 1
ATOM 3129 O O . GLY A 1 396 ? -0.495 -10.123 -26.109 1.00 81.94 396 GLY A O 1
ATOM 3130 N N . PRO A 1 397 ? -1.730 -10.377 -27.978 1.00 71.38 397 PRO A N 1
ATOM 3131 C CA . PRO A 1 397 ? -1.091 -11.624 -28.404 1.00 71.38 397 PRO A CA 1
ATOM 3132 C C . PRO A 1 397 ? 0.369 -11.441 -28.857 1.00 71.38 397 PRO A C 1
ATOM 3134 O O . PRO A 1 397 ? 1.075 -12.424 -29.057 1.00 71.38 397 PRO A O 1
ATOM 3137 N N . VAL A 1 398 ? 0.814 -10.197 -29.054 1.00 80.75 398 VAL A N 1
ATOM 3138 C CA . VAL A 1 398 ? 2.178 -9.865 -29.479 1.00 80.75 398 VAL A CA 1
ATOM 3139 C C . VAL A 1 398 ? 3.131 -9.963 -28.292 1.00 80.75 398 VAL A C 1
ATOM 3141 O O . VAL A 1 398 ? 2.869 -9.377 -27.239 1.00 80.75 398 VAL A O 1
ATOM 3144 N N . ASP A 1 399 ? 4.254 -10.657 -28.486 1.00 85.00 399 ASP A N 1
ATOM 3145 C CA . ASP A 1 399 ? 5.324 -10.717 -27.496 1.00 85.00 399 ASP A CA 1
ATOM 3146 C C . ASP A 1 399 ? 5.957 -9.332 -27.306 1.00 85.00 399 ASP A C 1
ATOM 3148 O O . ASP A 1 399 ? 6.622 -8.786 -28.187 1.00 85.00 399 ASP A O 1
ATOM 3152 N N . VAL A 1 400 ? 5.725 -8.758 -26.129 1.00 88.75 400 VAL A N 1
ATOM 3153 C CA . VAL A 1 400 ? 6.219 -7.435 -25.740 1.00 88.75 400 VAL A CA 1
ATOM 3154 C C . VAL A 1 400 ? 7.735 -7.439 -25.522 1.00 88.75 400 VAL A C 1
ATOM 3156 O O . VAL A 1 400 ? 8.361 -6.382 -25.608 1.00 88.75 400 VAL A O 1
ATOM 3159 N N . LEU A 1 401 ? 8.331 -8.599 -25.233 1.00 92.56 401 LEU A N 1
ATOM 3160 C CA . LEU A 1 401 ? 9.752 -8.716 -24.912 1.00 92.56 401 LEU A CA 1
ATOM 3161 C C . LEU A 1 401 ? 10.636 -8.940 -26.141 1.00 92.56 401 LEU A C 1
ATOM 3163 O O . LEU A 1 401 ? 11.847 -8.751 -26.046 1.00 92.56 401 LEU A O 1
ATOM 3167 N N . TYR A 1 402 ? 10.051 -9.277 -27.293 1.00 91.81 402 TYR A N 1
ATOM 3168 C CA . TYR A 1 402 ? 10.791 -9.588 -28.516 1.00 91.81 402 TYR A CA 1
ATOM 3169 C C . TYR A 1 402 ? 11.793 -8.484 -28.904 1.00 91.81 402 TYR A C 1
ATOM 3171 O O . TYR A 1 402 ? 12.989 -8.743 -29.013 1.00 91.81 402 TYR A O 1
ATOM 3179 N N . GLU A 1 403 ? 11.329 -7.236 -29.020 1.00 91.81 403 GLU A N 1
ATOM 3180 C CA . GLU A 1 403 ? 12.158 -6.087 -29.431 1.00 91.81 403 GLU A CA 1
ATOM 3181 C C . GLU A 1 403 ? 13.299 -5.788 -28.445 1.00 91.81 403 GLU A C 1
ATOM 3183 O O . GLU A 1 403 ? 14.418 -5.457 -28.843 1.00 91.81 403 GLU A O 1
ATOM 3188 N N . VAL A 1 404 ? 13.039 -5.913 -27.138 1.00 93.88 404 VAL A N 1
ATOM 3189 C CA . VAL A 1 404 ? 14.056 -5.642 -26.112 1.00 93.88 404 VAL A CA 1
ATOM 3190 C C . VAL A 1 404 ? 15.065 -6.790 -26.002 1.00 93.88 404 VAL A C 1
ATOM 3192 O O . VAL A 1 404 ? 16.247 -6.536 -25.767 1.00 93.88 404 VAL A O 1
ATOM 3195 N N . HIS A 1 405 ? 14.638 -8.037 -26.220 1.00 94.81 405 HIS A N 1
ATOM 3196 C CA . HIS A 1 405 ? 15.532 -9.193 -26.295 1.00 94.81 405 HIS A CA 1
ATOM 3197 C C . HIS A 1 405 ? 16.431 -9.118 -27.534 1.00 94.81 405 HIS A C 1
ATOM 3199 O O . HIS A 1 405 ? 17.637 -9.320 -27.406 1.00 94.81 405 HIS A O 1
ATOM 3205 N N . GLU A 1 406 ? 15.885 -8.750 -28.698 1.00 95.06 406 GLU A N 1
ATOM 3206 C CA . GLU A 1 406 ? 16.671 -8.538 -29.920 1.00 95.06 406 GLU A CA 1
ATOM 3207 C C . GLU A 1 406 ? 17.720 -7.433 -29.717 1.00 95.06 406 GLU A C 1
ATOM 3209 O O . GLU A 1 406 ? 18.904 -7.634 -29.996 1.00 95.06 406 GLU A O 1
ATOM 3214 N N . ALA A 1 407 ? 17.323 -6.292 -29.144 1.00 94.44 407 ALA A N 1
ATOM 3215 C CA . ALA A 1 407 ? 18.250 -5.204 -28.836 1.00 94.44 407 ALA A CA 1
ATOM 3216 C C . ALA A 1 407 ? 19.364 -5.637 -27.862 1.00 94.44 407 ALA A C 1
ATOM 3218 O O . ALA A 1 407 ? 20.523 -5.241 -28.022 1.00 94.44 407 ALA A O 1
ATOM 3219 N N . ALA A 1 408 ? 19.036 -6.449 -26.852 1.00 93.75 408 ALA A N 1
ATOM 3220 C CA . ALA A 1 408 ? 20.016 -6.967 -25.899 1.00 93.75 408 ALA A CA 1
ATOM 3221 C C . ALA A 1 408 ? 20.987 -7.962 -26.552 1.00 93.75 408 ALA A C 1
ATOM 3223 O O . ALA A 1 408 ? 22.187 -7.922 -26.274 1.00 93.75 408 ALA A O 1
ATOM 3224 N N . GLU A 1 409 ? 20.497 -8.814 -27.454 1.00 93.69 409 GLU A N 1
ATOM 3225 C CA . GLU A 1 409 ? 21.327 -9.751 -28.212 1.00 93.69 409 GLU A CA 1
ATOM 3226 C C . GLU A 1 409 ? 22.288 -9.010 -29.154 1.00 93.69 409 GLU A C 1
ATOM 3228 O O . GLU A 1 409 ? 23.467 -9.356 -29.241 1.00 93.69 409 GLU A O 1
ATOM 3233 N N . GLU A 1 410 ? 21.828 -7.952 -29.826 1.00 93.75 410 GLU A N 1
ATOM 3234 C CA . GLU A 1 410 ? 22.689 -7.086 -30.637 1.00 93.75 410 GLU A CA 1
ATOM 3235 C C . GLU A 1 410 ? 23.779 -6.403 -29.806 1.00 93.75 410 GLU A C 1
ATOM 3237 O O . GLU A 1 410 ? 24.945 -6.380 -30.219 1.00 93.75 410 GLU A O 1
ATOM 3242 N N . LEU A 1 411 ? 23.428 -5.892 -28.620 1.00 92.31 411 LEU A N 1
ATOM 3243 C CA . LEU A 1 411 ? 24.398 -5.330 -27.683 1.00 92.31 411 LEU A CA 1
ATOM 3244 C C . LEU A 1 411 ? 25.449 -6.380 -27.303 1.00 92.31 411 LEU A C 1
ATOM 3246 O O . LEU A 1 411 ? 26.646 -6.102 -27.380 1.00 92.31 411 LEU A O 1
ATOM 3250 N N . GLN A 1 412 ? 25.024 -7.597 -26.960 1.00 92.19 412 GLN A N 1
ATOM 3251 C CA . GLN A 1 412 ? 25.927 -8.684 -26.583 1.00 92.19 412 GLN A CA 1
ATOM 3252 C C . GLN A 1 412 ? 26.838 -9.113 -27.745 1.00 92.19 412 GLN A C 1
ATOM 3254 O O . GLN A 1 412 ? 28.050 -9.232 -27.560 1.00 92.19 412 GLN A O 1
ATOM 3259 N N . LYS A 1 413 ? 26.298 -9.248 -28.965 1.00 91.88 413 LYS A N 1
ATOM 3260 C CA . LYS A 1 413 ? 27.077 -9.522 -30.190 1.00 91.88 413 LYS A CA 1
ATOM 3261 C C . LYS A 1 413 ? 28.104 -8.430 -30.467 1.00 91.88 413 LYS A C 1
ATOM 3263 O O . LYS A 1 413 ? 29.222 -8.717 -30.899 1.00 91.88 413 LYS A O 1
ATOM 3268 N N . LYS A 1 414 ? 27.752 -7.163 -30.233 1.00 89.56 414 LYS A N 1
ATOM 3269 C CA . LYS A 1 414 ? 28.688 -6.054 -30.420 1.00 89.56 414 LYS A CA 1
ATOM 3270 C C . LYS A 1 414 ? 29.780 -6.046 -29.361 1.00 89.56 414 LYS A C 1
ATOM 3272 O O . LYS A 1 414 ? 30.930 -5.793 -29.715 1.00 89.56 414 LYS A O 1
ATOM 3277 N N . VAL A 1 415 ? 29.439 -6.333 -28.104 1.00 88.00 415 VAL A N 1
ATOM 3278 C CA . VAL A 1 415 ? 30.404 -6.492 -27.004 1.00 88.00 415 VAL A CA 1
ATOM 3279 C C . VAL A 1 415 ? 31.399 -7.599 -27.330 1.00 88.00 415 VAL A C 1
ATOM 3281 O O . VAL A 1 415 ? 32.597 -7.372 -27.208 1.00 88.00 415 VAL A O 1
ATOM 3284 N N . ASP A 1 416 ? 30.932 -8.734 -27.846 1.00 86.94 416 ASP A N 1
ATOM 3285 C CA . ASP A 1 416 ? 31.791 -9.843 -28.265 1.00 86.94 416 ASP A CA 1
ATOM 3286 C C . ASP A 1 416 ? 32.721 -9.452 -29.432 1.00 86.94 416 ASP A C 1
ATOM 3288 O O . ASP A 1 416 ? 33.948 -9.533 -29.331 1.00 86.94 416 ASP A O 1
ATOM 3292 N N . LYS A 1 417 ? 32.161 -8.874 -30.506 1.00 87.44 417 LYS A N 1
ATOM 3293 C CA . LYS A 1 417 ? 32.923 -8.407 -31.682 1.00 87.44 417 LYS A CA 1
ATOM 3294 C C . LYS A 1 417 ? 33.953 -7.321 -31.351 1.00 87.44 417 LYS A C 1
ATOM 3296 O O . LYS A 1 417 ? 34.946 -7.162 -32.065 1.00 87.44 417 LYS A O 1
ATOM 3301 N N . LYS A 1 418 ? 33.686 -6.513 -30.326 1.00 84.88 418 LYS A N 1
ATOM 3302 C CA . LYS A 1 418 ? 34.522 -5.390 -29.883 1.00 84.88 418 LYS A CA 1
ATOM 3303 C C . LYS A 1 418 ? 35.184 -5.653 -28.529 1.00 84.88 418 LYS A C 1
ATOM 3305 O O . LYS A 1 418 ? 35.642 -4.708 -27.894 1.00 84.88 418 LYS A O 1
ATOM 3310 N N . SER A 1 419 ? 35.290 -6.915 -28.121 1.00 81.62 419 SER A N 1
ATOM 3311 C CA . SER A 1 419 ? 35.887 -7.338 -26.847 1.00 81.62 419 SER A CA 1
ATOM 3312 C C . SER A 1 419 ? 37.324 -6.840 -26.663 1.00 81.62 419 SER A C 1
ATOM 3314 O O . SER A 1 419 ? 37.717 -6.486 -25.554 1.00 81.62 419 SER A O 1
ATOM 3316 N N . TYR A 1 420 ? 38.072 -6.678 -27.758 1.00 76.31 420 TYR A N 1
ATOM 3317 C CA . TYR A 1 420 ? 39.409 -6.072 -27.766 1.00 76.31 420 TYR A CA 1
ATOM 3318 C C . TYR A 1 420 ? 39.455 -4.621 -27.243 1.00 76.31 420 TYR A C 1
ATOM 3320 O O . TYR A 1 420 ? 40.521 -4.143 -26.882 1.00 76.31 420 TYR A O 1
ATOM 3328 N N . LEU A 1 421 ? 38.326 -3.900 -27.199 1.00 74.25 421 LEU A N 1
ATOM 3329 C CA . LEU A 1 421 ? 38.235 -2.561 -26.594 1.00 74.25 421 LEU A CA 1
ATOM 3330 C C . LEU A 1 421 ? 38.024 -2.605 -25.074 1.00 74.25 421 LEU A C 1
ATOM 3332 O O . LEU A 1 421 ? 38.185 -1.583 -24.406 1.00 74.25 421 LEU A O 1
ATOM 3336 N N . LEU A 1 422 ? 37.617 -3.761 -24.543 1.00 73.12 422 LEU A N 1
ATOM 3337 C CA . LEU A 1 422 ? 37.341 -3.986 -23.123 1.00 73.12 422 LEU A CA 1
ATOM 3338 C C . LEU A 1 422 ? 38.506 -4.687 -22.411 1.00 73.12 422 LEU A C 1
ATOM 3340 O O . LEU A 1 422 ? 38.632 -4.586 -21.193 1.00 73.12 422 LEU A O 1
ATOM 3344 N N . VAL A 1 423 ? 39.361 -5.386 -23.161 1.00 68.06 423 VAL A N 1
ATOM 3345 C CA . VAL A 1 423 ? 40.526 -6.110 -22.644 1.00 68.06 423 VAL A CA 1
ATOM 3346 C C . VAL A 1 423 ? 41.796 -5.364 -23.037 1.00 68.06 423 VAL A C 1
ATOM 3348 O O . VAL A 1 423 ? 42.065 -5.177 -24.220 1.00 68.06 423 VAL A O 1
ATOM 3351 N N . ASN A 1 424 ? 42.602 -4.960 -22.052 1.00 62.97 424 ASN A N 1
ATOM 3352 C CA . ASN A 1 424 ? 43.926 -4.409 -22.329 1.00 62.97 424 ASN A CA 1
ATOM 3353 C C . ASN A 1 424 ? 44.870 -5.549 -22.749 1.00 62.97 424 ASN A C 1
ATOM 3355 O O . ASN A 1 424 ? 45.281 -6.352 -21.907 1.00 62.97 424 ASN A O 1
ATOM 3359 N N . ALA A 1 425 ? 45.190 -5.633 -24.042 1.00 55.72 425 ALA A N 1
ATOM 3360 C CA . ALA A 1 425 ? 46.084 -6.653 -24.592 1.00 55.72 425 ALA A CA 1
ATOM 3361 C C . ALA A 1 425 ? 47.494 -6.597 -23.969 1.00 55.72 425 ALA A C 1
ATOM 3363 O O . ALA A 1 425 ? 48.113 -7.639 -23.767 1.00 55.72 425 ALA A O 1
ATOM 3364 N N . GLU A 1 426 ? 47.958 -5.412 -23.551 1.00 53.34 426 GLU A N 1
ATOM 3365 C CA . GLU A 1 426 ? 49.269 -5.233 -22.909 1.00 53.34 426 GLU A CA 1
ATOM 3366 C C . GLU A 1 426 ? 49.355 -5.899 -21.524 1.00 53.34 426 GLU A C 1
ATOM 3368 O O . GLU A 1 426 ? 50.438 -6.271 -21.083 1.00 53.34 426 GLU A O 1
ATOM 3373 N N . CYS A 1 427 ? 48.229 -6.097 -20.825 1.00 50.78 427 CYS A N 1
ATOM 3374 C CA . CYS A 1 427 ? 48.222 -6.797 -19.534 1.00 50.78 427 CYS A CA 1
ATOM 3375 C C . CYS A 1 427 ? 48.364 -8.323 -19.670 1.00 50.78 427 CYS A C 1
ATOM 3377 O O . CYS A 1 427 ? 48.615 -8.993 -18.668 1.00 50.78 427 CYS A O 1
ATOM 3379 N N . TRP A 1 428 ? 48.204 -8.870 -20.880 1.00 45.34 428 TRP A N 1
ATOM 3380 C CA . TRP A 1 428 ? 48.372 -10.297 -21.174 1.00 45.34 428 TRP A CA 1
ATOM 3381 C C . TRP A 1 428 ? 49.751 -10.636 -21.755 1.00 45.34 428 TRP A C 1
ATOM 3383 O O . TRP A 1 428 ? 50.131 -11.807 -21.752 1.00 45.34 428 TRP A O 1
ATOM 3393 N N . GLU A 1 429 ? 50.542 -9.643 -22.177 1.00 44.78 429 GLU A N 1
ATOM 3394 C CA . GLU A 1 429 ? 51.946 -9.828 -22.569 1.00 44.78 429 GLU A CA 1
ATOM 3395 C C . GLU A 1 429 ? 52.860 -10.006 -21.340 1.00 44.78 429 GLU A C 1
ATOM 3397 O O . GLU A 1 429 ? 53.769 -9.226 -21.060 1.00 44.78 429 GLU A O 1
ATOM 3402 N N . ILE A 1 430 ? 52.660 -11.084 -20.583 1.00 45.41 430 ILE A N 1
ATOM 3403 C CA . ILE A 1 430 ? 53.672 -11.589 -19.648 1.00 45.41 430 ILE A CA 1
ATOM 3404 C C . ILE A 1 430 ? 54.672 -12.399 -20.484 1.00 45.41 430 ILE A C 1
ATOM 3406 O O . ILE A 1 430 ? 54.604 -13.624 -20.540 1.00 45.41 430 ILE A O 1
ATOM 3410 N N . GLY A 1 431 ? 55.581 -11.730 -21.195 1.00 43.75 431 GLY A N 1
ATOM 3411 C CA . GLY A 1 431 ? 56.658 -12.446 -21.892 1.00 43.75 431 GLY A CA 1
ATOM 3412 C C . GLY A 1 431 ? 57.592 -11.621 -22.771 1.00 43.75 431 GLY A C 1
ATOM 3413 O O . GLY A 1 431 ? 58.775 -11.938 -22.850 1.00 43.75 431 GLY A O 1
ATOM 3414 N N . SER A 1 432 ? 57.124 -10.545 -23.391 1.00 42.31 432 SER A N 1
ATOM 3415 C CA . SER A 1 432 ? 57.911 -9.750 -24.342 1.00 42.31 432 SER A CA 1
ATOM 3416 C C . SER A 1 432 ? 58.555 -8.544 -23.663 1.00 42.31 432 SER A C 1
ATOM 3418 O O . SER A 1 432 ? 58.264 -7.395 -23.975 1.00 42.31 432 SER A O 1
ATOM 3420 N N . ARG A 1 433 ? 59.466 -8.786 -22.713 1.00 35.66 433 ARG A N 1
ATOM 3421 C CA . ARG A 1 433 ? 60.374 -7.719 -22.274 1.00 35.66 433 ARG A CA 1
ATOM 3422 C C . ARG A 1 433 ? 61.523 -7.626 -23.279 1.00 35.66 433 ARG A C 1
ATOM 3424 O O . ARG A 1 433 ? 62.278 -8.583 -23.439 1.00 35.66 433 ARG A O 1
ATOM 3431 N N . GLU A 1 434 ? 61.589 -6.490 -23.967 1.00 39.25 434 GLU A N 1
ATOM 3432 C CA . GLU A 1 434 ? 62.612 -6.105 -24.941 1.00 39.25 434 GLU A CA 1
ATOM 3433 C C . GLU A 1 434 ? 64.020 -6.496 -24.469 1.00 39.25 434 GLU A C 1
ATOM 3435 O O . GLU A 1 434 ? 64.449 -6.148 -23.366 1.00 39.25 434 GLU A O 1
ATOM 3440 N N . LYS A 1 435 ? 64.737 -7.251 -25.308 1.00 34.88 435 LYS A N 1
ATOM 3441 C CA . LYS A 1 435 ? 66.152 -7.547 -25.096 1.00 34.88 435 LYS A CA 1
ATOM 3442 C C . LYS A 1 435 ? 66.951 -6.364 -25.633 1.00 34.88 435 LYS A C 1
ATOM 3444 O O . LYS A 1 435 ? 66.905 -6.070 -26.823 1.00 34.88 435 LYS A O 1
ATOM 3449 N N . ASP A 1 436 ? 67.631 -5.708 -24.707 1.00 32.44 436 ASP A N 1
ATOM 3450 C CA . ASP A 1 436 ? 68.530 -4.579 -24.902 1.00 32.44 436 ASP A CA 1
ATOM 3451 C C . ASP A 1 436 ? 69.530 -4.818 -26.051 1.00 32.44 436 ASP A C 1
ATOM 3453 O O . ASP A 1 436 ? 70.052 -5.925 -26.227 1.00 32.44 436 ASP A O 1
ATOM 3457 N N . MET A 1 437 ? 69.776 -3.770 -26.834 1.00 35.09 437 MET A N 1
ATOM 3458 C CA . MET A 1 437 ? 70.672 -3.761 -27.993 1.00 35.09 437 MET A CA 1
ATOM 3459 C C . MET A 1 437 ? 72.137 -3.914 -27.555 1.00 35.09 437 MET A C 1
ATOM 3461 O O . MET A 1 437 ? 72.675 -3.053 -26.863 1.00 35.09 437 MET A O 1
ATOM 3465 N N . GLY A 1 438 ? 72.801 -4.974 -28.022 1.00 31.75 438 GLY A N 1
ATOM 3466 C CA . GLY A 1 438 ? 74.257 -5.140 -27.992 1.00 31.75 438 GLY A CA 1
ATOM 3467 C C . GLY A 1 438 ? 74.781 -5.443 -29.399 1.00 31.75 438 GLY A C 1
ATOM 3468 O O . GLY A 1 438 ? 74.198 -6.259 -30.105 1.00 31.75 438 GLY A O 1
ATOM 3469 N N . GLU A 1 439 ? 75.834 -4.731 -29.799 1.00 29.47 439 GLU A N 1
ATOM 3470 C CA . GLU A 1 439 ? 76.397 -4.579 -31.153 1.00 29.47 439 GLU A CA 1
ATOM 3471 C C . GLU A 1 439 ? 76.785 -5.870 -31.924 1.00 29.47 439 GLU A C 1
ATOM 3473 O O . GLU A 1 439 ? 77.001 -6.920 -31.317 1.00 29.47 439 GLU A O 1
ATOM 3478 N N . PRO A 1 440 ? 76.918 -5.796 -33.272 1.00 41.69 440 PRO A N 1
ATOM 3479 C CA . PRO A 1 440 ? 77.112 -6.949 -34.154 1.00 41.69 440 PRO A CA 1
ATOM 3480 C C . PRO A 1 440 ? 78.589 -7.213 -34.492 1.00 41.69 440 PRO A C 1
ATOM 3482 O O . PRO A 1 440 ? 79.333 -6.269 -34.753 1.00 41.69 440 PRO A O 1
ATOM 3485 N N . GLN A 1 441 ? 78.991 -8.488 -34.604 1.00 29.44 441 GLN A N 1
ATOM 3486 C CA . GLN A 1 441 ? 80.175 -8.883 -35.384 1.00 29.44 441 GLN A CA 1
ATOM 3487 C C . GLN A 1 441 ? 80.165 -10.368 -35.816 1.00 29.44 441 GLN A C 1
ATOM 3489 O O . GLN A 1 441 ? 80.135 -11.276 -34.992 1.00 29.44 441 GLN A O 1
ATOM 3494 N N . ASP A 1 442 ? 80.207 -10.525 -37.143 1.00 29.05 442 ASP A N 1
ATOM 3495 C CA . ASP A 1 442 ? 80.949 -11.483 -37.979 1.00 29.05 442 ASP A CA 1
ATOM 3496 C C . ASP A 1 442 ? 80.644 -13.003 -38.063 1.00 29.05 442 ASP A C 1
ATOM 3498 O O . ASP A 1 442 ? 81.058 -13.816 -37.248 1.00 29.05 442 ASP A O 1
ATOM 3502 N N . MET A 1 443 ? 80.063 -13.329 -39.235 1.00 26.77 443 MET A N 1
ATOM 3503 C CA . MET A 1 443 ? 80.520 -14.263 -40.293 1.00 26.77 443 MET A CA 1
ATOM 3504 C C . MET A 1 443 ? 80.455 -15.808 -40.155 1.00 26.77 443 MET A C 1
ATOM 3506 O O . MET A 1 443 ? 81.275 -16.404 -39.474 1.00 26.77 443 MET A O 1
ATOM 3510 N N . LEU A 1 444 ? 79.609 -16.388 -41.045 1.00 30.91 444 LEU A N 1
ATOM 3511 C CA . LEU A 1 444 ? 79.817 -17.534 -41.988 1.00 30.91 444 LEU A CA 1
ATOM 3512 C C . LEU A 1 444 ? 80.099 -18.939 -41.371 1.00 30.91 444 LEU A C 1
ATOM 3514 O O . LEU A 1 444 ? 80.905 -19.050 -40.465 1.00 30.91 444 LEU A O 1
ATOM 3518 N N . THR A 1 445 ? 79.583 -20.110 -41.794 1.00 26.66 445 THR A N 1
ATOM 3519 C CA . THR A 1 445 ? 78.962 -20.646 -43.037 1.00 26.66 445 THR A CA 1
ATOM 3520 C C . THR A 1 445 ? 78.587 -22.144 -42.827 1.00 26.66 445 THR A C 1
ATOM 3522 O O . THR A 1 445 ? 79.290 -22.769 -42.040 1.00 26.66 445 THR A O 1
ATOM 3525 N N . PHE A 1 446 ? 77.624 -22.685 -43.617 1.00 29.64 446 PHE A N 1
ATOM 3526 C CA . PHE A 1 446 ? 77.389 -24.101 -44.073 1.00 29.64 446 PHE A CA 1
ATOM 3527 C C . PHE A 1 446 ? 77.230 -25.230 -43.008 1.00 29.64 446 PHE A C 1
ATOM 3529 O O . PHE A 1 446 ? 77.877 -25.181 -41.974 1.00 29.64 446 PHE A O 1
ATOM 3536 N N . ASP A 1 447 ? 76.460 -26.321 -43.131 1.00 28.53 447 ASP A N 1
ATOM 3537 C CA . ASP A 1 447 ? 75.521 -26.931 -44.099 1.00 28.53 447 ASP A CA 1
ATOM 3538 C C . ASP A 1 447 ? 74.713 -28.033 -43.346 1.00 28.53 447 ASP A C 1
ATOM 3540 O O . ASP A 1 447 ? 75.162 -28.495 -42.296 1.00 28.53 447 ASP A O 1
ATOM 3544 N N . ASP A 1 448 ? 73.546 -28.396 -43.895 1.00 28.83 448 ASP A N 1
ATOM 3545 C CA . ASP A 1 448 ? 72.796 -29.679 -43.899 1.00 28.83 448 ASP A CA 1
ATOM 3546 C C . ASP A 1 448 ? 72.885 -30.709 -42.741 1.00 28.83 448 ASP A C 1
ATOM 3548 O O . ASP A 1 448 ? 73.945 -31.232 -42.414 1.00 28.83 448 ASP A O 1
ATOM 3552 N N . ASP A 1 449 ? 71.724 -31.096 -42.180 1.00 28.92 449 ASP A N 1
ATOM 3553 C CA . ASP A 1 449 ? 71.070 -32.392 -42.485 1.00 28.92 449 ASP A CA 1
ATOM 3554 C C . ASP A 1 449 ? 69.767 -32.607 -41.676 1.00 28.92 449 ASP A C 1
ATOM 3556 O O . ASP A 1 449 ? 69.640 -32.244 -40.503 1.00 28.92 449 ASP A O 1
ATOM 3560 N N . GLU A 1 450 ? 68.775 -33.195 -42.350 1.00 32.56 450 GLU A N 1
ATOM 3561 C CA . GLU A 1 450 ? 67.458 -33.592 -41.844 1.00 32.56 450 GLU A CA 1
ATOM 3562 C C . GLU A 1 450 ? 67.537 -34.754 -40.835 1.00 32.56 450 GLU A C 1
ATOM 3564 O O . GLU A 1 450 ? 68.212 -35.741 -41.097 1.00 32.56 450 GLU A O 1
ATOM 3569 N N . GLU A 1 451 ? 66.736 -34.721 -39.759 1.00 29.38 451 GLU A N 1
ATOM 3570 C CA . GLU A 1 451 ? 65.827 -35.837 -39.433 1.00 29.38 451 GLU A CA 1
ATOM 3571 C C . GLU A 1 451 ? 64.826 -35.496 -38.308 1.00 29.38 451 GLU A C 1
ATOM 3573 O O . GLU A 1 451 ? 65.164 -35.026 -37.224 1.00 29.38 451 GLU A O 1
ATOM 3578 N N . ASN A 1 452 ? 63.555 -35.762 -38.620 1.00 32.12 452 ASN A N 1
ATOM 3579 C CA . ASN A 1 452 ? 62.370 -35.900 -37.771 1.00 32.12 452 ASN A CA 1
ATOM 3580 C C . ASN A 1 452 ? 62.546 -35.878 -36.238 1.00 32.12 452 ASN A C 1
ATOM 3582 O O . ASN A 1 452 ? 62.937 -36.875 -35.629 1.00 32.12 452 ASN A O 1
ATOM 3586 N N . GLN A 1 453 ? 61.958 -34.865 -35.590 1.00 27.08 453 GLN A N 1
ATOM 3587 C CA . GLN A 1 453 ? 61.298 -35.086 -34.303 1.00 27.08 453 GLN A CA 1
ATOM 3588 C C . GLN A 1 453 ? 60.068 -34.184 -34.143 1.00 27.08 453 GLN A C 1
ATOM 3590 O O . GLN A 1 453 ? 60.153 -32.959 -34.149 1.00 27.08 453 GLN A O 1
ATOM 3595 N N . PHE A 1 454 ? 58.904 -34.823 -34.009 1.00 31.14 454 PHE A N 1
ATOM 3596 C CA . PHE A 1 454 ? 57.654 -34.223 -33.548 1.00 31.14 454 PHE A CA 1
ATOM 3597 C C . PHE A 1 454 ? 57.907 -33.359 -32.300 1.00 31.14 454 PHE A C 1
ATOM 3599 O O . PHE A 1 454 ? 58.225 -33.901 -31.242 1.00 31.14 454 PHE A O 1
ATOM 3606 N N . VAL A 1 455 ? 57.715 -32.040 -32.393 1.00 29.50 455 VAL A N 1
ATOM 3607 C CA . VAL A 1 455 ? 57.631 -31.171 -31.212 1.00 29.50 455 VAL A CA 1
ATOM 3608 C C . VAL A 1 455 ? 56.161 -30.890 -30.930 1.00 29.50 455 VAL A C 1
ATOM 3610 O O . VAL A 1 455 ? 55.522 -30.017 -31.512 1.00 29.50 455 VAL A O 1
ATOM 3613 N N . GLU A 1 456 ? 55.631 -31.720 -30.039 1.00 25.31 456 GLU A N 1
ATOM 3614 C CA . GLU A 1 456 ? 54.401 -31.541 -29.280 1.00 25.31 456 GLU A CA 1
ATOM 3615 C C . GLU A 1 456 ? 54.347 -30.108 -28.711 1.00 25.31 456 GLU A C 1
ATOM 3617 O O . GLU A 1 456 ? 55.124 -29.746 -27.826 1.00 25.31 456 GLU A O 1
ATOM 3622 N N . TYR A 1 457 ? 53.440 -29.267 -29.219 1.00 29.41 457 TYR A N 1
ATOM 3623 C CA . TYR A 1 457 ? 53.178 -27.942 -28.649 1.00 29.41 457 TYR A CA 1
ATOM 3624 C C . TYR A 1 457 ? 52.401 -28.130 -27.337 1.00 29.41 457 TYR A C 1
ATOM 3626 O O . TYR A 1 457 ? 51.170 -28.119 -27.302 1.00 29.41 457 TYR A O 1
ATOM 3634 N N . LYS A 1 458 ? 53.124 -28.386 -26.245 1.00 26.12 458 LYS A N 1
ATOM 3635 C CA . LYS A 1 458 ? 52.553 -28.478 -24.900 1.00 26.12 458 LYS A CA 1
ATOM 3636 C C . LYS A 1 458 ? 52.307 -27.070 -24.367 1.00 26.12 458 LYS A C 1
ATOM 3638 O O . LYS A 1 458 ? 53.228 -26.364 -23.966 1.00 26.12 458 LYS A O 1
ATOM 3643 N N . ALA A 1 459 ? 51.042 -26.659 -24.370 1.00 31.12 459 ALA A N 1
ATOM 3644 C CA . ALA A 1 459 ? 50.582 -25.496 -23.627 1.00 31.12 459 ALA A CA 1
ATOM 3645 C C . ALA A 1 459 ? 50.812 -25.740 -22.126 1.00 31.12 459 ALA A C 1
ATOM 3647 O O . ALA A 1 459 ? 50.105 -26.525 -21.496 1.00 31.12 459 ALA A O 1
ATOM 3648 N N . HIS A 1 460 ? 51.813 -25.083 -21.541 1.00 29.33 460 HIS A N 1
ATOM 3649 C CA . HIS A 1 460 ? 52.027 -25.081 -20.095 1.00 29.33 460 HIS A CA 1
ATOM 3650 C C . HIS A 1 460 ? 51.060 -24.100 -19.420 1.00 29.33 460 HIS A C 1
ATOM 3652 O O . HIS A 1 460 ? 51.435 -23.016 -18.984 1.00 29.33 460 HIS A O 1
ATOM 3658 N N . SER A 1 461 ? 49.791 -24.492 -19.332 1.00 39.75 461 SER A N 1
ATOM 3659 C CA . SER A 1 461 ? 48.804 -23.883 -18.439 1.00 39.75 461 SER A CA 1
ATOM 3660 C C . SER A 1 461 ? 48.704 -24.711 -17.158 1.00 39.75 461 SER A C 1
ATOM 3662 O O . SER A 1 461 ? 47.700 -25.366 -16.910 1.00 39.75 461 SER A O 1
ATOM 3664 N N . GLU A 1 462 ? 49.752 -24.698 -16.336 1.00 33.69 462 GLU A N 1
ATOM 3665 C CA . GLU A 1 462 ? 49.699 -25.247 -14.976 1.00 33.69 462 GLU A CA 1
ATOM 3666 C C . GLU A 1 462 ? 50.222 -24.203 -13.985 1.00 33.69 462 GLU A C 1
ATOM 3668 O O . GLU A 1 462 ? 51.393 -24.176 -13.612 1.00 33.69 462 GLU A O 1
ATOM 3673 N N . ALA A 1 463 ? 49.334 -23.311 -13.543 1.00 34.38 463 ALA A N 1
ATOM 3674 C CA . ALA A 1 463 ? 49.568 -22.496 -12.357 1.00 34.38 463 ALA A CA 1
ATOM 3675 C C . ALA A 1 463 ? 49.397 -23.384 -11.112 1.00 34.38 463 ALA A C 1
ATOM 3677 O O . ALA A 1 463 ? 48.324 -23.474 -10.517 1.00 34.38 463 ALA A O 1
ATOM 3678 N N . LEU A 1 464 ? 50.467 -24.085 -10.740 1.00 28.16 464 LEU A N 1
ATOM 3679 C CA . LEU A 1 464 ? 50.553 -24.875 -9.517 1.00 28.16 464 LEU A CA 1
ATOM 3680 C C . LEU A 1 464 ? 50.698 -23.911 -8.324 1.00 28.16 464 LEU A C 1
ATOM 3682 O O . LEU A 1 464 ? 51.749 -23.303 -8.116 1.00 28.16 464 LEU A O 1
ATOM 3686 N N . LEU A 1 465 ? 49.620 -23.738 -7.552 1.00 33.06 465 LEU A N 1
ATOM 3687 C CA . LEU A 1 465 ? 49.611 -22.956 -6.311 1.00 33.06 465 LEU A CA 1
ATOM 3688 C C . LEU A 1 465 ? 50.556 -23.592 -5.279 1.00 33.06 465 LEU A C 1
ATOM 3690 O O . LEU A 1 465 ? 50.198 -24.534 -4.573 1.00 33.06 465 LEU A O 1
ATOM 3694 N N . ASN A 1 466 ? 51.769 -23.052 -5.166 1.00 27.06 466 ASN A N 1
ATOM 3695 C CA . ASN A 1 466 ? 52.736 -23.442 -4.144 1.00 27.06 466 ASN A CA 1
ATOM 3696 C C . ASN A 1 466 ? 52.382 -22.777 -2.799 1.00 27.06 466 ASN A C 1
ATOM 3698 O O . ASN A 1 466 ? 52.900 -21.723 -2.431 1.00 27.06 466 ASN A O 1
ATOM 3702 N N . LEU A 1 467 ? 51.473 -23.400 -2.044 1.00 37.81 467 LEU A N 1
ATOM 3703 C CA . LEU A 1 467 ? 51.218 -23.095 -0.632 1.00 37.81 467 LEU A CA 1
ATOM 3704 C C . LEU A 1 467 ? 52.378 -23.613 0.234 1.00 37.81 467 LEU A C 1
ATOM 3706 O O . LEU A 1 467 ? 52.256 -24.640 0.903 1.00 37.81 467 LEU A O 1
ATOM 3710 N N . ARG A 1 468 ? 53.524 -22.919 0.245 1.00 31.27 468 ARG A N 1
ATOM 3711 C CA . ARG A 1 468 ? 54.570 -23.190 1.247 1.00 31.27 468 ARG A CA 1
ATOM 3712 C C . ARG A 1 468 ? 55.538 -22.028 1.482 1.00 31.27 468 ARG A C 1
ATOM 3714 O O . ARG A 1 468 ? 56.683 -22.081 1.057 1.00 31.27 468 ARG A O 1
ATOM 3721 N N . SER A 1 469 ? 55.099 -21.030 2.249 1.00 31.89 469 SER A N 1
ATOM 3722 C CA . SER A 1 469 ? 55.970 -20.232 3.139 1.00 31.89 469 SER A CA 1
ATOM 3723 C C . SER A 1 469 ? 55.157 -19.278 4.029 1.00 31.89 469 SER A C 1
ATOM 3725 O O . SER A 1 469 ? 55.272 -18.059 3.963 1.00 31.89 469 SER A O 1
ATOM 3727 N N . LEU A 1 470 ? 54.331 -19.836 4.919 1.00 28.28 470 LEU A N 1
ATOM 3728 C CA . LEU A 1 470 ? 53.899 -19.107 6.114 1.00 28.28 470 LEU A CA 1
ATOM 3729 C C . LEU A 1 470 ? 54.975 -19.281 7.188 1.00 28.28 470 LEU A C 1
ATOM 3731 O O . LEU A 1 470 ? 55.048 -20.320 7.845 1.00 28.28 470 LEU A O 1
ATOM 3735 N N . THR A 1 471 ? 55.820 -18.268 7.361 1.00 27.67 471 THR A N 1
ATOM 3736 C CA . THR A 1 471 ? 56.716 -18.178 8.517 1.00 27.67 471 THR A CA 1
ATOM 3737 C C . THR A 1 471 ? 55.889 -17.741 9.724 1.00 27.67 471 THR A C 1
ATOM 3739 O O . THR A 1 471 ? 55.536 -16.574 9.866 1.00 27.67 471 THR A O 1
ATOM 3742 N N . ILE A 1 472 ? 55.543 -18.706 10.573 1.00 28.23 472 ILE A N 1
ATOM 3743 C CA . ILE A 1 472 ? 54.879 -18.507 11.865 1.00 28.23 472 ILE A CA 1
ATOM 3744 C C . ILE A 1 472 ? 55.944 -18.119 12.903 1.00 28.23 472 ILE A C 1
ATOM 3746 O O . ILE A 1 472 ? 56.842 -18.929 13.142 1.00 28.23 472 ILE A O 1
ATOM 3750 N N . PRO A 1 473 ? 55.848 -16.972 13.601 1.00 26.33 473 PRO A N 1
ATOM 3751 C CA . PRO A 1 473 ? 56.619 -16.755 14.817 1.00 26.33 473 PRO A CA 1
ATOM 3752 C C . PRO A 1 473 ? 55.873 -17.376 16.012 1.00 26.33 473 PRO A C 1
ATOM 3754 O O . PRO A 1 473 ? 54.853 -16.867 16.470 1.00 26.33 473 PRO A O 1
ATOM 3757 N N . LYS A 1 474 ? 56.393 -18.499 16.512 1.00 26.80 474 LYS A N 1
ATOM 3758 C CA . LYS A 1 474 ? 56.280 -18.953 17.914 1.00 26.80 474 LYS A CA 1
ATOM 3759 C C . LYS A 1 474 ? 57.531 -18.392 18.626 1.00 26.80 474 LYS A C 1
ATOM 3761 O O . LYS A 1 474 ? 58.585 -18.416 18.005 1.00 26.80 474 LYS A O 1
ATOM 3766 N N . SER A 1 475 ? 57.584 -17.892 19.862 1.00 26.25 475 SER A N 1
ATOM 3767 C CA . SER A 1 475 ? 56.751 -17.993 21.072 1.00 26.25 475 SER A CA 1
ATOM 3768 C C . SER A 1 475 ? 57.581 -17.376 22.248 1.00 26.25 475 SER A C 1
ATOM 3770 O O . SER A 1 475 ? 58.792 -17.265 22.088 1.00 26.25 475 SER A O 1
ATOM 3772 N N . TRP A 1 476 ? 57.041 -16.870 23.368 1.00 26.58 476 TRP A N 1
ATOM 3773 C CA . TRP A 1 476 ? 56.844 -17.572 24.660 1.00 26.58 476 TRP A CA 1
ATOM 3774 C C . TRP A 1 476 ? 56.210 -16.638 25.714 1.00 26.58 476 TRP A C 1
ATOM 3776 O O . TRP A 1 476 ? 56.501 -15.444 25.749 1.00 26.58 476 TRP A O 1
ATOM 3786 N N . ASP A 1 477 ? 55.382 -17.251 26.564 1.00 26.39 477 ASP A N 1
ATOM 3787 C CA . ASP A 1 477 ? 54.814 -16.770 27.831 1.00 26.39 477 ASP A CA 1
ATOM 3788 C C . ASP A 1 477 ? 55.877 -16.417 28.888 1.00 26.39 477 ASP A C 1
ATOM 3790 O O . ASP A 1 477 ? 56.903 -17.091 28.958 1.00 26.39 477 ASP A O 1
ATOM 3794 N N . ASP A 1 478 ? 55.577 -15.459 29.783 1.00 27.03 478 ASP A N 1
ATOM 3795 C CA . ASP A 1 478 ? 55.495 -15.758 31.228 1.00 27.03 478 ASP A CA 1
ATOM 3796 C C . ASP A 1 478 ? 54.947 -14.584 32.092 1.00 27.03 478 ASP A C 1
ATOM 3798 O O . ASP A 1 478 ? 55.484 -13.480 32.094 1.00 27.03 478 ASP A O 1
ATOM 3802 N N . ARG A 1 479 ? 53.942 -14.927 32.921 1.00 27.89 479 ARG A N 1
ATOM 3803 C CA . ARG A 1 479 ? 53.611 -14.452 34.294 1.00 27.89 479 ARG A CA 1
ATOM 3804 C C . ARG A 1 479 ? 52.912 -13.099 34.556 1.00 27.89 479 ARG A C 1
ATOM 3806 O O . ARG A 1 479 ? 53.429 -12.016 34.320 1.00 27.89 479 ARG A O 1
ATOM 3813 N N . VAL A 1 480 ? 51.776 -13.218 35.257 1.00 30.59 480 VAL A N 1
ATOM 3814 C CA . VAL A 1 480 ? 51.049 -12.184 36.031 1.00 30.59 480 VAL A CA 1
ATOM 3815 C C . VAL A 1 480 ? 51.392 -12.330 37.529 1.00 30.59 480 VAL A C 1
ATOM 3817 O O . VAL A 1 480 ? 51.602 -13.458 37.983 1.00 30.59 480 VAL A O 1
ATOM 3820 N N . PRO A 1 481 ? 51.474 -11.230 38.309 1.00 33.22 481 PRO A N 1
ATOM 3821 C CA . PRO A 1 481 ? 50.542 -11.015 39.438 1.00 33.22 481 PRO A CA 1
ATOM 3822 C C . PRO A 1 481 ? 50.059 -9.537 39.582 1.00 33.22 481 PRO A C 1
ATOM 3824 O O . PRO A 1 481 ? 50.500 -8.679 38.819 1.00 33.22 481 PRO A O 1
ATOM 3827 N N . PRO A 1 482 ? 49.095 -9.227 40.485 1.00 37.56 482 PRO A N 1
ATOM 3828 C CA . PRO A 1 482 ? 47.996 -8.292 40.197 1.00 37.56 482 PRO A CA 1
ATOM 3829 C C . PRO A 1 482 ? 48.077 -6.919 40.894 1.00 37.56 482 PRO A C 1
ATOM 3831 O O . PRO A 1 482 ? 48.700 -6.785 41.944 1.00 37.56 482 PRO A O 1
ATOM 3834 N N . GLY A 1 483 ? 47.300 -5.944 40.392 1.00 24.06 483 GLY A N 1
ATOM 3835 C CA . GLY A 1 483 ? 46.761 -4.861 41.228 1.00 24.06 483 GLY A CA 1
ATOM 3836 C C . GLY A 1 483 ? 46.508 -3.495 40.568 1.00 24.06 483 GLY A C 1
ATOM 3837 O O . GLY A 1 483 ? 47.444 -2.805 40.198 1.00 24.06 483 GLY A O 1
ATOM 3838 N N . VAL A 1 484 ? 45.233 -3.078 40.627 1.00 25.75 484 VAL A N 1
ATOM 3839 C CA . VAL A 1 484 ? 44.715 -1.696 40.796 1.00 25.75 484 VAL A CA 1
ATOM 3840 C C . VAL A 1 484 ? 44.498 -0.799 39.553 1.00 25.75 484 VAL A C 1
ATOM 3842 O O . VAL A 1 484 ? 45.411 -0.197 39.012 1.00 25.75 484 VAL A O 1
ATOM 3845 N N . ALA A 1 485 ? 43.200 -0.668 39.226 1.00 25.50 485 ALA A N 1
ATOM 3846 C CA . ALA A 1 485 ? 42.423 0.495 38.754 1.00 25.50 485 ALA A CA 1
ATOM 3847 C C . ALA A 1 485 ? 42.968 1.409 37.635 1.00 25.50 485 ALA A C 1
ATOM 3849 O O . ALA A 1 485 ? 43.918 2.150 37.846 1.00 25.50 485 ALA A O 1
ATOM 3850 N N . SER A 1 486 ? 42.218 1.550 36.528 1.00 26.50 486 SER A N 1
ATOM 3851 C CA . SER A 1 486 ? 41.290 2.686 36.285 1.00 26.50 486 SER A CA 1
ATOM 3852 C C . SER A 1 486 ? 40.782 2.773 34.822 1.00 26.50 486 SER A C 1
ATOM 3854 O O . SER A 1 486 ? 41.556 2.681 33.882 1.00 26.50 486 SER A O 1
ATOM 3856 N N . GLN A 1 487 ? 39.454 2.930 34.700 1.00 29.42 487 GLN A N 1
ATOM 3857 C CA . GLN A 1 487 ? 38.630 3.650 33.699 1.00 29.42 487 GLN A CA 1
ATOM 3858 C C . GLN A 1 487 ? 38.874 3.524 32.166 1.00 29.42 487 GLN A C 1
ATOM 3860 O O . GLN A 1 487 ? 39.877 3.970 31.622 1.00 29.42 487 GLN A O 1
ATOM 3865 N N . ASP A 1 488 ? 37.826 3.029 31.487 1.00 25.61 488 ASP A N 1
ATOM 3866 C CA . ASP A 1 488 ? 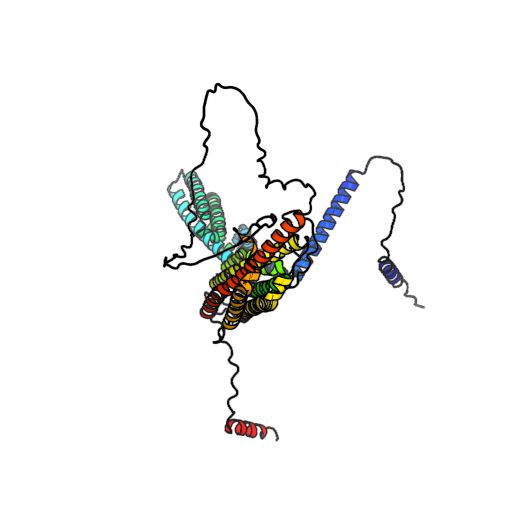37.448 3.154 30.058 1.00 25.61 488 ASP A CA 1
ATOM 3867 C C . ASP A 1 488 ? 37.345 4.621 29.536 1.00 25.61 488 ASP A C 1
ATOM 3869 O O . ASP A 1 488 ? 37.308 5.526 30.375 1.00 25.61 488 ASP A O 1
ATOM 3873 N N . PRO A 1 489 ? 37.167 4.918 28.210 1.00 38.84 489 PRO A N 1
ATOM 3874 C CA . PRO A 1 489 ? 36.835 4.014 27.094 1.00 38.84 489 PRO A CA 1
ATOM 3875 C C . PRO A 1 489 ? 37.653 4.163 25.789 1.00 38.84 489 PRO A C 1
ATOM 3877 O O . PRO A 1 489 ? 38.338 5.144 25.498 1.00 38.84 489 PRO A O 1
ATOM 3880 N N . ALA A 1 490 ? 37.465 3.145 24.952 1.00 25.09 490 ALA A N 1
ATOM 3881 C CA . ALA A 1 490 ? 37.955 2.970 23.597 1.00 25.09 490 ALA A CA 1
ATOM 3882 C C . ALA A 1 490 ? 37.405 3.985 22.570 1.00 25.09 490 ALA A C 1
ATOM 3884 O O . ALA A 1 490 ? 36.202 4.060 22.329 1.00 25.09 490 ALA A O 1
ATOM 3885 N N . TYR A 1 491 ? 38.312 4.647 21.845 1.00 29.44 491 TYR A N 1
ATOM 3886 C CA . TYR A 1 491 ? 38.072 5.066 20.462 1.00 29.44 491 TYR A CA 1
ATOM 3887 C C . TYR A 1 491 ? 38.575 3.956 19.537 1.00 29.44 491 TYR A C 1
ATOM 3889 O O . TYR A 1 491 ? 39.779 3.721 19.411 1.00 29.44 491 TYR A O 1
ATOM 3897 N N . ALA A 1 492 ? 37.637 3.245 18.911 1.00 29.95 492 ALA A N 1
ATOM 3898 C CA . ALA A 1 492 ? 37.933 2.234 17.911 1.00 29.95 492 ALA A CA 1
ATOM 3899 C C . ALA A 1 492 ? 38.605 2.885 16.693 1.00 29.95 492 ALA A C 1
ATOM 3901 O O . ALA A 1 492 ? 38.083 3.801 16.057 1.00 29.95 492 ALA A O 1
ATOM 3902 N N . LYS A 1 493 ? 39.807 2.394 16.412 1.00 31.20 493 LYS A N 1
ATOM 3903 C CA . LYS A 1 493 ? 40.714 2.809 15.351 1.00 31.20 493 LYS A CA 1
ATOM 3904 C C . LYS A 1 493 ? 40.058 2.558 13.990 1.00 31.20 493 LYS A C 1
ATOM 3906 O O . LYS A 1 493 ? 39.880 1.417 13.575 1.00 31.20 493 LYS A O 1
ATOM 3911 N N . GLN A 1 494 ? 39.711 3.646 13.312 1.00 28.12 494 GLN A N 1
ATOM 3912 C CA . GLN A 1 494 ? 39.344 3.686 11.902 1.00 28.12 494 GLN A CA 1
ATOM 3913 C C . GLN A 1 494 ? 40.419 2.952 11.085 1.00 28.12 494 GLN A C 1
ATOM 3915 O O . GLN A 1 494 ? 41.600 3.303 11.140 1.00 28.12 494 GLN A O 1
ATOM 3920 N N . THR A 1 495 ? 40.027 1.908 10.358 1.00 26.36 495 THR A N 1
ATOM 3921 C CA . THR A 1 495 ? 40.890 1.214 9.402 1.00 26.36 495 THR A CA 1
ATOM 3922 C C . THR A 1 495 ? 41.212 2.179 8.265 1.00 26.36 495 THR A C 1
ATOM 3924 O O . THR A 1 495 ? 40.408 2.438 7.372 1.00 26.36 495 THR A O 1
ATOM 3927 N N . SER A 1 496 ? 42.393 2.787 8.336 1.00 30.12 496 SER A N 1
ATOM 3928 C CA . SER A 1 496 ? 42.936 3.605 7.260 1.00 30.12 496 SER A CA 1
ATOM 3929 C C . SER A 1 496 ? 43.194 2.722 6.042 1.00 30.12 496 SER A C 1
ATOM 3931 O O . SER A 1 496 ? 43.990 1.785 6.120 1.00 30.12 496 SER A O 1
ATOM 3933 N N . TRP A 1 497 ? 42.547 3.050 4.923 1.00 27.16 497 TRP A N 1
ATOM 3934 C CA . TRP A 1 497 ? 42.947 2.602 3.589 1.00 27.16 497 TRP A CA 1
ATOM 3935 C C . TRP A 1 497 ? 44.445 2.883 3.351 1.00 27.16 497 TRP A C 1
ATOM 3937 O O . TRP A 1 497 ? 44.994 3.795 3.984 1.00 27.16 497 TRP A O 1
ATOM 3947 N N . PRO A 1 498 ? 45.133 2.134 2.468 1.00 27.91 498 PRO A N 1
ATOM 3948 C CA . PRO A 1 498 ? 46.575 2.272 2.296 1.00 27.91 498 PRO A CA 1
ATOM 3949 C C . PRO A 1 498 ? 46.936 3.705 1.887 1.00 27.91 498 PRO A C 1
ATOM 3951 O O . PRO A 1 498 ? 46.323 4.283 0.988 1.00 27.91 498 PRO A O 1
ATOM 3954 N N . LYS A 1 499 ? 47.932 4.291 2.563 1.00 29.27 499 LYS A N 1
ATOM 3955 C CA . LYS A 1 499 ? 48.490 5.597 2.194 1.00 29.27 499 LYS A CA 1
ATOM 3956 C C . LYS A 1 499 ? 49.018 5.523 0.759 1.00 29.27 499 LYS A C 1
ATOM 3958 O O . LYS A 1 499 ? 49.890 4.706 0.481 1.00 29.27 499 LYS A O 1
ATOM 3963 N N . ARG A 1 500 ? 48.525 6.405 -0.121 1.00 36.38 500 ARG A N 1
ATOM 3964 C CA . ARG A 1 500 ? 49.143 6.670 -1.432 1.00 36.38 500 ARG A CA 1
ATOM 3965 C C . ARG A 1 500 ? 50.621 6.992 -1.230 1.00 36.38 500 ARG A C 1
ATOM 3967 O O . ARG A 1 500 ? 50.963 7.804 -0.368 1.00 36.38 500 ARG A O 1
ATOM 3974 N N . HIS A 1 501 ? 51.466 6.342 -2.019 1.00 29.42 501 HIS A N 1
ATOM 3975 C CA . HIS A 1 501 ? 52.901 6.572 -2.027 1.00 29.42 501 HIS A CA 1
ATOM 3976 C C . HIS A 1 501 ? 53.214 8.025 -2.414 1.00 29.42 501 HIS A C 1
ATOM 3978 O O . HIS A 1 501 ? 52.568 8.622 -3.272 1.00 29.42 501 HIS A O 1
ATOM 3984 N N . SER A 1 502 ? 54.182 8.601 -1.707 1.00 29.56 502 SER A N 1
ATOM 3985 C CA . SER A 1 502 ? 54.680 9.961 -1.874 1.00 29.56 502 SER A CA 1
ATOM 3986 C C . SER A 1 502 ? 55.389 10.150 -3.215 1.00 29.56 502 SER A C 1
ATOM 3988 O O . SER A 1 502 ? 56.229 9.340 -3.597 1.00 29.56 502 SER A O 1
ATOM 3990 N N . PHE A 1 503 ? 55.073 11.266 -3.868 1.00 33.81 503 PHE A N 1
ATOM 3991 C CA . PHE A 1 503 ? 55.643 11.760 -5.118 1.00 33.81 503 PHE A CA 1
ATOM 3992 C C . PHE A 1 503 ? 57.179 11.774 -5.134 1.00 33.81 503 PHE A C 1
ATOM 3994 O O . PHE A 1 503 ? 57.820 12.319 -4.237 1.00 33.81 503 PHE A O 1
ATOM 4001 N N . THR A 1 504 ? 57.775 11.273 -6.215 1.00 26.86 504 THR A N 1
ATOM 4002 C CA . THR A 1 504 ? 59.091 11.721 -6.691 1.00 26.86 504 THR A CA 1
ATOM 4003 C C . THR A 1 504 ? 59.036 11.815 -8.214 1.00 26.86 504 THR A C 1
ATOM 4005 O O . THR A 1 504 ? 58.538 10.916 -8.886 1.00 26.86 504 THR A O 1
ATOM 4008 N N . ALA A 1 505 ? 59.459 12.963 -8.738 1.00 37.91 505 ALA A N 1
ATOM 4009 C CA . ALA A 1 505 ? 59.311 13.359 -10.128 1.00 37.91 505 ALA A CA 1
ATOM 4010 C C . ALA A 1 505 ? 60.280 12.604 -11.052 1.00 37.91 505 ALA A C 1
ATOM 4012 O O . ALA A 1 505 ? 61.482 12.840 -11.018 1.00 37.91 505 ALA A O 1
ATOM 4013 N N . ALA A 1 506 ? 59.732 11.747 -11.909 1.00 29.91 506 ALA A N 1
ATOM 4014 C CA . ALA A 1 506 ? 60.267 11.390 -13.221 1.00 29.91 506 ALA A CA 1
ATOM 4015 C C . ALA A 1 506 ? 59.097 10.810 -14.032 1.00 29.91 506 ALA A C 1
ATOM 4017 O O . ALA A 1 506 ? 58.324 10.039 -13.485 1.00 29.91 506 ALA A O 1
ATOM 4018 N N . SER A 1 507 ? 58.948 11.241 -15.283 1.00 41.25 507 SER A N 1
ATOM 4019 C CA . SER A 1 507 ? 57.930 11.013 -16.337 1.00 41.25 507 SER A CA 1
ATOM 4020 C C . SER A 1 507 ? 57.240 9.630 -16.531 1.00 41.25 507 SER A C 1
ATOM 4022 O O . SER A 1 507 ? 56.897 9.287 -17.657 1.00 41.25 507 SER A O 1
ATOM 4024 N N . LEU A 1 508 ? 56.971 8.849 -15.482 1.00 42.41 508 LEU A N 1
ATOM 4025 C CA . LEU A 1 508 ? 56.147 7.627 -15.475 1.00 42.41 508 LEU A CA 1
ATOM 4026 C C . LEU A 1 508 ? 54.710 7.745 -14.887 1.00 42.41 508 LEU A C 1
ATOM 4028 O O . LEU A 1 508 ? 53.875 6.941 -15.300 1.00 42.41 508 LEU A O 1
ATOM 4032 N N . PRO A 1 509 ? 54.342 8.707 -14.003 1.00 40.25 509 PRO A N 1
ATOM 4033 C CA . PRO A 1 509 ? 53.024 8.708 -13.348 1.00 40.25 509 PRO A CA 1
ATOM 4034 C C . PRO A 1 509 ? 51.844 8.872 -14.308 1.00 40.25 509 PRO A C 1
ATOM 4036 O O . PRO A 1 509 ? 50.821 8.223 -14.145 1.00 40.25 509 PRO A O 1
ATOM 4039 N N . GLN A 1 510 ? 51.991 9.705 -15.342 1.00 43.94 510 GLN A N 1
ATOM 4040 C CA . GLN A 1 510 ? 50.910 9.977 -16.295 1.00 43.94 510 GLN A CA 1
ATOM 4041 C C . GLN A 1 510 ? 50.530 8.747 -17.130 1.00 43.94 510 GLN A C 1
ATOM 4043 O O . GLN A 1 510 ? 49.371 8.595 -17.512 1.00 43.94 510 GLN A O 1
ATOM 4048 N N . ILE A 1 511 ? 51.490 7.862 -17.406 1.00 47.72 511 ILE A N 1
ATOM 4049 C CA . ILE A 1 511 ? 51.261 6.640 -18.186 1.00 47.72 511 ILE A CA 1
ATOM 4050 C C . ILE A 1 511 ? 50.575 5.585 -17.308 1.00 47.72 511 ILE A C 1
ATOM 4052 O O . ILE A 1 511 ? 49.634 4.932 -17.744 1.00 47.72 511 ILE A O 1
ATOM 4056 N N . GLU A 1 512 ? 50.996 5.440 -16.051 1.00 49.44 512 GLU A N 1
ATOM 4057 C CA . GLU A 1 512 ? 50.386 4.484 -15.117 1.00 49.44 512 GLU A CA 1
ATOM 4058 C C . GLU A 1 512 ? 48.972 4.919 -14.688 1.00 49.44 512 GLU A C 1
ATOM 4060 O O . GLU A 1 512 ? 48.047 4.103 -14.654 1.00 49.44 512 GLU A O 1
ATOM 4065 N N . GLU A 1 513 ? 48.764 6.220 -14.458 1.00 52.72 513 GLU A N 1
ATOM 4066 C CA . GLU A 1 513 ? 47.442 6.797 -14.202 1.00 52.72 513 GLU A CA 1
ATOM 4067 C C . GLU A 1 513 ? 46.527 6.653 -15.431 1.00 52.72 513 GLU A C 1
ATOM 4069 O O . GLU A 1 513 ? 45.418 6.144 -15.288 1.00 52.72 513 GLU A O 1
ATOM 4074 N N . SER A 1 514 ? 46.989 6.981 -16.647 1.00 57.78 514 SER A N 1
ATOM 4075 C CA . SER A 1 514 ? 46.181 6.817 -17.874 1.00 57.78 514 SER A CA 1
ATOM 4076 C C . SER A 1 514 ? 45.800 5.363 -18.164 1.00 57.78 514 SER A C 1
ATOM 4078 O O . SER A 1 514 ? 44.638 5.108 -18.470 1.00 57.78 514 SER A O 1
ATOM 4080 N N . LYS A 1 515 ? 46.703 4.391 -17.963 1.00 60.41 515 LYS A N 1
ATOM 4081 C CA . LYS A 1 515 ? 46.381 2.953 -18.081 1.00 60.41 515 LYS A CA 1
ATOM 4082 C C . LYS A 1 515 ? 45.370 2.487 -17.026 1.00 60.41 515 LYS A C 1
ATOM 4084 O O . LYS A 1 515 ? 44.495 1.658 -17.303 1.00 60.41 515 LYS A O 1
ATOM 4089 N N . THR A 1 516 ? 45.451 3.030 -15.812 1.00 61.44 516 THR A N 1
ATOM 4090 C CA . THR A 1 516 ? 44.489 2.737 -14.736 1.00 61.44 516 THR A CA 1
ATOM 4091 C C . THR A 1 516 ? 43.110 3.328 -15.048 1.00 61.44 516 THR A C 1
ATOM 4093 O O . THR A 1 516 ? 42.092 2.673 -14.833 1.00 61.44 516 THR A O 1
ATOM 4096 N N . PHE A 1 517 ? 43.050 4.532 -15.619 1.00 63.44 517 PHE A N 1
ATOM 4097 C CA . PHE A 1 517 ? 41.795 5.147 -16.060 1.00 63.44 517 PHE A CA 1
ATOM 4098 C C . PHE A 1 517 ? 41.187 4.430 -17.270 1.00 63.44 517 PHE A C 1
ATOM 4100 O O . PHE A 1 517 ? 39.978 4.206 -17.326 1.00 63.44 517 PHE A O 1
ATOM 4107 N N . GLU A 1 518 ? 42.023 3.993 -18.207 1.00 64.12 518 GLU A N 1
ATOM 4108 C CA . GLU A 1 518 ? 41.610 3.242 -19.386 1.00 64.12 518 GLU A CA 1
ATOM 4109 C C . GLU A 1 518 ? 41.000 1.881 -19.012 1.00 64.12 518 GLU A C 1
ATOM 4111 O O . GLU A 1 518 ? 39.916 1.535 -19.491 1.00 64.12 518 GLU A O 1
ATOM 4116 N N . SER A 1 519 ? 41.638 1.143 -18.100 1.00 68.06 519 SER A N 1
ATOM 4117 C CA . SER A 1 519 ? 41.106 -0.121 -17.570 1.00 68.06 519 SER A CA 1
ATOM 4118 C C . SER A 1 519 ? 39.843 0.076 -16.725 1.00 68.06 519 SER A C 1
ATOM 4120 O O . SER A 1 519 ? 38.896 -0.701 -16.859 1.00 68.06 519 SER A O 1
ATOM 4122 N N . ALA A 1 520 ? 39.765 1.147 -15.928 1.00 70.75 520 ALA A N 1
ATOM 4123 C CA . ALA A 1 520 ? 38.556 1.496 -15.183 1.00 70.75 520 ALA A CA 1
ATOM 4124 C C . ALA A 1 520 ? 37.374 1.827 -16.112 1.00 70.75 520 ALA A C 1
ATOM 4126 O O . ALA A 1 520 ? 36.264 1.367 -15.855 1.00 70.75 520 ALA A O 1
ATOM 4127 N N . SER A 1 521 ? 37.613 2.553 -17.212 1.00 71.88 521 SER A N 1
ATOM 4128 C CA . SER A 1 521 ? 36.583 2.899 -18.208 1.00 71.88 521 SER A CA 1
ATOM 4129 C C . SER A 1 521 ? 36.067 1.685 -18.993 1.00 71.88 521 SER A C 1
ATOM 4131 O O . SER A 1 521 ? 34.891 1.602 -19.346 1.00 71.88 521 SER A O 1
ATOM 4133 N N . ALA A 1 522 ? 36.943 0.713 -19.262 1.00 75.38 522 ALA A N 1
ATOM 4134 C CA . ALA A 1 522 ? 36.561 -0.549 -19.883 1.00 75.38 522 ALA A CA 1
ATOM 4135 C C . ALA A 1 522 ? 35.708 -1.396 -18.930 1.00 75.38 522 ALA A C 1
ATOM 4137 O O . ALA A 1 522 ? 34.679 -1.942 -19.332 1.00 75.38 522 ALA A O 1
ATOM 4138 N N . LEU A 1 523 ? 36.104 -1.462 -17.655 1.00 80.12 523 LEU A N 1
ATOM 4139 C CA . LEU A 1 523 ? 35.369 -2.187 -16.626 1.00 80.12 523 LEU A CA 1
ATOM 4140 C C . LEU A 1 523 ? 33.990 -1.570 -16.373 1.00 80.12 523 LEU A C 1
ATOM 4142 O O . LEU A 1 523 ? 33.009 -2.302 -16.248 1.00 80.12 523 LEU A O 1
ATOM 4146 N N . SER A 1 524 ? 33.891 -0.242 -16.313 1.00 82.62 524 SER A N 1
ATOM 4147 C CA . SER A 1 524 ? 32.623 0.454 -16.102 1.00 82.62 524 SER A CA 1
ATOM 4148 C C . SER A 1 524 ? 31.675 0.288 -17.289 1.00 82.62 524 SER A C 1
ATOM 4150 O O . SER A 1 524 ? 30.503 -0.005 -17.067 1.00 82.62 524 SER A O 1
ATOM 4152 N N . LEU A 1 525 ? 32.173 0.349 -18.529 1.00 84.00 525 LEU A N 1
ATOM 4153 C CA . LEU A 1 525 ? 31.395 0.063 -19.739 1.00 84.00 525 LEU A CA 1
ATOM 4154 C C . LEU A 1 525 ? 30.903 -1.389 -19.782 1.00 84.00 525 LEU A C 1
ATOM 4156 O O . LEU A 1 525 ? 29.728 -1.630 -20.059 1.00 84.00 525 LEU A O 1
ATOM 4160 N N . ALA A 1 526 ? 31.772 -2.355 -19.470 1.00 86.25 526 ALA A N 1
ATOM 4161 C CA . ALA A 1 526 ? 31.395 -3.765 -19.386 1.00 86.25 526 ALA A CA 1
ATOM 4162 C C . ALA A 1 526 ? 30.349 -4.002 -18.284 1.00 86.25 526 ALA A C 1
ATOM 4164 O O . ALA A 1 526 ? 29.369 -4.716 -18.497 1.00 86.25 526 ALA A O 1
ATOM 4165 N N . THR A 1 527 ? 30.518 -3.354 -17.129 1.00 89.25 527 THR A N 1
ATOM 4166 C CA . THR A 1 527 ? 29.559 -3.409 -16.018 1.00 89.25 527 THR A CA 1
ATOM 4167 C C . THR A 1 527 ? 28.225 -2.795 -16.430 1.00 89.25 527 THR A C 1
ATOM 4169 O O . THR A 1 527 ? 27.186 -3.408 -16.219 1.00 89.25 527 THR A O 1
ATOM 4172 N N . PHE A 1 528 ? 28.232 -1.630 -17.077 1.00 90.00 528 PHE A N 1
ATOM 4173 C CA . PHE A 1 528 ? 27.024 -0.944 -17.529 1.00 90.00 528 PHE A CA 1
ATOM 4174 C C . PHE A 1 528 ? 26.248 -1.773 -18.563 1.00 90.00 528 PHE A C 1
ATOM 4176 O O . PHE A 1 528 ? 25.039 -1.956 -18.429 1.00 90.00 528 PHE A O 1
ATOM 4183 N N . ALA A 1 529 ? 26.944 -2.338 -19.555 1.00 91.25 529 ALA A N 1
ATOM 4184 C CA . ALA A 1 529 ? 26.345 -3.235 -20.541 1.00 91.25 529 ALA A CA 1
ATOM 4185 C C . ALA A 1 529 ? 25.776 -4.505 -19.884 1.00 91.25 529 ALA A C 1
ATOM 4187 O O . ALA A 1 529 ? 24.642 -4.883 -20.168 1.00 91.25 529 ALA A O 1
ATOM 4188 N N . SER A 1 530 ? 26.520 -5.115 -18.954 1.00 92.62 530 SER A N 1
ATOM 4189 C CA . SER A 1 530 ? 26.070 -6.290 -18.198 1.00 92.62 530 SER A CA 1
ATOM 4190 C C . SER A 1 530 ? 24.802 -5.996 -17.385 1.00 92.62 530 SER A C 1
ATOM 4192 O O . SER A 1 530 ? 23.802 -6.702 -17.517 1.00 92.62 530 SER A O 1
ATOM 4194 N N . LEU A 1 531 ? 24.780 -4.889 -16.633 1.00 94.62 531 LEU A N 1
ATOM 4195 C CA . LEU A 1 531 ? 23.620 -4.458 -15.847 1.00 94.62 531 LEU A CA 1
ATOM 4196 C C . LEU A 1 531 ? 22.384 -4.188 -16.724 1.00 94.62 531 LEU A C 1
ATOM 4198 O O . LEU A 1 531 ? 21.269 -4.503 -16.306 1.00 94.62 531 LEU A O 1
ATOM 4202 N N . LEU A 1 532 ? 22.560 -3.638 -17.933 1.00 94.00 532 LEU A N 1
ATOM 4203 C CA . LEU A 1 532 ? 21.470 -3.474 -18.901 1.00 94.00 532 LEU A CA 1
ATOM 4204 C C . LEU A 1 532 ? 20.951 -4.820 -19.415 1.00 94.00 532 LEU A C 1
ATOM 4206 O O . LEU A 1 532 ? 19.740 -5.024 -19.445 1.00 94.00 532 LEU A O 1
ATOM 4210 N N . THR A 1 533 ? 21.831 -5.757 -19.774 1.00 93.25 533 THR A N 1
ATOM 4211 C CA . THR A 1 533 ? 21.398 -7.096 -20.212 1.00 93.25 533 THR A CA 1
ATOM 4212 C C . THR A 1 533 ? 20.687 -7.865 -19.096 1.00 93.25 533 THR A C 1
ATOM 4214 O O . THR A 1 533 ? 19.661 -8.502 -19.332 1.00 93.25 533 THR A O 1
ATOM 4217 N N . GLU A 1 534 ? 21.151 -7.739 -17.851 1.00 94.69 534 GLU A N 1
ATOM 4218 C CA . GLU A 1 534 ? 20.492 -8.339 -16.693 1.00 94.69 534 GLU A CA 1
ATOM 4219 C C . GLU A 1 534 ? 19.150 -7.655 -16.377 1.00 94.69 534 GLU A C 1
ATOM 4221 O O . GLU A 1 534 ? 18.186 -8.331 -16.010 1.00 94.69 534 GLU A O 1
ATOM 4226 N N . PHE A 1 535 ? 19.036 -6.335 -16.563 1.00 95.94 535 PHE A N 1
ATOM 4227 C CA . PHE A 1 535 ? 17.749 -5.640 -16.487 1.00 95.94 535 PHE A CA 1
ATOM 4228 C C . PHE A 1 535 ? 16.739 -6.231 -17.480 1.00 95.94 535 PHE A C 1
ATOM 4230 O O . PHE A 1 535 ? 15.607 -6.507 -17.081 1.00 95.94 535 PHE A O 1
ATOM 4237 N N . VAL A 1 536 ? 17.152 -6.476 -18.730 1.00 95.31 536 VAL A N 1
ATOM 4238 C CA . VAL A 1 536 ? 16.296 -7.085 -19.762 1.00 95.31 536 VAL A CA 1
ATOM 4239 C C . VAL A 1 536 ? 15.852 -8.487 -19.353 1.00 95.31 536 VAL A C 1
ATOM 4241 O O . VAL A 1 536 ? 14.657 -8.769 -19.376 1.00 95.31 536 VAL A O 1
ATOM 4244 N N . ALA A 1 537 ? 16.766 -9.329 -18.864 1.00 93.00 537 ALA A N 1
ATOM 4245 C CA . ALA A 1 537 ? 16.422 -10.670 -18.384 1.00 93.00 537 ALA A CA 1
ATOM 4246 C C . ALA A 1 537 ? 15.380 -10.653 -17.244 1.00 93.00 537 ALA A C 1
ATOM 4248 O O . ALA A 1 537 ? 14.547 -11.552 -17.132 1.00 93.00 537 ALA A O 1
ATOM 4249 N N . ARG A 1 538 ? 15.386 -9.613 -16.398 1.00 93.31 538 ARG A N 1
ATOM 4250 C CA . ARG A 1 538 ? 14.416 -9.452 -15.301 1.00 93.31 538 ARG A CA 1
ATOM 4251 C C . ARG A 1 538 ? 13.048 -8.936 -15.755 1.00 93.31 538 ARG A C 1
ATOM 4253 O O . ARG A 1 538 ? 12.089 -9.105 -14.999 1.00 93.31 538 ARG A O 1
ATOM 4260 N N . LEU A 1 539 ? 12.921 -8.361 -16.956 1.00 95.06 539 LEU A N 1
ATOM 4261 C CA . LEU A 1 539 ? 11.625 -7.924 -17.492 1.00 95.06 539 LEU A CA 1
ATOM 4262 C C . LEU A 1 539 ? 10.650 -9.096 -17.647 1.00 95.06 539 LEU A C 1
ATOM 4264 O O . LEU A 1 539 ? 9.457 -8.905 -17.414 1.00 95.06 539 LEU A O 1
ATOM 4268 N N . GLN A 1 540 ? 11.146 -10.307 -17.930 1.00 94.25 540 GLN A N 1
ATOM 4269 C CA . GLN A 1 540 ? 10.321 -11.519 -17.981 1.00 94.25 540 GLN A CA 1
ATOM 4270 C C . GLN A 1 540 ? 9.535 -11.728 -16.680 1.00 94.25 540 GLN A C 1
ATOM 4272 O O . GLN A 1 540 ? 8.315 -11.855 -16.704 1.00 94.25 540 GLN A O 1
ATOM 4277 N N . ASN A 1 541 ? 10.202 -11.623 -15.525 1.00 94.69 541 ASN A N 1
ATOM 4278 C CA . ASN A 1 541 ? 9.557 -11.782 -14.216 1.00 94.69 541 ASN A CA 1
ATOM 4279 C C . ASN A 1 541 ? 8.462 -10.734 -13.954 1.00 94.69 541 ASN A C 1
ATOM 4281 O O . ASN A 1 541 ? 7.546 -10.964 -13.160 1.00 94.69 541 ASN A O 1
ATOM 4285 N N . ILE A 1 542 ? 8.578 -9.550 -14.564 1.00 95.69 542 ILE A N 1
ATOM 4286 C CA . ILE A 1 542 ? 7.557 -8.504 -14.476 1.00 95.69 542 ILE A CA 1
ATOM 4287 C C . ILE A 1 542 ? 6.371 -8.856 -15.370 1.00 95.69 542 ILE A C 1
ATOM 4289 O O . ILE A 1 542 ? 5.232 -8.739 -14.920 1.00 95.69 542 ILE A O 1
ATOM 4293 N N . VAL A 1 543 ? 6.626 -9.282 -16.609 1.00 95.25 543 VAL A N 1
ATOM 4294 C CA . VAL A 1 543 ? 5.582 -9.682 -17.562 1.00 95.25 543 VAL A CA 1
ATOM 4295 C C . VAL A 1 543 ? 4.771 -10.852 -17.010 1.00 95.25 543 VAL A C 1
ATOM 4297 O O . VAL A 1 543 ? 3.545 -10.766 -16.995 1.00 95.25 543 VAL A O 1
ATOM 4300 N N . ASP A 1 544 ? 5.425 -11.870 -16.451 1.00 95.06 544 ASP A N 1
ATOM 4301 C CA . ASP A 1 544 ? 4.757 -13.032 -15.853 1.00 95.06 544 ASP A CA 1
ATOM 4302 C C . ASP A 1 544 ? 3.882 -12.622 -14.657 1.00 95.06 544 ASP A C 1
ATOM 4304 O O . ASP A 1 544 ? 2.715 -13.007 -14.545 1.00 95.06 544 ASP A O 1
ATOM 4308 N N . ALA A 1 545 ? 4.417 -11.778 -13.764 1.00 95.75 545 ALA A N 1
ATOM 4309 C CA . ALA A 1 545 ? 3.659 -11.263 -12.626 1.00 95.75 545 ALA A CA 1
ATOM 4310 C C . ALA A 1 545 ? 2.473 -10.390 -13.074 1.00 95.75 545 ALA A C 1
ATOM 4312 O O . ALA A 1 545 ? 1.406 -10.432 -12.454 1.00 95.75 545 ALA A O 1
ATOM 4313 N N . PHE A 1 546 ? 2.647 -9.601 -14.139 1.00 95.69 546 PHE A N 1
ATOM 4314 C CA . PHE A 1 546 ? 1.590 -8.784 -14.726 1.00 95.69 546 PHE A CA 1
ATOM 4315 C C . PHE A 1 546 ? 0.498 -9.653 -15.354 1.00 95.69 546 PHE A C 1
ATOM 4317 O O . PHE A 1 546 ? -0.680 -9.382 -15.129 1.00 95.69 546 PHE A O 1
ATOM 4324 N N . GLN A 1 547 ? 0.858 -10.693 -16.110 1.00 94.38 547 GLN A N 1
ATOM 4325 C CA . GLN A 1 547 ? -0.107 -11.617 -16.709 1.00 94.38 547 GLN A CA 1
ATOM 4326 C C . GLN A 1 547 ? -0.963 -12.267 -15.622 1.00 94.38 547 GLN A C 1
ATOM 4328 O O . GLN A 1 547 ? -2.188 -12.151 -15.674 1.00 94.38 547 GLN A O 1
ATOM 4333 N N . GLU A 1 548 ? -0.333 -12.796 -14.568 1.00 94.81 548 GLU A N 1
ATOM 4334 C CA . GLU A 1 548 ? -1.042 -13.372 -13.421 1.00 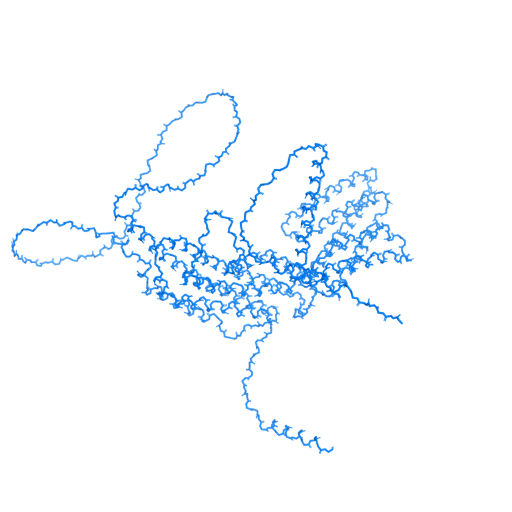94.81 548 GLU A CA 1
ATOM 4335 C C . GLU A 1 548 ? -1.990 -12.357 -12.755 1.00 94.81 548 GLU A C 1
ATOM 4337 O O . GLU A 1 548 ? -3.121 -12.692 -12.390 1.00 94.81 548 GLU A O 1
ATOM 4342 N N . LEU A 1 549 ? -1.549 -11.101 -12.597 1.00 94.44 549 LEU A N 1
ATOM 4343 C CA . LEU A 1 549 ? -2.393 -10.023 -12.081 1.00 94.44 549 LEU A CA 1
ATOM 4344 C C . LEU A 1 549 ? -3.583 -9.742 -13.010 1.00 94.44 549 LEU A C 1
ATOM 4346 O O . LEU A 1 549 ? -4.702 -9.580 -12.531 1.00 94.44 549 LEU A O 1
ATOM 4350 N N . SER A 1 550 ? -3.349 -9.677 -14.318 1.00 92.75 550 SER A N 1
ATOM 4351 C CA . SER A 1 550 ? -4.363 -9.328 -15.314 1.00 92.75 550 SER A CA 1
ATOM 4352 C C . SER A 1 550 ? -5.445 -10.404 -15.452 1.00 92.75 550 SER A C 1
ATOM 4354 O O . SER A 1 550 ? -6.624 -10.083 -15.618 1.00 92.75 550 SER A O 1
ATOM 4356 N N . GLU A 1 551 ? -5.061 -11.674 -15.309 1.00 91.75 551 GLU A N 1
ATOM 4357 C CA . GLU A 1 551 ? -5.964 -12.823 -15.305 1.00 91.75 551 GLU A CA 1
ATOM 4358 C C . GLU A 1 551 ? -6.808 -12.847 -14.032 1.00 91.75 551 GLU A C 1
ATOM 4360 O O . GLU A 1 551 ? -8.036 -12.825 -14.101 1.00 91.75 551 GLU A O 1
ATOM 4365 N N . LYS A 1 552 ? -6.167 -12.808 -12.856 1.00 90.56 552 LYS A N 1
ATOM 4366 C CA . LYS A 1 552 ? -6.879 -12.820 -11.568 1.00 90.56 552 LYS A CA 1
ATOM 4367 C C . LYS A 1 552 ? -7.730 -11.569 -11.358 1.00 90.56 552 LYS A C 1
ATOM 4369 O O . LYS A 1 552 ? -8.766 -11.629 -10.700 1.00 90.56 552 LYS A O 1
ATOM 4374 N N . GLY A 1 553 ? -7.276 -10.432 -11.879 1.00 87.00 553 GLY A N 1
ATOM 4375 C CA . GLY A 1 553 ? -7.945 -9.138 -11.779 1.00 87.00 553 GLY A CA 1
ATOM 4376 C C . GLY A 1 553 ? -9.069 -8.947 -12.793 1.00 87.00 553 GLY A C 1
ATOM 4377 O O . GLY A 1 553 ? -9.732 -7.915 -12.741 1.00 87.00 553 GLY A O 1
ATOM 4378 N N . ASN A 1 554 ? -9.292 -9.910 -13.700 1.00 87.44 554 ASN A N 1
ATOM 4379 C CA . ASN A 1 554 ? -10.246 -9.809 -14.807 1.00 87.44 554 ASN A CA 1
ATOM 4380 C C . ASN A 1 554 ? -10.095 -8.493 -15.586 1.00 87.44 554 ASN A C 1
ATOM 4382 O O . ASN A 1 554 ? -11.064 -7.757 -15.796 1.00 87.44 554 ASN A O 1
ATOM 4386 N N . PHE A 1 555 ? -8.860 -8.176 -15.982 1.00 91.50 555 PHE A N 1
ATOM 4387 C CA . PHE A 1 555 ? -8.589 -6.996 -16.800 1.00 91.50 555 PHE A CA 1
ATOM 4388 C C . PHE A 1 555 ? -9.333 -7.111 -18.133 1.00 91.50 555 PHE A C 1
ATOM 4390 O O . PHE A 1 555 ? -9.629 -8.209 -18.609 1.00 91.50 555 PHE A O 1
ATOM 4397 N N . LYS A 1 556 ? -9.646 -5.970 -18.742 1.00 89.25 556 LYS A N 1
ATOM 4398 C CA . LYS A 1 556 ? -10.325 -5.937 -20.037 1.00 89.25 556 LYS A CA 1
ATOM 4399 C C . LYS A 1 556 ? -9.413 -6.530 -21.103 1.00 89.25 556 LYS A C 1
ATOM 4401 O O . LYS A 1 556 ? -8.222 -6.214 -21.139 1.00 89.25 556 LYS A O 1
ATOM 4406 N N . ASP A 1 557 ? -9.973 -7.361 -21.971 1.00 84.25 557 ASP A N 1
ATOM 4407 C CA . ASP A 1 557 ? -9.249 -7.817 -23.152 1.00 84.25 557 ASP A CA 1
ATOM 4408 C C . ASP A 1 557 ? -8.915 -6.602 -24.039 1.00 84.25 557 ASP A C 1
ATOM 4410 O O . ASP A 1 557 ? -9.689 -5.633 -24.071 1.00 84.25 557 ASP A O 1
ATOM 4414 N N . PRO A 1 558 ? -7.751 -6.595 -24.710 1.00 75.25 558 PRO A N 1
ATOM 4415 C CA . PRO A 1 558 ? -7.425 -5.539 -25.654 1.00 75.25 558 PRO A CA 1
ATOM 4416 C C . PRO A 1 558 ? -8.521 -5.481 -26.720 1.00 75.25 558 PRO A C 1
ATOM 4418 O O . PRO A 1 558 ? -8.917 -6.503 -27.272 1.00 75.25 558 PRO A O 1
ATOM 4421 N N . ILE A 1 559 ? -9.045 -4.283 -26.981 1.00 59.94 559 ILE A N 1
ATOM 4422 C CA . ILE A 1 559 ? -9.969 -4.084 -28.095 1.00 59.94 559 ILE A CA 1
ATOM 4423 C C . ILE A 1 559 ? -9.134 -4.259 -29.361 1.00 59.94 559 ILE A C 1
ATOM 4425 O O . ILE A 1 559 ? -8.350 -3.373 -29.698 1.00 59.94 559 ILE A O 1
ATOM 4429 N N . ASP A 1 560 ? -9.281 -5.397 -30.037 1.00 46.19 560 ASP A N 1
ATOM 4430 C CA . ASP A 1 560 ? -8.847 -5.526 -31.422 1.00 46.19 560 ASP A CA 1
ATOM 4431 C C . ASP A 1 560 ? -9.570 -4.429 -32.215 1.00 46.19 560 ASP A C 1
ATOM 4433 O O . ASP A 1 560 ? -10.805 -4.369 -32.225 1.00 46.19 560 ASP A O 1
ATOM 4437 N N . GLU A 1 561 ? -8.824 -3.516 -32.845 1.00 35.22 561 GLU A N 1
ATOM 4438 C CA . GLU A 1 561 ? -9.415 -2.664 -33.875 1.00 35.22 561 GLU A CA 1
ATOM 4439 C C . GLU A 1 561 ? -10.093 -3.595 -34.889 1.00 35.22 561 GLU A C 1
ATOM 4441 O O . GLU A 1 561 ? -9.425 -4.482 -35.431 1.00 35.22 561 GLU A O 1
ATOM 4446 N N . PRO A 1 562 ? -11.407 -3.464 -35.149 1.00 37.91 562 PRO A N 1
ATOM 4447 C CA . PRO A 1 562 ? -12.042 -4.336 -36.112 1.00 37.91 562 PRO A CA 1
ATOM 4448 C C . PRO A 1 562 ? -11.435 -4.032 -37.479 1.00 37.91 562 PRO A C 1
ATOM 4450 O O . PRO A 1 562 ? -11.631 -2.947 -38.034 1.00 37.91 562 PRO A O 1
ATOM 4453 N N . VAL A 1 563 ? -10.709 -5.011 -38.025 1.00 38.50 563 VAL A N 1
ATOM 4454 C CA . VAL A 1 563 ? -10.389 -5.085 -39.449 1.00 38.50 563 VAL A CA 1
ATOM 4455 C C . VAL A 1 563 ? -11.691 -4.812 -40.190 1.00 38.50 563 VAL A C 1
ATOM 4457 O O . VAL A 1 563 ? -12.687 -5.505 -39.986 1.00 38.50 563 VAL A O 1
ATOM 4460 N N . ALA A 1 564 ? -11.709 -3.741 -40.980 1.00 40.12 564 ALA A N 1
ATOM 4461 C CA . ALA A 1 564 ? -12.891 -3.311 -41.703 1.00 40.12 564 ALA A CA 1
ATOM 4462 C C . ALA A 1 564 ? -13.342 -4.419 -42.668 1.00 40.12 564 ALA A C 1
ATOM 4464 O O . ALA A 1 564 ? -12.849 -4.516 -43.791 1.00 40.12 564 ALA A O 1
ATOM 4465 N N . GLU A 1 565 ? -14.292 -5.252 -42.247 1.00 36.66 565 GLU A N 1
ATOM 4466 C CA . GLU A 1 565 ? -14.982 -6.147 -43.165 1.00 36.66 565 GLU A CA 1
ATOM 4467 C C . GLU A 1 565 ? -15.860 -5.321 -44.121 1.00 36.66 565 GLU A C 1
ATOM 4469 O O . GLU A 1 565 ? -16.496 -4.335 -43.715 1.00 36.66 565 GLU A O 1
ATOM 4474 N N . PRO A 1 566 ? -15.910 -5.682 -45.415 1.00 43.38 566 PRO A N 1
ATOM 4475 C CA . PRO A 1 566 ? -16.636 -4.915 -46.410 1.00 43.38 566 PRO A CA 1
ATOM 4476 C C . PRO A 1 566 ? -18.135 -4.993 -46.116 1.00 43.38 566 PRO A C 1
ATOM 4478 O O . PRO A 1 566 ? -18.783 -6.021 -46.295 1.00 43.38 566 PRO A O 1
ATOM 4481 N N . VAL A 1 567 ? -18.695 -3.869 -45.670 1.00 43.94 567 VAL A N 1
ATOM 4482 C CA . VAL A 1 567 ? -20.121 -3.714 -45.375 1.00 43.94 567 VAL A CA 1
ATOM 4483 C C . VAL A 1 567 ? -20.954 -4.142 -46.590 1.00 43.94 567 VAL A C 1
ATOM 4485 O O . VAL A 1 567 ? -20.965 -3.471 -47.626 1.00 43.94 567 VAL A O 1
ATOM 4488 N N . GLY A 1 568 ? -21.657 -5.267 -46.442 1.00 50.06 568 GLY A N 1
ATOM 4489 C CA . GLY A 1 568 ? -22.504 -5.859 -47.469 1.00 50.06 568 GLY A CA 1
ATOM 4490 C C . GLY A 1 568 ? -23.597 -4.912 -47.974 1.00 50.06 568 GLY A C 1
ATOM 4491 O O . GLY A 1 568 ? -24.118 -4.056 -47.261 1.00 50.06 568 GLY A O 1
ATOM 4492 N N . PHE A 1 569 ? -23.967 -5.093 -49.241 1.00 56.06 569 PHE A N 1
ATOM 4493 C CA . PHE A 1 569 ? -24.946 -4.296 -49.991 1.00 56.06 569 PHE A CA 1
ATOM 4494 C C . PHE A 1 569 ? -26.271 -4.041 -49.238 1.00 56.06 569 PHE A C 1
ATOM 4496 O O . PHE A 1 569 ? -26.868 -2.968 -49.357 1.00 56.06 569 PHE A O 1
ATOM 4503 N N . TRP A 1 570 ? -26.685 -4.982 -48.387 1.00 47.81 570 TRP A N 1
ATOM 4504 C CA . TRP A 1 570 ? -27.898 -4.907 -47.574 1.00 47.81 570 TRP A CA 1
ATOM 4505 C C . TRP A 1 570 ? -27.888 -3.765 -46.545 1.00 47.81 570 TRP A C 1
ATOM 4507 O O . TRP A 1 570 ? -28.906 -3.096 -46.361 1.00 47.81 570 TRP A O 1
ATOM 4517 N N . THR A 1 571 ? -26.740 -3.435 -45.948 1.00 56.00 571 THR A N 1
ATOM 4518 C CA . THR A 1 571 ? -26.629 -2.356 -44.948 1.00 56.00 571 THR A CA 1
ATOM 4519 C C . THR A 1 571 ? -26.708 -0.962 -45.585 1.00 56.00 571 THR A C 1
ATOM 4521 O O . THR A 1 571 ? -27.157 -0.006 -44.945 1.00 56.00 571 THR A O 1
ATOM 4524 N N . ARG A 1 572 ? -26.349 -0.828 -46.873 1.00 53.44 572 ARG A N 1
ATOM 4525 C CA . ARG A 1 572 ? -26.549 0.415 -47.650 1.00 53.44 572 ARG A CA 1
ATOM 4526 C C . ARG A 1 572 ? -28.016 0.646 -48.015 1.00 53.44 572 ARG A C 1
ATOM 4528 O O . ARG A 1 572 ? -28.449 1.797 -48.065 1.00 53.44 572 ARG A O 1
ATOM 4535 N N . LEU A 1 573 ? -28.779 -0.423 -48.236 1.00 54.69 573 LEU A N 1
ATOM 4536 C CA . LEU A 1 573 ? -30.197 -0.342 -48.592 1.00 54.69 573 LEU A CA 1
ATOM 4537 C C . LEU A 1 573 ? -31.055 0.096 -47.395 1.00 54.69 573 LEU A C 1
ATOM 4539 O O . LEU A 1 573 ? -31.875 1.002 -47.533 1.00 54.69 573 LEU A O 1
ATOM 4543 N N . VAL A 1 574 ? -30.773 -0.425 -46.197 1.00 60.09 574 VAL A N 1
ATOM 4544 C CA . VAL A 1 574 ? -31.469 -0.026 -44.956 1.00 60.09 574 VAL A CA 1
ATOM 4545 C C . VAL A 1 574 ? -31.218 1.449 -44.602 1.00 60.09 574 VAL A C 1
ATOM 4547 O O . VAL A 1 574 ? -32.140 2.153 -44.189 1.00 60.09 574 VAL A O 1
ATOM 4550 N N . LYS A 1 575 ? -30.007 1.974 -44.847 1.00 55.22 575 LYS A N 1
ATOM 4551 C CA . LYS A 1 575 ? -29.710 3.405 -44.638 1.00 55.22 575 LYS A CA 1
ATOM 4552 C C . LYS A 1 575 ? -30.445 4.337 -45.612 1.00 55.22 575 LYS A C 1
ATOM 4554 O O . LYS A 1 575 ? -30.777 5.450 -45.217 1.00 55.22 575 LYS A O 1
ATOM 4559 N N . ARG A 1 576 ? -30.738 3.908 -46.848 1.00 51.25 576 ARG A N 1
ATOM 4560 C CA . ARG A 1 576 ? -31.517 4.725 -47.804 1.00 51.25 576 ARG A CA 1
ATOM 4561 C C . ARG A 1 576 ? -33.008 4.775 -47.474 1.00 51.25 576 ARG A C 1
ATOM 4563 O O . ARG A 1 576 ? -33.617 5.821 -47.664 1.00 51.25 576 ARG A O 1
ATOM 4570 N N . VAL A 1 577 ? -33.584 3.697 -46.939 1.00 53.06 577 VAL A N 1
ATOM 4571 C CA . VAL A 1 577 ? -35.015 3.663 -46.581 1.00 53.06 577 VAL A CA 1
ATOM 4572 C C . VAL A 1 577 ? -35.321 4.578 -45.387 1.00 53.06 577 VAL A C 1
ATOM 4574 O O . VAL A 1 577 ? -36.347 5.256 -45.385 1.00 53.06 577 VAL A O 1
ATOM 4577 N N . ASN A 1 578 ? -34.402 4.703 -44.424 1.00 48.16 578 ASN A N 1
ATOM 4578 C CA . ASN A 1 578 ? -34.592 5.595 -43.273 1.00 48.16 578 ASN A CA 1
ATOM 4579 C C . ASN A 1 578 ? -34.496 7.094 -43.612 1.00 48.16 578 ASN A C 1
ATOM 4581 O O . ASN A 1 578 ? -35.056 7.906 -42.881 1.00 48.16 578 ASN A O 1
ATOM 4585 N N . PHE A 1 579 ? -33.858 7.479 -44.723 1.00 47.69 579 PHE A N 1
ATOM 4586 C CA . PHE A 1 579 ? -33.766 8.891 -45.123 1.00 47.69 579 PHE A CA 1
ATOM 4587 C C . PHE A 1 579 ? -35.028 9.403 -45.845 1.00 47.69 579 PHE A C 1
ATOM 4589 O O . PHE A 1 579 ? -35.258 10.605 -45.903 1.00 47.69 579 PHE A O 1
ATOM 4596 N N . SER A 1 580 ? -35.888 8.506 -46.347 1.00 45.28 580 SER A N 1
ATOM 4597 C CA . SER A 1 580 ? -37.120 8.873 -47.068 1.00 45.28 580 SER A CA 1
ATOM 4598 C C . SER A 1 580 ? -38.317 9.171 -46.153 1.00 45.28 580 SER A C 1
ATOM 4600 O O . SER A 1 580 ? -39.357 9.603 -46.644 1.00 45.28 580 SER A O 1
ATOM 4602 N N . ARG A 1 581 ? -38.214 8.927 -44.839 1.00 46.50 581 ARG A N 1
ATOM 4603 C CA . ARG A 1 581 ? -39.332 9.085 -43.885 1.00 46.50 581 ARG A CA 1
ATOM 4604 C C . ARG A 1 581 ? -39.304 10.398 -43.090 1.00 46.50 581 ARG A C 1
ATOM 4606 O O . ARG A 1 581 ? -40.097 10.560 -42.174 1.00 46.50 581 ARG A O 1
ATOM 4613 N N . SER A 1 582 ? -38.411 11.323 -43.450 1.00 48.16 582 SER A N 1
ATOM 4614 C CA . SER A 1 582 ? -38.183 12.609 -42.770 1.00 48.16 582 SER A CA 1
ATOM 4615 C C . SER A 1 582 ? -38.536 13.825 -43.647 1.00 48.16 582 SER A C 1
ATOM 4617 O O . SER A 1 582 ? -37.920 14.884 -43.529 1.00 48.16 582 SER A O 1
ATOM 4619 N N . SER A 1 583 ? -39.508 13.698 -44.551 1.00 45.09 583 SER A N 1
ATOM 4620 C CA . SER A 1 583 ? -40.057 14.852 -45.272 1.00 45.09 583 SER A CA 1
ATOM 4621 C C . SER A 1 583 ? -41.511 14.614 -45.674 1.00 45.09 583 SER A C 1
ATOM 4623 O O . SER A 1 583 ? -41.786 14.222 -46.809 1.00 45.09 583 SER A O 1
ATOM 4625 N N . SER A 1 584 ? -42.430 14.806 -44.729 1.00 39.28 584 SER A N 1
ATOM 4626 C CA . SER A 1 584 ? -43.803 15.315 -44.913 1.00 39.28 584 SER A CA 1
ATOM 4627 C C . SER A 1 584 ? -44.433 15.527 -43.546 1.00 39.28 584 SER A C 1
ATOM 4629 O O . SER A 1 584 ? -44.372 14.571 -42.740 1.00 39.28 584 SER A O 1
#

InterPro domains:
  IPR020966 Aluminum-activated malate transporter [PF11744] (68-550)

Secondary structure (DSSP, 8-state):
------STTHHHHHHHHHHHHTTS-----PPP--------S-HHHHHHHHHHHHHHHHHHHHHHHHHHHHHH-HHHHHHHHHHHHHHHHHHHHHHS-SS-SGGGTTTHHHHHHHHHH--SSHHHHHHHHHHHHHHHHHHHHHHHHHHHHHHHHGGGHHHHHHHHHHHHHHHHHHHHTSGGGGGGHHHHHHHHHHHHHHHHHHHHHS-HHHHHHHHHHHHHHHHHHHHHHHHHSS---HHHHHHHHHHHHHHHHHHHHHHHHHHHHHT---------TT---TTS-HHHHHHHHHHHTHHHHHHHHHHHTTSPSBTTB-STT--HHHHHHHHHHHHHHHHHHHHHHHHHHHHHHHHTS----HHHHHTHHHHHHHHHHHHHHHHHHHHHHHHTB---SS-TTHHHHHHHHHHHHHHHHTGGGTS-GGGT--S----------------------------------------------------------------PPPPPPPP--SS-HHHHHHHHHHHHHHHHHHHHHHHHHHHHHHHHHHHHHHHHHHHHTTPBPP----------HHHHHHHHHHHTTS--

pLDDT: mean 71.45, std 24.41, range [24.06, 96.69]